Protein AF-0000000079071065 (afdb_homodimer)

Nearest PDB structures (foldseek):
  3nf2-assembly1_A-2  TM=9.473E-01  e=1.118E-23  Streptomyces coelicolor
  5jfq-assembly1_A  TM=9.135E-01  e=2.774E-17  Geoglobus acetivorans
  5jfq-assembly1_B  TM=8.977E-01  e=8.611E-17  Geoglobus acetivorans
  1wy0-assembly1_A-2  TM=9.070E-01  e=2.345E-16  Pyrococcus horikoshii OT3
  3oyr-assembly1_B  TM=9.021E-01  e=2.288E-13  Caulobacter vibrioides

Structure (mmCIF, N/CA/C/O backbone):
data_AF-0000000079071065-model_v1
#
loop_
_entity.id
_entity.type
_entity.pdbx_description
1 polymer 'Family 2 encapsulin nanocompartment cargo protein polyprenyl transferase'
#
loop_
_atom_site.group_PDB
_atom_site.id
_atom_site.type_symbol
_atom_site.label_atom_id
_atom_site.label_alt_id
_atom_site.label_comp_id
_atom_site.label_asym_id
_atom_site.label_entity_id
_atom_site.label_seq_id
_atom_site.pdbx_PDB_ins_code
_atom_site.Cartn_x
_atom_site.Cartn_y
_atom_site.Cartn_z
_atom_site.occupancy
_atom_site.B_iso_or_equiv
_atom_site.auth_seq_id
_atom_site.auth_comp_id
_atom_site.auth_asym_id
_atom_site.auth_atom_id
_atom_site.pdbx_PDB_model_num
ATOM 1 N N . MET A 1 1 ? -6.035 31.062 29.328 1 39.66 1 MET A N 1
ATOM 2 C CA . MET A 1 1 ? -6.074 29.734 29.922 1 39.66 1 MET A CA 1
ATOM 3 C C . MET A 1 1 ? -4.902 29.516 30.875 1 39.66 1 MET A C 1
ATOM 5 O O . MET A 1 1 ? -3.742 29.609 30.469 1 39.66 1 MET A O 1
ATOM 9 N N . THR A 1 2 ? -5.16 29.531 32.062 1 47.34 2 THR A N 1
ATOM 10 C CA . THR A 1 2 ? -4.152 29.5 33.125 1 47.34 2 THR A CA 1
ATOM 11 C C . THR A 1 2 ? -3.41 28.172 33.094 1 47.34 2 THR A C 1
ATOM 13 O O . THR A 1 2 ? -3.875 27.188 32.5 1 47.34 2 THR A O 1
ATOM 16 N N . SER A 1 3 ? -2.135 28.234 33.562 1 53.38 3 SER A N 1
ATOM 17 C CA . SER A 1 3 ? -1.276 27.078 33.781 1 53.38 3 SER A CA 1
ATOM 18 C C . SER A 1 3 ? -2.059 25.906 34.375 1 53.38 3 SER A C 1
ATOM 20 O O . SER A 1 3 ? -1.852 24.75 34 1 53.38 3 SER A O 1
ATOM 22 N N . THR A 1 4 ? -3.035 26.266 35.188 1 48.34 4 THR A N 1
ATOM 23 C CA . THR A 1 4 ? -3.826 25.25 35.875 1 48.34 4 THR A CA 1
ATOM 24 C C . THR A 1 4 ? -4.801 24.578 34.906 1 48.34 4 THR A C 1
ATOM 26 O O . THR A 1 4 ? -5.016 23.359 34.969 1 48.34 4 THR A O 1
ATOM 29 N N . ASP A 1 5 ? -5.328 25.406 34.031 1 51.5 5 ASP A N 1
ATOM 30 C CA . ASP A 1 5 ? -6.262 24.828 33.094 1 51.5 5 ASP A CA 1
ATOM 31 C C . ASP A 1 5 ? -5.551 23.891 32.094 1 51.5 5 ASP A C 1
ATOM 33 O O . ASP A 1 5 ? -6.094 22.859 31.734 1 51.5 5 ASP A O 1
ATOM 37 N N . ALA A 1 6 ? -4.41 24.25 31.969 1 57.59 6 ALA A N 1
ATOM 38 C CA . ALA A 1 6 ? -3.602 23.438 31.062 1 57.59 6 ALA A CA 1
ATOM 39 C C . ALA A 1 6 ? -3.281 22.078 31.688 1 57.59 6 ALA A C 1
ATOM 41 O O . ALA A 1 6 ? -3.283 21.062 31 1 57.59 6 ALA A O 1
ATOM 42 N N . ALA A 1 7 ? -2.951 22.141 32.969 1 55.5 7 ALA A N 1
ATOM 43 C CA . ALA A 1 7 ? -2.625 20.906 33.688 1 55.5 7 ALA A CA 1
ATOM 44 C C . ALA A 1 7 ? -3.83 19.969 33.75 1 55.5 7 ALA A C 1
ATOM 46 O O . ALA A 1 7 ? -3.688 18.766 33.594 1 55.5 7 ALA A O 1
ATOM 47 N N . THR A 1 8 ? -4.93 20.578 33.812 1 53.59 8 THR A N 1
ATOM 48 C CA . THR A 1 8 ? -6.152 19.781 33.938 1 53.59 8 THR A CA 1
ATOM 49 C C . THR A 1 8 ? -6.52 19.172 32.562 1 53.59 8 THR A C 1
ATOM 51 O O . THR A 1 8 ? -6.879 18 32.5 1 53.59 8 THR A O 1
ATOM 54 N N . GLU A 1 9 ? -6.441 19.938 31.562 1 63.03 9 GLU A N 1
ATOM 55 C CA . GLU A 1 9 ? -6.73 19.453 30.219 1 63.03 9 GLU A CA 1
ATOM 56 C C . GLU A 1 9 ? -5.719 18.391 29.781 1 63.03 9 GLU A C 1
ATOM 58 O O . GLU A 1 9 ? -6.09 17.406 29.141 1 63.03 9 GLU A O 1
ATOM 63 N N . GLY A 1 10 ? -4.559 18.625 30.141 1 70 10 GLY A N 1
ATOM 64 C CA . GLY A 1 10 ? -3.529 17.625 29.906 1 70 10 GLY A CA 1
ATOM 65 C C . GLY A 1 10 ? -3.822 16.297 30.578 1 70 10 GLY A C 1
ATOM 66 O O . GLY A 1 10 ? -3.656 15.242 29.969 1 70 10 GLY A O 1
ATOM 67 N N . HIS A 1 11 ? -4.371 16.406 31.75 1 77.69 11 HIS A N 1
ATOM 68 C CA . HIS A 1 11 ? -4.707 15.203 32.5 1 77.69 11 HIS A CA 1
ATOM 69 C C . HIS A 1 11 ? -5.906 14.484 31.906 1 77.69 11 HIS A C 1
ATOM 71 O O . HIS A 1 11 ? -5.926 13.258 31.812 1 77.69 11 HIS A O 1
ATOM 77 N N . GLU A 1 12 ? -6.82 15.266 31.406 1 86.94 12 GLU A N 1
ATOM 78 C CA . GLU A 1 12 ? -8 14.672 30.797 1 86.94 12 GLU A CA 1
ATOM 79 C C . GLU A 1 12 ? -7.645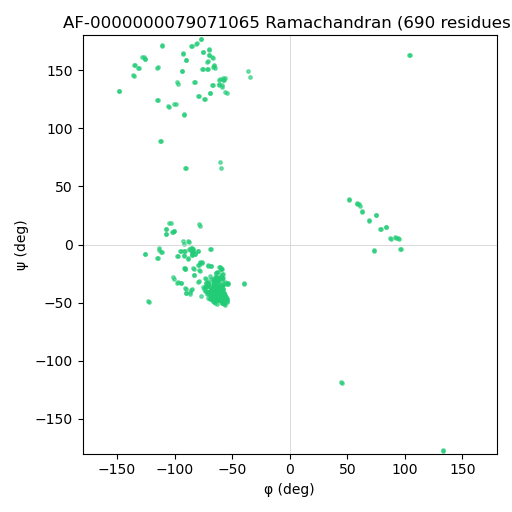 13.945 29.5 1 86.94 12 GLU A C 1
ATOM 81 O O . GLU A 1 12 ? -8.117 12.828 29.266 1 86.94 12 GLU A O 1
ATOM 86 N N . ALA A 1 13 ? -6.848 14.57 28.734 1 89.69 13 ALA A N 1
ATOM 87 C CA . ALA A 1 13 ? -6.426 13.945 27.484 1 89.69 13 ALA A CA 1
ATOM 88 C C . ALA A 1 13 ? -5.633 12.664 27.75 1 89.69 13 ALA A C 1
ATOM 90 O O . ALA A 1 13 ? -5.828 11.656 27.078 1 89.69 13 ALA A O 1
ATOM 91 N N . ALA A 1 14 ? -4.797 12.742 28.719 1 89.56 14 ALA A N 1
ATOM 92 C CA . ALA A 1 14 ? -3.996 11.578 29.078 1 89.56 14 ALA A CA 1
ATOM 93 C C . ALA A 1 14 ? -4.883 10.422 29.531 1 89.56 14 ALA A C 1
ATOM 95 O O . ALA A 1 14 ? -4.633 9.266 29.172 1 89.56 14 ALA A O 1
ATOM 96 N N . ALA A 1 15 ? -5.859 10.766 30.297 1 92.62 15 ALA A N 1
ATOM 97 C CA . ALA A 1 15 ? -6.801 9.742 30.75 1 92.62 15 ALA A CA 1
ATOM 98 C C . ALA A 1 15 ? -7.578 9.148 29.578 1 92.62 15 ALA A C 1
ATOM 100 O O . ALA A 1 15 ? -7.832 7.945 29.531 1 92.62 15 ALA A O 1
ATOM 101 N N . LEU A 1 16 ? -7.965 9.984 28.703 1 93.56 16 LEU A N 1
ATOM 102 C CA . LEU A 1 16 ? -8.688 9.547 27.516 1 93.56 16 LEU A CA 1
ATOM 103 C C . LEU A 1 16 ? -7.824 8.641 26.656 1 93.56 16 LEU A C 1
ATOM 105 O O . LEU A 1 16 ? -8.305 7.629 26.141 1 93.56 16 LEU A O 1
ATOM 109 N N . LEU A 1 17 ? -6.586 8.969 26.516 1 94.81 17 LEU A N 1
ATOM 110 C CA . LEU A 1 17 ? -5.656 8.164 25.719 1 94.81 17 LEU A CA 1
ATOM 111 C C . LEU A 1 17 ? -5.418 6.809 26.375 1 94.81 17 LEU A C 1
ATOM 113 O O . LEU A 1 17 ? -5.344 5.785 25.688 1 94.81 17 LEU A O 1
ATOM 117 N N . GLU A 1 18 ? -5.352 6.82 27.656 1 93.62 18 GLU A N 1
ATOM 118 C CA . GLU A 1 18 ? -5.184 5.562 28.375 1 93.62 18 GLU A CA 1
ATOM 119 C C . GLU A 1 18 ? -6.41 4.668 28.219 1 93.62 18 GLU A C 1
ATOM 121 O O . GLU A 1 18 ? -6.277 3.455 28.047 1 93.62 18 GLU A O 1
ATOM 126 N N . ARG A 1 19 ? -7.523 5.246 28.344 1 94.81 19 ARG A N 1
ATOM 127 C CA . ARG A 1 19 ? -8.758 4.496 28.125 1 94.81 19 ARG A CA 1
ATOM 128 C C . ARG A 1 19 ? -8.828 3.938 26.719 1 94.81 19 ARG A C 1
ATOM 130 O O . ARG A 1 19 ? -9.281 2.811 26.5 1 94.81 19 ARG A O 1
ATOM 137 N N . THR A 1 20 ? -8.438 4.77 25.781 1 96.12 20 THR A N 1
ATOM 138 C CA . THR A 1 20 ? -8.414 4.34 24.391 1 96.12 20 THR A CA 1
ATOM 139 C C . THR A 1 20 ? -7.48 3.145 24.203 1 96.12 20 THR A C 1
ATOM 141 O O . THR A 1 20 ? -7.848 2.156 23.562 1 96.12 20 THR A O 1
ATOM 144 N N . ARG A 1 21 ? -6.312 3.205 24.781 1 95.12 21 ARG A N 1
ATOM 145 C CA . ARG A 1 21 ? -5.344 2.117 24.672 1 95.12 21 ARG A CA 1
ATOM 146 C C . ARG A 1 21 ? -5.902 0.828 25.266 1 95.12 21 ARG A C 1
ATOM 148 O O . ARG A 1 21 ? -5.754 -0.247 24.672 1 95.12 21 ARG A O 1
ATOM 155 N N . ARG A 1 22 ? -6.527 0.976 26.359 1 94.94 22 ARG A N 1
ATOM 156 C CA . ARG A 1 22 ? -7.105 -0.194 27.016 1 94.94 22 ARG A CA 1
ATOM 157 C C . ARG A 1 22 ? -8.148 -0.863 26.125 1 94.94 22 ARG A C 1
ATOM 159 O O . ARG A 1 22 ? -8.258 -2.09 26.109 1 94.94 22 ARG A O 1
ATOM 166 N N . LEU A 1 23 ? -8.828 -0.086 25.453 1 96.75 23 LEU A N 1
ATOM 167 C CA . LEU A 1 23 ? -9.93 -0.597 24.641 1 96.75 23 LEU A CA 1
ATOM 168 C C . LEU A 1 23 ? -9.422 -1.077 23.281 1 96.75 23 LEU A C 1
ATOM 170 O O . LEU A 1 23 ? -9.875 -2.109 22.781 1 96.75 23 LEU A O 1
ATOM 174 N N . VAL A 1 24 ? -8.484 -0.396 22.688 1 97.44 24 VAL A N 1
ATOM 175 C CA . VAL A 1 24 ? -8.141 -0.58 21.281 1 97.44 24 VAL A CA 1
ATOM 176 C C . VAL A 1 24 ? -6.934 -1.504 21.156 1 97.44 24 VAL A C 1
ATOM 178 O O . VAL A 1 24 ? -6.84 -2.297 20.219 1 97.44 24 VAL A O 1
ATOM 181 N N . ASP A 1 25 ? -5.988 -1.501 22.078 1 95.69 25 ASP A N 1
ATOM 182 C CA . ASP A 1 25 ? -4.695 -2.158 21.953 1 95.69 25 ASP A CA 1
ATOM 183 C C . ASP A 1 25 ? -4.859 -3.666 21.781 1 95.69 25 ASP A C 1
ATOM 185 O O . ASP A 1 25 ? -4.172 -4.277 20.953 1 95.69 25 ASP A O 1
ATOM 189 N N . PRO A 1 26 ? -5.762 -4.305 22.594 1 96.88 26 PRO A N 1
ATOM 190 C CA . PRO A 1 26 ? -5.914 -5.746 22.391 1 96.88 26 PRO A CA 1
ATOM 191 C C . PRO A 1 26 ? -6.363 -6.098 20.984 1 96.88 26 PRO A C 1
ATOM 193 O O . PRO A 1 26 ? -5.922 -7.102 20.422 1 96.88 26 PRO A O 1
ATOM 196 N N . HIS A 1 27 ? -7.215 -5.277 20.406 1 98 27 HIS A N 1
ATOM 197 C CA . HIS A 1 27 ? -7.695 -5.512 19.047 1 98 27 HIS A CA 1
ATOM 198 C C . HIS A 1 27 ? -6.609 -5.211 18.031 1 98 27 HIS A C 1
ATOM 200 O O . HIS A 1 27 ? -6.48 -5.926 17.031 1 98 27 HIS A O 1
ATOM 206 N N . LEU A 1 28 ? -5.867 -4.156 18.266 1 97.81 28 LEU A N 1
ATOM 207 C CA . LEU A 1 28 ? -4.758 -3.811 17.391 1 97.81 28 LEU A CA 1
ATOM 208 C C . LEU A 1 28 ? -3.705 -4.918 17.391 1 97.81 28 LEU A C 1
ATOM 210 O O . LEU A 1 28 ? -3.221 -5.316 16.328 1 97.81 28 LEU A O 1
ATOM 214 N N . ARG A 1 29 ? -3.377 -5.398 18.547 1 96.38 29 ARG A N 1
ATOM 215 C CA . ARG A 1 29 ? -2.393 -6.469 18.672 1 96.38 29 ARG A CA 1
ATOM 216 C C . ARG A 1 29 ? -2.879 -7.742 17.984 1 96.38 29 ARG A C 1
ATOM 218 O O . ARG A 1 29 ? -2.117 -8.398 17.266 1 96.38 29 ARG A O 1
ATOM 225 N N . SER A 1 30 ? -4.094 -8.062 18.219 1 98.25 30 SER A N 1
ATOM 226 C CA . SER A 1 30 ? -4.668 -9.242 17.578 1 98.25 30 SER A CA 1
ATOM 227 C C . SER A 1 30 ? -4.637 -9.125 16.062 1 98.25 30 SER A C 1
ATOM 229 O O . SER A 1 30 ? -4.348 -10.094 15.359 1 98.25 30 SER A O 1
ATOM 231 N N . ALA A 1 31 ? -4.973 -7.977 15.547 1 98.56 31 ALA A N 1
ATOM 232 C CA . ALA A 1 31 ? -4.93 -7.738 14.109 1 98.56 31 ALA A CA 1
ATOM 233 C C . ALA A 1 31 ? -3.52 -7.934 13.562 1 98.56 31 ALA A C 1
ATOM 235 O O . ALA A 1 31 ? -3.322 -8.648 12.57 1 98.56 31 ALA A O 1
ATOM 236 N N . VAL A 1 32 ? -2.555 -7.398 14.195 1 98.19 32 VAL A N 1
ATOM 237 C CA . VAL A 1 32 ? -1.165 -7.473 13.758 1 98.19 32 VAL A CA 1
ATOM 238 C C . VAL A 1 32 ? -0.675 -8.914 13.844 1 98.19 32 VAL A C 1
ATOM 240 O O . VAL A 1 32 ? 0.039 -9.391 12.961 1 98.19 32 VAL A O 1
ATOM 243 N N . GLU A 1 33 ? -1.105 -9.578 14.852 1 97.75 33 GLU A N 1
ATOM 244 C CA . GLU A 1 33 ? -0.706 -10.969 15.055 1 97.75 33 GLU A CA 1
ATOM 245 C C . GLU A 1 33 ? -1.303 -11.875 13.984 1 97.75 33 GLU A C 1
ATOM 247 O O . GLU A 1 33 ? -0.825 -12.992 13.773 1 97.75 33 GLU A O 1
ATOM 252 N N . SER A 1 34 ? -2.301 -11.398 13.344 1 98.5 34 SER A N 1
ATOM 253 C CA . SER A 1 34 ? -2.924 -12.195 12.289 1 98.5 34 SER A CA 1
ATOM 254 C C . SER A 1 34 ? -2.1 -12.156 11.008 1 98.5 34 SER A C 1
ATOM 256 O O . SER A 1 34 ? -2.324 -12.953 10.094 1 98.5 34 SER A O 1
ATOM 258 N N . LEU A 1 35 ? -1.164 -11.242 10.859 1 98.69 35 LEU A N 1
ATOM 259 C CA . LEU A 1 35 ? -0.307 -11.156 9.68 1 98.69 35 LEU A CA 1
ATOM 260 C C . LEU A 1 35 ? 0.604 -12.383 9.586 1 98.69 35 LEU A C 1
ATOM 262 O O . LEU A 1 35 ? 0.94 -12.984 10.609 1 98.69 35 LEU A O 1
ATOM 266 N N . PRO A 1 36 ? 1.019 -12.711 8.414 1 97.19 36 PRO A N 1
ATOM 267 C CA . PRO A 1 36 ? 1.805 -13.938 8.242 1 97.19 36 PRO A CA 1
ATOM 268 C C . PRO A 1 36 ? 3.287 -13.734 8.547 1 97.19 36 PRO A C 1
ATOM 270 O O . PRO A 1 36 ? 3.861 -12.703 8.172 1 97.19 36 PRO A O 1
ATOM 273 N N . GLY A 1 37 ? 3.887 -14.727 9.219 1 92.38 37 GLY A N 1
ATOM 274 C CA . GLY A 1 37 ? 5.316 -14.977 9.312 1 92.38 37 GLY A CA 1
ATOM 275 C C . GLY A 1 37 ? 6.129 -13.727 9.57 1 92.38 37 GLY A C 1
ATOM 276 O O . GLY A 1 37 ? 5.906 -13.031 10.57 1 92.38 37 GLY A O 1
ATOM 277 N N . GLY A 1 38 ? 7.035 -13.531 8.453 1 94.44 38 GLY A N 1
ATOM 278 C CA . GLY A 1 38 ? 7.992 -12.445 8.516 1 94.44 38 GLY A CA 1
ATOM 279 C C . GLY A 1 38 ? 7.34 -11.078 8.594 1 94.44 38 GLY A C 1
ATOM 280 O O . GLY A 1 38 ? 7.867 -10.164 9.242 1 94.44 38 GLY A O 1
ATOM 281 N N . ILE A 1 39 ? 6.168 -10.945 8.031 1 98.38 39 ILE A N 1
ATOM 282 C CA . ILE A 1 39 ? 5.461 -9.672 8.047 1 98.38 39 ILE A CA 1
ATOM 283 C C . ILE A 1 39 ? 5.02 -9.344 9.477 1 98.38 39 ILE A C 1
ATOM 285 O O . ILE A 1 39 ? 5.168 -8.203 9.93 1 98.38 39 ILE A O 1
ATOM 289 N N . ARG A 1 40 ? 4.508 -10.352 10.188 1 98.31 40 ARG A N 1
ATOM 290 C CA . ARG A 1 40 ? 4.105 -10.188 11.578 1 98.31 40 ARG A CA 1
ATOM 291 C C . ARG A 1 40 ? 5.285 -9.742 12.438 1 98.31 40 ARG A C 1
ATOM 293 O O . ARG A 1 40 ? 5.164 -8.789 13.219 1 98.31 40 ARG A O 1
ATOM 300 N N . ARG A 1 41 ? 6.391 -10.391 12.266 1 97.56 41 ARG A N 1
ATOM 301 C CA . ARG A 1 41 ? 7.59 -10.094 13.039 1 97.56 41 ARG A CA 1
ATOM 302 C C . ARG A 1 41 ? 8.008 -8.633 12.859 1 97.56 41 ARG A C 1
ATOM 304 O O . ARG A 1 41 ? 8.312 -7.945 13.836 1 97.56 41 ARG A O 1
ATOM 311 N N . ILE A 1 42 ? 8.016 -8.164 11.68 1 98.06 42 ILE A N 1
ATOM 312 C CA . ILE A 1 42 ? 8.461 -6.809 11.375 1 98.06 42 ILE A CA 1
ATOM 313 C C . ILE A 1 42 ? 7.441 -5.801 11.914 1 98.06 42 ILE A C 1
ATOM 315 O O . ILE A 1 42 ? 7.82 -4.758 12.445 1 98.06 42 ILE A O 1
ATOM 319 N N . ALA A 1 43 ? 6.152 -6.133 11.758 1 98.19 43 ALA A N 1
ATOM 320 C CA . ALA A 1 43 ? 5.113 -5.262 12.297 1 98.19 43 ALA A CA 1
ATOM 321 C C . ALA A 1 43 ? 5.215 -5.16 13.82 1 98.19 43 ALA A C 1
ATOM 323 O O . ALA A 1 43 ? 5.109 -4.066 14.383 1 98.19 43 ALA A O 1
ATOM 324 N N . MET A 1 44 ? 5.453 -6.285 14.461 1 97.56 44 MET A N 1
ATOM 325 C CA . MET A 1 44 ? 5.59 -6.301 15.914 1 97.56 44 MET A CA 1
ATOM 326 C C . MET A 1 44 ? 6.789 -5.465 16.359 1 97.56 44 MET A C 1
ATOM 328 O O . MET A 1 44 ? 6.727 -4.77 17.375 1 97.56 44 MET A O 1
ATOM 332 N N . TYR A 1 45 ? 7.824 -5.555 15.641 1 97.5 45 TYR A N 1
ATOM 333 C CA . TYR A 1 45 ? 8.984 -4.715 15.906 1 97.5 45 TYR A CA 1
ATOM 334 C C . TYR A 1 45 ? 8.641 -3.24 15.742 1 97.5 45 TYR A C 1
ATOM 336 O O . TYR A 1 45 ? 8.977 -2.42 16.609 1 97.5 45 TYR A O 1
ATOM 344 N N . HIS A 1 46 ? 7.973 -2.936 14.633 1 97.06 46 HIS A N 1
ATOM 345 C CA . HIS A 1 46 ? 7.633 -1.555 14.312 1 97.06 46 HIS A CA 1
ATOM 346 C C . HIS A 1 46 ? 6.773 -0.929 15.406 1 97.06 46 HIS A C 1
ATOM 348 O O . HIS A 1 46 ? 6.965 0.236 15.758 1 97.06 46 HIS A O 1
ATOM 354 N N . PHE A 1 47 ? 5.879 -1.7 15.977 1 96.31 47 PHE A N 1
ATOM 355 C CA . PHE A 1 47 ? 4.988 -1.196 17.016 1 96.31 47 PHE A CA 1
ATOM 356 C C . PHE A 1 47 ? 5.699 -1.148 18.359 1 96.31 47 PHE A C 1
ATOM 358 O O . PHE A 1 47 ? 5.145 -0.65 19.344 1 96.31 47 PHE A O 1
ATOM 365 N N . GLY A 1 48 ? 6.895 -1.647 18.422 1 95.12 48 GLY A N 1
ATOM 366 C CA . GLY A 1 48 ? 7.676 -1.637 19.641 1 95.12 48 GLY A CA 1
ATOM 367 C C . GLY A 1 48 ? 7.352 -2.793 20.578 1 95.12 48 GLY A C 1
ATOM 368 O O . GLY A 1 48 ? 7.746 -2.791 21.734 1 95.12 48 GLY A O 1
ATOM 369 N N . TRP A 1 49 ? 6.656 -3.803 20.031 1 95.69 49 TRP A N 1
ATOM 370 C CA . TRP A 1 49 ? 6.188 -4.902 20.859 1 95.69 49 TRP A CA 1
ATOM 371 C C . TRP A 1 49 ? 7.219 -6.027 20.906 1 95.69 49 TRP A C 1
ATOM 373 O O . TRP A 1 49 ? 7.168 -6.887 21.781 1 95.69 49 TRP A O 1
ATOM 383 N N . GLU A 1 50 ? 8.109 -6.047 19.906 1 96.06 50 GLU A N 1
ATOM 384 C CA . GLU A 1 50 ? 9.203 -7.012 19.859 1 96.06 50 GLU A CA 1
ATOM 385 C C . GLU A 1 50 ? 10.516 -6.332 19.484 1 96.06 50 GLU A C 1
ATOM 387 O O . GLU A 1 50 ? 10.523 -5.273 18.859 1 96.06 50 GLU A O 1
ATOM 392 N N . ASN A 1 51 ? 11.602 -6.934 19.906 1 96.12 51 ASN A N 1
ATOM 393 C CA . ASN A 1 51 ? 12.938 -6.547 19.453 1 96.12 51 ASN A CA 1
ATOM 394 C C . ASN A 1 51 ? 13.258 -7.145 18.094 1 96.12 51 ASN A C 1
ATOM 396 O O . ASN A 1 51 ? 12.5 -7.961 17.562 1 96.12 51 ASN A O 1
ATOM 400 N N . ALA A 1 52 ? 14.367 -6.738 17.562 1 94.38 52 ALA A N 1
ATOM 401 C CA . ALA A 1 52 ? 14.773 -7.203 16.234 1 94.38 52 ALA A CA 1
ATOM 402 C C . ALA A 1 52 ? 14.914 -8.719 16.203 1 94.38 52 ALA A C 1
ATOM 404 O O . ALA A 1 52 ? 14.664 -9.352 15.172 1 94.38 52 ALA A O 1
ATOM 405 N N . ASP A 1 53 ? 15.227 -9.328 17.375 1 94.56 53 ASP A N 1
ATOM 406 C CA . ASP A 1 53 ? 15.453 -10.766 17.422 1 94.56 53 ASP A CA 1
ATOM 407 C C . ASP A 1 53 ? 14.164 -11.516 17.766 1 94.56 53 ASP A C 1
ATOM 409 O O . ASP A 1 53 ? 14.172 -12.734 17.922 1 94.56 53 ASP A O 1
ATOM 413 N N . GLY A 1 54 ? 13.078 -10.781 17.906 1 93.81 54 GLY A N 1
ATOM 414 C CA . GLY A 1 54 ? 11.781 -11.414 18.109 1 93.81 54 GLY A CA 1
ATOM 415 C C . GLY A 1 54 ? 11.391 -11.508 19.578 1 93.81 54 GLY A C 1
ATOM 416 O O . GLY A 1 54 ? 10.273 -11.922 19.906 1 93.81 54 GLY A O 1
ATOM 417 N N . THR A 1 55 ? 12.266 -11.102 20.453 1 96.44 55 THR A N 1
ATOM 418 C CA . THR A 1 55 ? 11.93 -11.133 21.875 1 96.44 55 THR A CA 1
ATOM 419 C C . THR A 1 55 ? 11 -9.984 22.234 1 96.44 55 THR A C 1
ATOM 421 O O . THR A 1 55 ? 11.008 -8.938 21.578 1 96.44 55 THR A O 1
ATOM 424 N N . PRO A 1 56 ? 10.18 -10.195 23.234 1 94.5 56 PRO A N 1
ATOM 425 C CA . PRO A 1 56 ? 9.219 -9.156 23.609 1 94.5 56 PRO A CA 1
ATOM 426 C C . PRO A 1 56 ? 9.883 -7.852 24.031 1 94.5 56 PRO A C 1
ATOM 428 O O . PRO A 1 56 ? 10.953 -7.871 24.641 1 94.5 56 PRO A O 1
ATOM 431 N N . ALA A 1 57 ? 9.273 -6.805 23.656 1 92 57 ALA A N 1
ATOM 432 C CA . ALA A 1 57 ? 9.688 -5.465 24.062 1 92 57 ALA A CA 1
ATOM 433 C C . ALA A 1 57 ? 8.531 -4.699 24.703 1 92 57 ALA A C 1
ATOM 435 O O . ALA A 1 57 ? 7.367 -5.055 24.516 1 92 57 ALA A O 1
ATOM 436 N N . ALA A 1 58 ? 8.867 -3.668 25.484 1 82.62 58 ALA A N 1
ATOM 437 C CA . ALA A 1 58 ? 7.867 -2.924 26.234 1 82.62 58 ALA A CA 1
ATOM 438 C C . ALA A 1 58 ? 7.559 -1.586 25.578 1 82.62 58 ALA A C 1
ATOM 440 O O . ALA A 1 58 ? 7.051 -0.666 26.219 1 82.62 58 ALA A O 1
ATOM 441 N N . GLY A 1 59 ? 7.93 -1.605 24.422 1 75.94 59 GLY A N 1
ATOM 442 C CA . GLY A 1 59 ? 7.691 -0.342 23.75 1 75.94 59 GLY A CA 1
ATOM 443 C C . GLY A 1 59 ? 6.223 -0.09 23.453 1 75.94 59 GLY A C 1
ATOM 444 O O . GLY A 1 59 ? 5.414 -1.019 23.484 1 75.94 59 GLY A O 1
ATOM 445 N N . GLN A 1 60 ? 5.926 1.27 23.422 1 73.69 60 GLN A N 1
ATOM 446 C CA . GLN A 1 60 ? 4.559 1.651 23.078 1 73.69 60 GLN A CA 1
ATOM 447 C C . GLN A 1 60 ? 4.438 2.025 21.609 1 73.69 60 GLN A C 1
ATOM 449 O O . GLN A 1 60 ? 5.379 2.564 21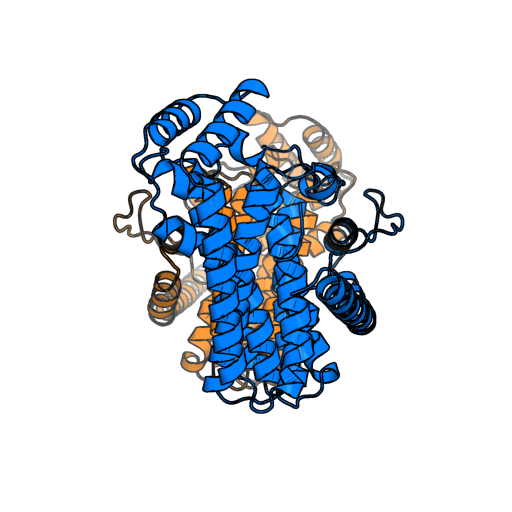.016 1 73.69 60 GLN A O 1
ATOM 454 N N . ALA A 1 61 ? 3.291 1.596 20.906 1 65.56 61 ALA A N 1
ATOM 455 C CA . ALA A 1 61 ? 3.018 1.756 19.484 1 65.56 61 ALA A CA 1
ATOM 456 C C . ALA A 1 61 ? 2.775 3.221 19.125 1 65.56 61 ALA A C 1
ATOM 458 O O . ALA A 1 61 ? 2.828 3.604 17.953 1 65.56 61 ALA A O 1
ATOM 459 N N . GLY A 1 62 ? 2.766 4.098 20.078 1 72.25 62 GLY A N 1
ATOM 460 C CA . GLY A 1 62 ? 2.406 5.484 19.828 1 72.25 62 GLY A CA 1
ATOM 461 C C . GLY A 1 62 ? 1.414 6.039 20.844 1 72.25 62 GLY A C 1
ATOM 462 O O . GLY A 1 62 ? 1.063 5.363 21.812 1 72.25 62 GLY A O 1
ATOM 463 N N . LYS A 1 63 ? 1.033 7.25 20.609 1 79 63 LYS A N 1
ATOM 464 C CA . LYS A 1 63 ? 0.21 7.961 21.578 1 79 63 LYS A CA 1
ATOM 465 C C . LYS A 1 63 ? -1.269 7.629 21.406 1 79 63 LYS A C 1
ATOM 467 O O . LYS A 1 63 ? -2.104 8.016 22.219 1 79 63 LYS A O 1
ATOM 472 N N . ALA A 1 64 ? -1.623 6.883 20.359 1 89.81 64 ALA A N 1
ATOM 473 C CA . ALA A 1 64 ? -2.977 6.41 20.078 1 89.81 64 ALA A CA 1
ATOM 474 C C . ALA A 1 64 ? -3.939 7.578 19.891 1 89.81 64 ALA A C 1
ATOM 476 O O . ALA A 1 64 ? -5.098 7.516 20.312 1 89.81 64 ALA A O 1
ATOM 477 N N . ILE A 1 65 ? -3.512 8.648 19.375 1 94.12 65 ILE A N 1
ATOM 478 C CA . ILE A 1 65 ? -4.309 9.852 19.172 1 94.12 65 ILE A CA 1
ATOM 479 C C . ILE A 1 65 ? -5.406 9.578 18.141 1 94.12 65 ILE A C 1
ATOM 481 O O . ILE A 1 65 ? -6.57 9.914 18.375 1 94.12 65 ILE A O 1
ATOM 485 N N . ARG A 1 66 ? -5.086 8.898 17.109 1 97.38 66 ARG A N 1
ATOM 486 C CA . ARG A 1 66 ? -6.027 8.711 16 1 97.38 66 ARG A CA 1
ATOM 487 C C . ARG A 1 66 ? -7.164 7.777 16.422 1 97.38 66 ARG A C 1
ATOM 489 O O . ARG A 1 66 ? -8.336 8.102 16.234 1 97.38 66 ARG A O 1
ATOM 496 N N . PRO A 1 67 ? -6.801 6.66 17.078 1 98.31 67 PRO A N 1
ATOM 497 C CA . PRO A 1 67 ? -7.91 5.852 17.594 1 98.31 67 PRO A CA 1
ATOM 498 C C . PRO A 1 67 ? -8.773 6.609 18.594 1 98.31 67 PRO A C 1
ATOM 500 O O . PRO A 1 67 ? -10 6.438 18.609 1 98.31 67 PRO A O 1
ATOM 503 N N . ALA A 1 68 ? -8.148 7.43 19.422 1 98.12 68 ALA A N 1
ATOM 504 C CA . ALA A 1 68 ? -8.898 8.211 20.406 1 98.12 68 ALA A CA 1
ATOM 505 C C . ALA A 1 68 ? -9.867 9.172 19.719 1 98.12 68 ALA A C 1
ATOM 507 O O . ALA A 1 68 ? -10.984 9.375 20.203 1 98.12 68 ALA A O 1
ATOM 508 N N . LEU A 1 69 ? -9.461 9.734 18.641 1 98.44 69 LEU A N 1
ATOM 509 C CA . LEU A 1 69 ? -10.312 10.656 17.906 1 98.44 69 LEU A CA 1
ATOM 510 C C . LEU A 1 69 ? -11.516 9.922 17.312 1 98.44 69 LEU A C 1
ATOM 512 O O . LEU A 1 69 ? -12.633 10.445 17.344 1 98.44 69 LEU A O 1
ATOM 516 N N . VAL A 1 70 ? -11.312 8.695 16.781 1 98.88 70 VAL A N 1
ATOM 517 C CA . VAL A 1 70 ? -12.422 7.902 16.266 1 98.88 70 VAL A CA 1
ATOM 518 C C . VAL A 1 70 ? -13.445 7.668 17.375 1 98.88 70 VAL A C 1
ATOM 520 O O . VAL A 1 70 ? -14.641 7.949 17.203 1 98.88 70 VAL A O 1
ATOM 523 N N . LEU A 1 71 ? -12.961 7.207 18.531 1 98.62 71 LEU A N 1
ATOM 524 C CA . LEU A 1 71 ? -13.852 6.832 19.625 1 98.62 71 LEU A CA 1
ATOM 525 C C . LEU A 1 71 ? -14.531 8.062 20.219 1 98.62 71 LEU A C 1
ATOM 527 O O . LEU A 1 71 ? -15.727 8.039 20.516 1 98.62 71 LEU A O 1
ATOM 531 N N . ALA A 1 72 ? -13.781 9.148 20.422 1 97.94 72 ALA A N 1
ATOM 532 C CA . ALA A 1 72 ? -14.336 10.375 20.984 1 97.94 72 ALA A CA 1
ATOM 533 C C . ALA A 1 72 ? -15.391 10.977 20.062 1 97.94 72 ALA A C 1
ATOM 535 O O . ALA A 1 72 ? -16.422 11.469 20.516 1 97.94 72 ALA A O 1
ATOM 536 N N . ALA A 1 73 ? -15.133 10.938 18.75 1 98.5 73 ALA A N 1
ATOM 537 C CA . ALA A 1 73 ? -16.109 11.438 17.781 1 98.5 73 ALA A CA 1
ATOM 538 C C . ALA A 1 73 ? -17.391 10.602 17.828 1 98.5 73 ALA A C 1
ATOM 540 O O . ALA A 1 73 ? -18.5 11.156 17.766 1 98.5 73 ALA A O 1
ATOM 541 N N . THR A 1 74 ? -17.234 9.258 17.859 1 98.38 74 THR A N 1
ATOM 542 C CA . THR A 1 74 ? -18.391 8.375 17.969 1 98.38 74 THR A CA 1
ATOM 543 C C . THR A 1 74 ? -19.234 8.742 19.203 1 98.38 74 THR A C 1
ATOM 545 O O . THR A 1 74 ? -20.453 8.906 19.094 1 98.38 74 THR A O 1
ATOM 548 N N . ARG A 1 75 ? -18.562 8.945 20.328 1 97 75 ARG A N 1
ATOM 549 C CA . ARG A 1 75 ? -19.234 9.258 21.578 1 97 75 ARG A CA 1
ATOM 550 C C . ARG A 1 75 ? -19.906 10.625 21.516 1 97 75 ARG A C 1
ATOM 552 O O . ARG A 1 75 ? -21.047 10.789 21.953 1 97 75 ARG A O 1
ATOM 559 N N . ALA A 1 76 ? -19.234 11.594 21.016 1 97.25 76 ALA A N 1
ATOM 560 C CA . ALA A 1 76 ? -19.719 12.969 20.953 1 97.25 76 ALA A CA 1
ATOM 561 C C . ALA A 1 76 ? -21.031 13.055 20.172 1 97.25 76 ALA A C 1
ATOM 563 O O . ALA A 1 76 ? -21.859 13.922 20.422 1 97.25 76 ALA A O 1
ATOM 564 N N . LEU A 1 77 ? -21.219 12.109 19.297 1 97.44 77 LEU A N 1
ATOM 565 C CA . LEU A 1 77 ? -22.391 12.156 18.438 1 97.44 77 LEU A CA 1
ATOM 566 C C . LEU A 1 77 ? -23.406 11.094 18.844 1 97.44 77 LEU A C 1
ATOM 568 O O . LEU A 1 77 ? -24.297 10.75 18.078 1 97.44 77 LEU A O 1
ATOM 572 N N . GLY A 1 78 ? -23.203 10.547 20 1 95.69 78 GLY A N 1
ATOM 573 C CA . GLY A 1 78 ? -24.219 9.719 20.641 1 95.69 78 GLY A CA 1
ATOM 574 C C . GLY A 1 78 ? -24.078 8.25 20.297 1 95.69 78 GLY A C 1
ATOM 575 O O . GLY A 1 78 ? -24.938 7.441 20.656 1 95.69 78 GLY A O 1
ATOM 576 N N . GLY A 1 79 ? -23 7.887 19.594 1 96.81 79 GLY A N 1
ATOM 577 C CA . GLY A 1 79 ? -22.766 6.484 19.281 1 96.81 79 GLY A CA 1
ATOM 578 C C . GLY A 1 79 ? -22.047 5.734 20.375 1 96.81 79 GLY A C 1
ATOM 579 O O . GLY A 1 79 ? -21.594 6.332 21.359 1 96.81 79 GLY A O 1
ATOM 580 N N . ASP A 1 80 ? -21.953 4.414 20.25 1 97.94 80 ASP A N 1
ATOM 581 C CA . ASP A 1 80 ? -21.219 3.533 21.156 1 97.94 80 ASP A CA 1
ATOM 582 C C . ASP A 1 80 ? -19.781 3.322 20.672 1 97.94 80 ASP A C 1
ATOM 584 O O . ASP A 1 80 ? -19.547 2.652 19.672 1 97.94 80 ASP A O 1
ATOM 588 N N . PRO A 1 81 ? -18.828 3.855 21.422 1 97.69 81 PRO A N 1
ATOM 589 C CA . PRO A 1 81 ? -17.438 3.727 21 1 97.69 81 PRO A CA 1
ATOM 590 C C . PRO A 1 81 ? -17 2.271 20.828 1 97.69 81 PRO A C 1
ATOM 592 O O . PRO A 1 81 ? -16.141 1.975 20 1 97.69 81 PRO A O 1
ATOM 595 N N . GLU A 1 82 ? -17.562 1.341 21.547 1 98.06 82 GLU A N 1
ATOM 596 C CA . GLU A 1 82 ? -17.188 -0.067 21.422 1 98.06 82 GLU A CA 1
ATOM 597 C C . GLU A 1 82 ? -17.469 -0.599 20.031 1 98.06 82 GLU A C 1
ATOM 599 O O . GLU A 1 82 ? -16.766 -1.482 19.531 1 98.06 82 GLU A O 1
ATOM 604 N N . ARG A 1 83 ? -18.438 -0.011 19.406 1 98.38 83 ARG A N 1
ATOM 605 C CA . ARG A 1 83 ? -18.828 -0.444 18.062 1 98.38 83 ARG A CA 1
ATOM 606 C C . ARG A 1 83 ? -17.922 0.171 17 1 98.38 83 ARG A C 1
ATOM 608 O O . ARG A 1 83 ? -17.984 -0.197 15.828 1 98.38 83 ARG A O 1
ATOM 615 N N . ALA A 1 84 ? -17.047 1.119 17.406 1 98.69 84 ALA A N 1
ATOM 616 C CA . ALA A 1 84 ? -16.156 1.81 16.469 1 98.69 84 ALA A CA 1
ATOM 617 C C . ALA A 1 84 ? -14.719 1.345 16.625 1 98.69 84 ALA A C 1
ATOM 619 O O . ALA A 1 84 ? -13.805 1.918 16.031 1 98.69 84 ALA A O 1
ATOM 620 N N . VAL A 1 85 ? -14.477 0.297 17.406 1 98.75 85 VAL A N 1
ATOM 621 C CA . VAL A 1 85 ? -13.125 -0.141 17.734 1 98.75 85 VAL A CA 1
ATOM 622 C C . VAL A 1 85 ? -12.414 -0.618 16.469 1 98.75 85 VAL A C 1
ATOM 624 O O . VAL A 1 85 ? -11.234 -0.313 16.266 1 98.75 85 VAL A O 1
ATOM 627 N N . ARG A 1 86 ? -13.086 -1.357 15.586 1 98.69 86 ARG A N 1
ATOM 628 C CA . ARG A 1 86 ? -12.461 -1.829 14.352 1 98.69 86 ARG A CA 1
ATOM 629 C C . ARG A 1 86 ? -12.016 -0.659 13.477 1 98.69 86 ARG A C 1
ATOM 631 O O . ARG A 1 86 ? -10.945 -0.702 12.875 1 98.69 86 ARG A O 1
ATOM 638 N N . ALA A 1 87 ? -12.914 0.354 13.43 1 98.88 87 ALA A N 1
ATOM 639 C CA . ALA A 1 87 ? -12.555 1.555 12.688 1 98.88 87 ALA A CA 1
ATOM 640 C C . ALA A 1 87 ? -11.328 2.234 13.297 1 98.88 87 ALA A C 1
ATOM 642 O O . ALA A 1 87 ? -10.445 2.695 12.578 1 98.88 87 ALA A O 1
ATOM 643 N N . ALA A 1 88 ? -11.289 2.301 14.625 1 98.88 88 ALA A N 1
ATOM 644 C CA . ALA A 1 88 ? -10.156 2.889 15.328 1 98.88 88 ALA A CA 1
ATOM 645 C C . ALA A 1 88 ? -8.867 2.127 15.031 1 98.88 88 ALA A C 1
ATOM 647 O O . ALA A 1 88 ? -7.828 2.732 14.766 1 98.88 88 ALA A O 1
ATOM 648 N N . VAL A 1 89 ? -8.961 0.785 15.039 1 98.81 89 VAL A N 1
ATOM 649 C CA . VAL A 1 89 ? -7.805 -0.056 14.734 1 98.81 89 VAL A CA 1
ATOM 650 C C . VAL A 1 89 ? -7.371 0.163 13.289 1 98.81 89 VAL A C 1
ATOM 652 O O . VAL A 1 89 ? -6.176 0.278 13 1 98.81 89 VAL A O 1
ATOM 655 N N . ALA A 1 90 ? -8.32 0.267 12.383 1 98.94 90 ALA A N 1
ATOM 656 C CA . ALA A 1 90 ? -8.016 0.458 10.969 1 98.94 90 ALA A CA 1
ATOM 657 C C . ALA A 1 90 ? -7.262 1.763 10.742 1 98.94 90 ALA A C 1
ATOM 659 O O . ALA A 1 90 ? -6.277 1.796 9.992 1 98.94 90 ALA A O 1
ATOM 660 N N . VAL A 1 91 ? -7.66 2.811 11.391 1 98.88 91 VAL A N 1
ATOM 661 C CA . VAL A 1 91 ? -7.012 4.109 11.25 1 98.88 91 VAL A CA 1
ATOM 662 C C . VAL A 1 91 ? -5.586 4.039 11.789 1 98.88 91 VAL A C 1
ATOM 664 O O . VAL A 1 91 ? -4.66 4.586 11.18 1 98.88 91 VAL A O 1
ATOM 667 N N . GLU A 1 92 ? -5.434 3.393 12.898 1 98.44 92 GLU A N 1
ATOM 668 C CA . GLU A 1 92 ? -4.102 3.258 13.484 1 98.44 92 GLU A CA 1
ATOM 669 C C . GLU A 1 92 ? -3.182 2.436 12.586 1 98.44 92 GLU A C 1
ATOM 671 O O . GLU A 1 92 ? -2 2.756 12.438 1 98.44 92 GLU A O 1
ATOM 676 N N . LEU A 1 93 ? -3.689 1.372 12 1 98.69 93 LEU A N 1
ATOM 677 C CA . LEU A 1 93 ? -2.918 0.581 11.047 1 98.69 93 LEU A CA 1
ATOM 678 C C . LEU A 1 93 ? -2.518 1.421 9.844 1 98.69 93 LEU A C 1
ATOM 680 O O . LEU A 1 93 ? -1.375 1.355 9.383 1 98.69 93 LEU A O 1
ATOM 684 N N . ALA A 1 94 ? -3.469 2.221 9.32 1 98.69 94 ALA A N 1
ATOM 685 C CA . ALA A 1 94 ? -3.172 3.098 8.188 1 98.69 94 ALA A CA 1
ATOM 686 C C . ALA A 1 94 ? -2.064 4.086 8.539 1 98.69 94 ALA A C 1
ATOM 688 O O . ALA A 1 94 ? -1.159 4.324 7.734 1 98.69 94 ALA A O 1
ATOM 689 N N . HIS A 1 95 ? -2.16 4.621 9.711 1 97.94 95 HIS A N 1
ATOM 690 C CA . HIS A 1 95 ? -1.121 5.535 10.172 1 97.94 95 HIS A CA 1
ATOM 691 C C . HIS A 1 95 ? 0.244 4.852 10.18 1 97.94 95 HIS A C 1
ATOM 693 O O . HIS A 1 95 ? 1.229 5.418 9.703 1 97.94 95 HIS A O 1
ATOM 699 N N . ASN A 1 96 ? 0.323 3.697 10.703 1 97.75 96 ASN A N 1
ATOM 700 C CA . ASN A 1 96 ? 1.6 3.008 10.867 1 97.75 96 ASN A CA 1
ATOM 701 C C . ASN A 1 96 ? 2.131 2.494 9.531 1 97.75 96 ASN A C 1
ATOM 703 O O . ASN A 1 96 ? 3.346 2.424 9.328 1 97.75 96 ASN A O 1
ATOM 707 N N . PHE A 1 97 ? 1.221 2.178 8.586 1 98.19 97 PHE A N 1
ATOM 708 C CA . PHE A 1 97 ? 1.67 1.904 7.227 1 98.19 97 PHE A CA 1
ATOM 709 C C . PHE A 1 97 ? 2.418 3.102 6.652 1 98.19 97 PHE A C 1
ATOM 711 O O . PHE A 1 97 ? 3.471 2.945 6.031 1 98.19 97 PHE A O 1
ATOM 718 N N . THR A 1 98 ? 1.872 4.262 6.863 1 98.25 98 THR A N 1
ATOM 719 C CA . THR A 1 98 ? 2.508 5.453 6.309 1 98.25 98 THR A CA 1
ATOM 720 C C . THR A 1 98 ? 3.869 5.688 6.953 1 98.25 98 THR A C 1
ATOM 722 O O . THR A 1 98 ? 4.812 6.121 6.285 1 98.25 98 THR A O 1
ATOM 725 N N . LEU A 1 99 ? 4.016 5.383 8.258 1 96.69 99 LEU A N 1
ATOM 726 C CA . LEU A 1 99 ? 5.301 5.551 8.93 1 96.69 99 LEU A CA 1
ATOM 727 C C . LEU A 1 99 ? 6.352 4.617 8.344 1 96.69 99 LEU A C 1
ATOM 729 O O . LEU A 1 99 ? 7.488 5.031 8.094 1 96.69 99 LEU A O 1
ATOM 733 N N . LEU A 1 100 ? 5.98 3.383 8.094 1 98.25 100 LEU A N 1
ATOM 734 C CA . LEU A 1 100 ? 6.902 2.404 7.527 1 98.25 100 LEU A CA 1
ATOM 735 C C . LEU A 1 100 ? 7.418 2.865 6.168 1 98.25 100 LEU A C 1
ATOM 737 O O . LEU A 1 100 ? 8.625 2.844 5.918 1 98.25 100 LEU A O 1
ATOM 741 N N . HIS A 1 101 ? 6.512 3.268 5.348 1 98.69 101 HIS A N 1
ATOM 742 C CA . HIS A 1 101 ? 6.898 3.662 4 1 98.69 101 HIS A CA 1
ATOM 743 C C . HIS A 1 101 ? 7.609 5.012 4.004 1 98.69 101 HIS A C 1
ATOM 745 O O . HIS A 1 101 ? 8.586 5.207 3.275 1 98.69 101 HIS A O 1
ATOM 751 N N . ASP A 1 102 ? 7.18 5.934 4.855 1 96.44 102 ASP A N 1
ATOM 752 C CA . ASP A 1 102 ? 7.844 7.23 4.977 1 96.44 102 ASP A CA 1
ATOM 753 C C . ASP A 1 102 ? 9.297 7.062 5.41 1 96.44 102 ASP A C 1
ATOM 755 O O . ASP A 1 102 ? 10.18 7.777 4.934 1 96.44 102 ASP A O 1
ATOM 759 N N . ASP A 1 103 ? 9.523 6.188 6.375 1 95.88 103 ASP A N 1
ATOM 760 C CA . ASP A 1 103 ? 10.883 5.949 6.848 1 95.88 103 ASP A CA 1
ATOM 761 C C . ASP A 1 103 ? 11.781 5.488 5.711 1 95.88 103 ASP A C 1
ATOM 763 O O . ASP A 1 103 ? 12.953 5.867 5.645 1 95.88 103 ASP A O 1
ATOM 767 N N . VAL A 1 104 ? 11.281 4.672 4.809 1 97.62 104 VAL A N 1
ATOM 768 C CA . VAL A 1 104 ? 12.039 4.211 3.646 1 97.62 104 VAL A CA 1
ATOM 769 C C . VAL A 1 104 ? 12.273 5.375 2.688 1 97.62 104 VAL A C 1
ATOM 771 O O . VAL A 1 104 ? 13.398 5.605 2.246 1 97.62 104 VAL A O 1
ATOM 774 N N . ILE A 1 105 ? 11.242 6.117 2.43 1 96.5 105 ILE A N 1
ATOM 775 C CA . ILE A 1 105 ? 11.242 7.195 1.446 1 96.5 105 ILE A CA 1
ATOM 776 C C . ILE A 1 105 ? 12.195 8.305 1.898 1 96.5 105 ILE A C 1
ATOM 778 O O . ILE A 1 105 ? 12.977 8.82 1.099 1 96.5 105 ILE A O 1
ATOM 782 N N . ASP A 1 106 ? 12.164 8.594 3.195 1 90.75 106 ASP A N 1
ATOM 783 C CA . ASP A 1 106 ? 12.961 9.688 3.744 1 90.75 106 ASP A CA 1
ATOM 784 C C . ASP A 1 106 ? 14.328 9.188 4.207 1 90.75 106 ASP A C 1
ATOM 786 O O . ASP A 1 106 ? 15.164 9.984 4.641 1 90.75 106 ASP A O 1
ATOM 790 N N . GLU A 1 107 ? 14.508 7.914 4.145 1 92.62 107 GLU A N 1
ATOM 791 C CA . GLU A 1 107 ? 15.742 7.277 4.594 1 92.62 107 GLU A CA 1
ATOM 792 C C . GLU A 1 107 ? 16.016 7.594 6.062 1 92.62 107 GLU A C 1
ATOM 794 O O . GLU A 1 107 ? 17.156 7.891 6.434 1 92.62 107 GLU A O 1
ATOM 799 N N . ASP A 1 108 ? 14.945 7.676 6.812 1 89.56 108 ASP A N 1
ATOM 800 C CA . ASP A 1 108 ? 15.086 7.844 8.258 1 89.56 108 ASP A CA 1
ATOM 801 C C . ASP A 1 108 ? 15.531 6.539 8.914 1 89.56 108 ASP A C 1
ATOM 803 O O . ASP A 1 108 ? 14.805 5.543 8.883 1 89.56 108 ASP A O 1
ATOM 807 N N . THR A 1 109 ? 16.609 6.57 9.664 1 93.81 109 THR A N 1
ATOM 808 C CA . THR A 1 109 ? 17.156 5.332 10.203 1 93.81 109 THR A CA 1
ATOM 809 C C . THR A 1 109 ? 16.688 5.117 11.641 1 93.81 109 THR A C 1
ATOM 811 O O . THR A 1 109 ? 16.844 4.027 12.195 1 93.81 109 THR A O 1
ATOM 814 N N . THR A 1 110 ? 16.031 6.184 12.273 1 90.31 110 THR A N 1
ATOM 815 C CA . THR A 1 110 ? 15.547 6.051 13.641 1 90.31 110 THR A CA 1
ATOM 816 C C . THR A 1 110 ? 14.133 6.621 13.781 1 90.31 110 THR A C 1
ATOM 818 O O . THR A 1 110 ? 13.773 7.574 13.086 1 90.31 110 THR A O 1
ATOM 821 N N . ARG A 1 111 ? 13.359 5.988 14.625 1 85.62 111 ARG A N 1
ATOM 822 C CA . ARG A 1 111 ? 12.016 6.41 15.031 1 85.62 111 ARG A CA 1
ATOM 823 C C . ARG A 1 111 ? 11.727 5.984 16.469 1 85.62 111 ARG A C 1
ATOM 825 O O . ARG A 1 111 ? 11.914 4.82 16.828 1 85.62 111 ARG A O 1
ATOM 832 N N . ARG A 1 112 ? 11.227 6.914 17.234 1 83.06 112 ARG A N 1
ATOM 833 C CA . ARG A 1 112 ? 10.906 6.66 18.625 1 83.06 112 ARG A CA 1
ATOM 834 C C . ARG A 1 112 ? 12.094 6.035 19.359 1 83.06 112 ARG A C 1
ATOM 836 O O . ARG A 1 112 ? 11.938 5.047 20.078 1 83.06 112 ARG A O 1
ATOM 843 N N . HIS A 1 113 ? 13.258 6.551 18.984 1 83.69 113 HIS A N 1
ATOM 844 C CA . HIS A 1 113 ? 14.523 6.219 19.641 1 83.69 113 HIS A CA 1
ATOM 845 C C . HIS A 1 113 ? 14.922 4.777 19.359 1 83.69 113 HIS A C 1
ATOM 847 O O . HIS A 1 113 ? 15.688 4.184 20.125 1 83.69 113 HIS A O 1
ATOM 853 N N . ARG A 1 114 ? 14.383 4.234 18.328 1 90.06 114 ARG A N 1
ATOM 854 C CA . ARG A 1 114 ? 14.766 2.9 17.875 1 90.06 114 ARG A CA 1
ATOM 855 C C . ARG A 1 114 ? 15.062 2.891 16.375 1 90.06 114 ARG A C 1
ATOM 857 O O . ARG A 1 114 ? 14.555 3.732 15.633 1 90.06 114 ARG A O 1
ATOM 864 N N . PRO A 1 115 ? 15.961 1.929 15.984 1 95.25 115 PRO A N 1
ATOM 865 C CA . PRO A 1 115 ? 16.141 1.819 14.539 1 95.25 115 PRO A CA 1
ATOM 866 C C . PRO A 1 115 ? 14.836 1.531 13.797 1 95.25 115 PRO A C 1
ATOM 868 O O . PRO A 1 115 ? 13.984 0.807 14.312 1 95.25 115 PRO A O 1
ATOM 871 N N . THR A 1 116 ? 14.664 2.123 12.664 1 96.62 116 THR A N 1
ATOM 872 C CA . THR A 1 116 ? 13.469 1.895 11.867 1 96.62 116 THR A CA 1
ATOM 873 C C . THR A 1 116 ? 13.461 0.482 11.289 1 96.62 116 THR A C 1
ATOM 875 O O . THR A 1 116 ? 14.508 -0.17 11.219 1 96.62 116 THR A O 1
ATOM 878 N N . ALA A 1 117 ? 12.344 0.029 10.852 1 97.81 117 ALA A N 1
ATOM 879 C CA . ALA A 1 117 ? 12.188 -1.328 10.336 1 97.81 117 ALA A CA 1
ATOM 880 C C . ALA A 1 117 ? 13.102 -1.565 9.133 1 97.81 117 ALA A C 1
ATOM 882 O O . ALA A 1 117 ? 13.734 -2.617 9.023 1 97.81 117 ALA A O 1
ATOM 883 N N . TRP A 1 118 ? 13.227 -0.565 8.219 1 98.12 118 TRP A N 1
ATOM 884 C CA . TRP A 1 118 ? 14.047 -0.784 7.031 1 98.12 118 TRP A CA 1
ATOM 885 C C . TRP A 1 118 ? 15.531 -0.837 7.395 1 98.12 118 TRP A C 1
ATOM 887 O O . TRP A 1 118 ? 16.312 -1.521 6.734 1 98.12 118 TRP A O 1
ATOM 897 N N . ALA A 1 119 ? 15.922 -0.083 8.398 1 97.94 119 ALA A N 1
ATOM 898 C CA . ALA A 1 119 ? 17.312 -0.1 8.852 1 97.94 119 ALA A CA 1
ATOM 899 C C . ALA A 1 119 ? 17.672 -1.457 9.445 1 97.94 119 ALA A C 1
ATOM 901 O O . ALA A 1 119 ? 18.828 -1.892 9.352 1 97.94 119 ALA A O 1
ATOM 902 N N . VAL A 1 120 ? 16.703 -2.082 10.047 1 98.12 120 VAL A N 1
ATOM 903 C CA . VAL A 1 120 ? 16.969 -3.34 10.742 1 98.12 120 VAL A CA 1
ATOM 904 C C . VAL A 1 120 ? 16.781 -4.512 9.781 1 98.12 120 VAL A C 1
ATOM 906 O O . VAL A 1 120 ? 17.578 -5.441 9.758 1 98.12 120 VAL A O 1
ATOM 909 N N . PHE A 1 121 ? 15.727 -4.457 8.953 1 97.75 121 PHE A N 1
ATOM 910 C CA . PHE A 1 121 ? 15.312 -5.645 8.219 1 97.75 121 PHE A CA 1
ATOM 911 C C . PHE A 1 121 ? 15.5 -5.449 6.715 1 97.75 121 PHE A C 1
ATOM 913 O O . PHE A 1 121 ? 15.367 -6.398 5.938 1 97.75 121 PHE A O 1
ATOM 920 N N . GLY A 1 122 ? 15.75 -4.242 6.293 1 97.06 122 GLY A N 1
ATOM 921 C CA . GLY A 1 122 ? 15.953 -3.957 4.883 1 97.06 122 GLY A CA 1
ATOM 922 C C . GLY A 1 122 ? 14.758 -3.283 4.234 1 97.06 122 GLY A C 1
ATOM 923 O O . GLY A 1 122 ? 13.648 -3.322 4.77 1 97.06 122 GLY A O 1
ATOM 924 N N . VAL A 1 123 ? 14.961 -2.664 3.061 1 97.69 123 VAL A N 1
ATOM 925 C CA . VAL A 1 123 ? 13.977 -1.883 2.312 1 97.69 123 VAL A CA 1
ATOM 926 C C . VAL A 1 123 ? 12.836 -2.787 1.858 1 97.69 123 VAL A C 1
ATOM 928 O O . VAL A 1 123 ? 11.664 -2.482 2.096 1 97.69 123 VAL A O 1
ATOM 931 N N . PRO A 1 124 ? 13.117 -4.023 1.322 1 97.69 124 PRO A N 1
ATOM 932 C CA . PRO A 1 124 ? 12.023 -4.875 0.846 1 97.69 124 PRO A CA 1
ATOM 933 C C . PRO A 1 124 ? 11.023 -5.227 1.946 1 97.69 124 PRO A C 1
ATOM 935 O O . PRO A 1 124 ? 9.82 -5.051 1.767 1 97.69 124 PRO A O 1
ATOM 938 N N . ASP A 1 125 ? 11.562 -5.609 3.072 1 97.94 125 ASP A N 1
ATOM 939 C CA . ASP A 1 125 ? 10.719 -6.051 4.176 1 97.94 125 ASP A CA 1
ATOM 940 C C . ASP A 1 125 ? 9.867 -4.902 4.711 1 97.94 125 ASP A C 1
ATOM 942 O O . ASP A 1 125 ? 8.703 -5.098 5.066 1 97.94 125 ASP A O 1
ATOM 946 N N . ALA A 1 126 ? 10.453 -3.742 4.801 1 98.69 126 ALA A N 1
ATOM 947 C CA . ALA A 1 126 ? 9.711 -2.582 5.285 1 98.69 126 ALA A CA 1
ATOM 948 C C . ALA A 1 126 ? 8.578 -2.223 4.328 1 98.69 126 ALA A C 1
ATOM 950 O O . ALA A 1 126 ? 7.453 -1.955 4.766 1 98.69 126 ALA A O 1
ATOM 951 N N . ILE A 1 127 ? 8.828 -2.213 2.992 1 98.81 127 ILE A N 1
ATOM 952 C CA . ILE A 1 127 ? 7.816 -1.879 1.996 1 98.81 127 ILE A CA 1
ATOM 953 C C . ILE A 1 127 ? 6.684 -2.904 2.043 1 98.81 127 ILE A C 1
ATOM 955 O O . ILE A 1 127 ? 5.512 -2.541 2.129 1 98.81 127 ILE A O 1
ATOM 959 N N . ILE A 1 128 ? 7.02 -4.164 2.08 1 98.88 128 ILE A N 1
ATOM 960 C CA . ILE A 1 128 ? 6.051 -5.254 2.057 1 98.88 128 ILE A CA 1
ATOM 961 C C . ILE A 1 128 ? 5.172 -5.191 3.305 1 98.88 128 ILE A C 1
ATOM 963 O O . ILE A 1 128 ? 3.955 -5.367 3.223 1 98.88 128 ILE A O 1
ATOM 967 N N . THR A 1 129 ? 5.805 -4.965 4.43 1 98.88 129 THR A N 1
ATOM 968 C CA . THR A 1 129 ? 5.059 -4.902 5.684 1 98.88 129 THR A CA 1
ATOM 969 C C . THR A 1 129 ? 4.09 -3.725 5.68 1 98.88 129 THR A C 1
ATOM 971 O O . THR A 1 129 ? 2.949 -3.852 6.137 1 98.88 129 THR A O 1
ATOM 974 N N . GLY A 1 130 ? 4.543 -2.562 5.184 1 98.88 130 GLY A N 1
ATOM 975 C CA . GLY A 1 130 ? 3.633 -1.439 5.027 1 98.88 130 GLY A CA 1
ATOM 976 C C . GLY A 1 130 ? 2.439 -1.757 4.148 1 98.88 130 GLY A C 1
ATOM 977 O O . GLY A 1 130 ? 1.303 -1.428 4.492 1 98.88 130 GLY A O 1
ATOM 978 N N . ASP A 1 131 ? 2.664 -2.414 3.012 1 98.88 131 ASP A N 1
ATOM 979 C CA . ASP A 1 131 ? 1.59 -2.822 2.111 1 98.88 131 ASP A CA 1
ATOM 980 C C . ASP A 1 131 ? 0.587 -3.725 2.828 1 98.88 131 ASP A C 1
ATOM 982 O O . ASP A 1 131 ? -0.625 -3.539 2.699 1 98.88 131 ASP A O 1
ATOM 986 N N . ALA A 1 132 ? 1.098 -4.684 3.555 1 98.94 132 ALA A N 1
ATOM 987 C CA . ALA A 1 132 ? 0.248 -5.637 4.262 1 98.94 132 ALA A CA 1
ATOM 988 C C . ALA A 1 132 ? -0.587 -4.941 5.332 1 98.94 132 ALA A C 1
ATOM 990 O O . ALA A 1 132 ? -1.75 -5.289 5.547 1 98.94 132 ALA A O 1
ATOM 991 N N . MET A 1 133 ? -0.002 -3.998 6.004 1 98.88 133 MET A N 1
ATOM 992 C CA . MET A 1 133 ? -0.72 -3.279 7.051 1 98.88 133 MET A CA 1
ATOM 993 C C . MET A 1 133 ? -1.854 -2.445 6.465 1 98.88 133 MET A C 1
ATOM 995 O O . MET A 1 133 ? -2.93 -2.348 7.055 1 98.88 133 MET A O 1
ATOM 999 N N . LEU A 1 134 ? -1.614 -1.802 5.336 1 98.88 134 LEU A N 1
ATOM 1000 C CA . LEU A 1 134 ? -2.691 -1.076 4.672 1 98.88 134 LEU A CA 1
ATOM 1001 C C . LEU A 1 134 ? -3.82 -2.021 4.277 1 98.88 134 LEU A C 1
ATOM 1003 O O . LEU A 1 134 ? -4.996 -1.711 4.48 1 98.88 134 LEU A O 1
ATOM 1007 N N . ALA A 1 135 ? -3.432 -3.156 3.715 1 98.94 135 ALA A N 1
ATOM 1008 C CA . ALA A 1 135 ? -4.434 -4.152 3.342 1 98.94 135 ALA A CA 1
ATOM 1009 C C . ALA A 1 135 ? -5.203 -4.641 4.566 1 98.94 135 ALA A C 1
ATOM 1011 O O . ALA A 1 135 ? -6.418 -4.855 4.496 1 98.94 135 ALA A O 1
ATOM 1012 N N . LEU A 1 136 ? -4.5 -4.816 5.645 1 98.94 136 LEU A N 1
ATOM 1013 C CA . LEU A 1 136 ? -5.129 -5.27 6.879 1 98.94 136 LEU A CA 1
ATOM 1014 C C . LEU A 1 136 ? -6.137 -4.246 7.383 1 98.94 136 LEU A C 1
ATOM 1016 O O . LEU A 1 136 ? -7.219 -4.609 7.852 1 98.94 136 LEU A O 1
ATOM 1020 N N . ALA A 1 137 ? -5.762 -2.977 7.352 1 98.94 137 ALA A N 1
ATOM 1021 C CA . ALA A 1 137 ? -6.688 -1.911 7.727 1 98.94 137 ALA A CA 1
ATOM 1022 C C . ALA A 1 137 ? -7.969 -1.986 6.902 1 98.94 137 ALA A C 1
ATOM 1024 O O . ALA A 1 137 ? -9.07 -1.915 7.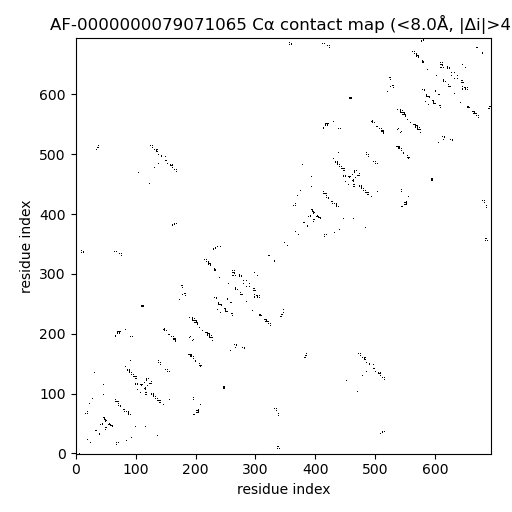453 1 98.94 137 ALA A O 1
ATOM 1025 N N . GLN A 1 138 ? -7.812 -2.164 5.621 1 98.88 138 GLN A N 1
ATOM 1026 C CA . GLN A 1 138 ? -8.961 -2.234 4.723 1 98.88 138 GLN A CA 1
ATOM 1027 C C . GLN A 1 138 ? -9.789 -3.49 4.98 1 98.88 138 GLN A C 1
ATOM 1029 O O . GLN A 1 138 ? -11.016 -3.449 4.934 1 98.88 138 GLN A O 1
ATOM 1034 N N . ARG A 1 139 ? -9.109 -4.582 5.254 1 98.88 139 ARG A N 1
ATOM 1035 C CA . ARG A 1 139 ? -9.797 -5.84 5.535 1 98.88 139 ARG A CA 1
ATOM 1036 C C . ARG A 1 139 ? -10.672 -5.719 6.777 1 98.88 139 ARG A C 1
ATOM 1038 O O . ARG A 1 139 ? -11.805 -6.211 6.793 1 98.88 139 ARG A O 1
ATOM 1045 N N . LEU A 1 140 ? -10.156 -5.082 7.805 1 98.88 140 LEU A N 1
ATOM 1046 C CA . LEU A 1 140 ? -10.898 -4.922 9.055 1 98.88 140 LEU A CA 1
ATOM 1047 C C . LEU A 1 140 ? -12.219 -4.191 8.82 1 98.88 140 LEU A C 1
ATOM 1049 O O . LEU A 1 140 ? -13.258 -4.594 9.352 1 98.88 140 LEU A O 1
ATOM 1053 N N . LEU A 1 141 ? -12.172 -3.115 8.039 1 98.88 141 LEU A N 1
ATOM 1054 C CA . LEU A 1 141 ? -13.391 -2.365 7.742 1 98.88 141 LEU A CA 1
ATOM 1055 C C . LEU A 1 141 ? -14.32 -3.17 6.84 1 98.88 141 LEU A C 1
ATOM 1057 O O . LEU A 1 141 ? -15.531 -3.184 7.051 1 98.88 141 LEU A O 1
ATOM 1061 N N . ALA A 1 142 ? -13.727 -3.865 5.848 1 98.62 142 ALA A N 1
ATOM 1062 C CA . ALA A 1 142 ? -14.531 -4.625 4.898 1 98.62 142 ALA A CA 1
ATOM 1063 C C . ALA A 1 142 ? -15.25 -5.781 5.586 1 98.62 142 ALA A C 1
ATOM 1065 O O . ALA A 1 142 ? -16.344 -6.176 5.172 1 98.62 142 ALA A O 1
ATOM 1066 N N . GLU A 1 143 ? -14.664 -6.336 6.637 1 98.56 143 GLU A N 1
ATOM 1067 C CA . GLU A 1 143 ? -15.242 -7.477 7.34 1 98.56 143 GLU A CA 1
ATOM 1068 C C . GLU A 1 143 ? -16.203 -7.027 8.438 1 98.56 143 GLU A C 1
ATOM 1070 O O . GLU A 1 143 ? -16.891 -7.848 9.039 1 98.56 143 GLU A O 1
ATOM 1075 N N . ASP A 1 144 ? -16.188 -5.73 8.758 1 98.56 144 ASP A N 1
ATOM 1076 C CA . ASP A 1 144 ? -17.047 -5.195 9.805 1 98.56 144 ASP A CA 1
ATOM 1077 C C . ASP A 1 144 ? -18.516 -5.227 9.375 1 98.56 144 ASP A C 1
ATOM 1079 O O . ASP A 1 144 ? -18.859 -4.777 8.281 1 98.56 144 ASP A O 1
ATOM 1083 N N . THR A 1 145 ? -19.391 -5.75 10.203 1 97.5 145 THR A N 1
ATOM 1084 C CA . THR A 1 145 ? -20.812 -5.891 9.875 1 97.5 145 THR A CA 1
ATOM 1085 C C . THR A 1 145 ? -21.562 -4.605 10.195 1 97.5 145 THR A C 1
ATOM 1087 O O . THR A 1 145 ? -22.75 -4.492 9.898 1 97.5 145 THR A O 1
ATOM 1090 N N . HIS A 1 146 ? -20.875 -3.641 10.828 1 98.12 146 HIS A N 1
ATOM 1091 C CA . HIS A 1 146 ? -21.516 -2.359 11.125 1 98.12 146 HIS A CA 1
ATOM 1092 C C . HIS A 1 146 ? -22.016 -1.693 9.844 1 98.12 146 HIS A C 1
ATOM 1094 O O . HIS A 1 146 ? -21.344 -1.728 8.812 1 98.12 146 HIS A O 1
ATOM 1100 N N . PRO A 1 147 ? -23.188 -1.008 9.898 1 97.56 147 PRO A N 1
ATOM 1101 C CA . PRO A 1 147 ? -23.781 -0.399 8.703 1 97.56 147 PRO A CA 1
ATOM 1102 C C . PRO A 1 147 ? -22.891 0.682 8.094 1 97.56 147 PRO A C 1
ATOM 1104 O O . PRO A 1 147 ? -22.984 0.961 6.895 1 97.56 147 PRO A O 1
ATOM 1107 N N . ALA A 1 148 ? -22.016 1.282 8.875 1 98.31 148 ALA A N 1
ATOM 1108 C CA . ALA A 1 148 ? -21.172 2.371 8.398 1 98.31 148 ALA A CA 1
ATOM 1109 C C . ALA A 1 148 ? -19.891 1.835 7.777 1 98.31 148 ALA A C 1
ATOM 1111 O O . ALA A 1 148 ? -19.109 2.592 7.191 1 98.31 148 ALA A O 1
ATOM 1112 N N . ALA A 1 149 ? -19.672 0.524 7.82 1 98.62 149 ALA A N 1
ATOM 1113 C CA . ALA A 1 149 ? -18.359 -0.061 7.52 1 98.62 149 ALA A CA 1
ATOM 1114 C C . ALA A 1 149 ? -17.969 0.193 6.066 1 98.62 149 ALA A C 1
ATOM 1116 O O . ALA A 1 149 ? -16.828 0.55 5.781 1 98.62 149 ALA A O 1
ATOM 1117 N N . GLN A 1 150 ? -18.875 0.051 5.16 1 98.38 150 GLN A N 1
ATOM 1118 C CA . GLN A 1 150 ? -18.578 0.229 3.742 1 98.38 150 GLN A CA 1
ATOM 1119 C C . GLN A 1 150 ? -18.203 1.676 3.438 1 98.38 150 GLN A C 1
ATOM 1121 O O . GLN A 1 150 ? -17.219 1.935 2.74 1 98.38 150 GLN A O 1
ATOM 1126 N N . ARG A 1 151 ? -18.969 2.602 3.961 1 98.5 151 ARG A N 1
ATOM 1127 C CA . ARG A 1 151 ? -18.672 4.016 3.773 1 98.5 151 ARG A CA 1
ATOM 1128 C C . ARG A 1 151 ? -17.344 4.391 4.434 1 98.5 151 ARG A C 1
ATOM 1130 O O . ARG A 1 151 ? -16.609 5.223 3.908 1 98.5 151 ARG A O 1
ATOM 1137 N N . ALA A 1 152 ? -17.125 3.793 5.594 1 98.88 152 ALA A N 1
ATOM 1138 C CA . ALA A 1 152 ? -15.859 4.027 6.293 1 98.88 152 ALA A CA 1
ATOM 1139 C C . ALA A 1 152 ? -14.672 3.543 5.465 1 98.88 152 ALA A C 1
ATOM 1141 O O . ALA A 1 152 ? -13.648 4.223 5.383 1 98.88 152 ALA A O 1
ATOM 1142 N N . SER A 1 153 ? -14.836 2.383 4.828 1 98.88 153 SER A N 1
ATOM 1143 C CA . SER A 1 153 ? -13.789 1.834 3.969 1 98.88 153 SER A CA 1
ATOM 1144 C C . SER A 1 153 ? -13.5 2.76 2.791 1 98.88 153 SER A C 1
ATOM 1146 O O . SER A 1 153 ? -12.344 3.021 2.471 1 98.88 153 SER A O 1
ATOM 1148 N N . ALA A 1 154 ? -14.523 3.279 2.156 1 98.81 154 ALA A N 1
ATOM 1149 C CA . ALA A 1 154 ? -14.367 4.207 1.039 1 98.81 154 ALA A CA 1
ATOM 1150 C C . ALA A 1 154 ? -13.656 5.48 1.479 1 98.81 154 ALA A C 1
ATOM 1152 O O . ALA A 1 154 ? -12.758 5.973 0.785 1 98.81 154 ALA A O 1
ATOM 1153 N N . ARG A 1 155 ? -14.008 5.977 2.615 1 98.88 155 ARG A N 1
ATOM 1154 C CA . ARG A 1 155 ? -13.414 7.207 3.131 1 98.88 155 ARG A CA 1
ATOM 1155 C C . ARG A 1 155 ? -11.945 7.004 3.479 1 98.88 155 ARG A C 1
ATOM 1157 O O . ARG A 1 155 ? -11.109 7.867 3.201 1 98.88 155 ARG A O 1
ATOM 1164 N N . LEU A 1 156 ? -11.656 5.871 4.145 1 98.94 156 LEU A N 1
ATOM 1165 C CA . LEU A 1 156 ? -10.266 5.605 4.484 1 98.94 156 LEU A CA 1
ATOM 1166 C C . LEU A 1 156 ? -9.414 5.477 3.225 1 98.94 156 LEU A C 1
ATOM 1168 O O . LEU A 1 156 ? -8.297 5.996 3.168 1 98.94 156 LEU A O 1
ATOM 1172 N N . SER A 1 157 ? -9.914 4.809 2.205 1 98.88 157 SER A N 1
ATOM 1173 C CA . SER A 1 157 ? -9.188 4.664 0.949 1 98.88 157 SER A CA 1
ATOM 1174 C C . SER A 1 157 ? -8.961 6.016 0.283 1 98.88 157 SER A C 1
ATOM 1176 O O . SER A 1 157 ? -7.875 6.285 -0.235 1 98.88 157 SER A O 1
ATOM 1178 N N . THR A 1 158 ? -9.953 6.84 0.273 1 98.88 158 THR A N 1
ATOM 1179 C CA . THR A 1 158 ? -9.82 8.195 -0.26 1 98.88 158 THR A CA 1
ATOM 1180 C C . THR A 1 158 ? -8.758 8.969 0.504 1 98.88 158 THR A C 1
ATOM 1182 O O . THR A 1 158 ? -7.941 9.672 -0.099 1 98.88 158 THR A O 1
ATOM 1185 N N . CYS A 1 159 ? -8.805 8.836 1.77 1 98.88 159 CYS A N 1
ATOM 1186 C CA . CYS A 1 159 ? -7.84 9.523 2.621 1 98.88 159 CYS A CA 1
ATOM 1187 C C . CYS A 1 159 ? -6.422 9.039 2.326 1 98.88 159 CYS A C 1
ATOM 1189 O O . CYS A 1 159 ? -5.488 9.844 2.283 1 98.88 159 CYS A O 1
ATOM 1191 N N . VAL A 1 160 ? -6.227 7.746 2.15 1 98.94 160 VAL A N 1
ATOM 1192 C CA . VAL A 1 160 ? -4.906 7.195 1.864 1 98.94 160 VAL A CA 1
ATOM 1193 C C . VAL A 1 160 ? -4.367 7.801 0.57 1 98.94 160 VAL A C 1
ATOM 1195 O O . VAL A 1 160 ? -3.186 8.148 0.486 1 98.94 160 VAL A O 1
ATOM 1198 N N . ILE A 1 161 ? -5.172 7.949 -0.446 1 98.94 161 ILE A N 1
ATOM 1199 C CA . ILE A 1 161 ? -4.754 8.57 -1.7 1 98.94 161 ILE A CA 1
ATOM 1200 C C . ILE A 1 161 ? -4.316 10.008 -1.446 1 98.94 161 ILE A C 1
ATOM 1202 O O . ILE A 1 161 ? -3.297 10.453 -1.978 1 98.94 161 ILE A O 1
ATOM 1206 N N . GLU A 1 162 ? -5.066 10.672 -0.616 1 98.81 162 GLU A N 1
ATOM 1207 C CA . GLU A 1 162 ? -4.719 12.047 -0.258 1 98.81 162 GLU A CA 1
ATOM 1208 C C . GLU A 1 162 ? -3.395 12.102 0.501 1 98.81 162 GLU A C 1
ATOM 1210 O O . GLU A 1 162 ? -2.566 12.977 0.257 1 98.81 162 GLU A O 1
ATOM 1215 N N . LEU A 1 163 ? -3.217 11.18 1.454 1 98.75 163 LEU A N 1
ATOM 1216 C CA . LEU A 1 163 ? -1.956 11.078 2.184 1 98.75 163 LEU A CA 1
ATOM 1217 C C . LEU A 1 163 ? -0.789 10.867 1.225 1 98.75 163 LEU A C 1
ATOM 1219 O O . LEU A 1 163 ? 0.277 11.461 1.396 1 98.75 163 LEU A O 1
ATOM 1223 N N . CYS A 1 164 ? -1.01 10.016 0.228 1 98.69 164 CYS A N 1
ATOM 1224 C CA . CYS A 1 164 ? 0.014 9.75 -0.775 1 98.69 164 CYS A CA 1
ATOM 1225 C C . CYS A 1 164 ? 0.364 11.016 -1.549 1 98.69 164 CYS A C 1
ATOM 1227 O O . CYS A 1 164 ? 1.539 11.289 -1.794 1 98.69 164 CYS A O 1
ATOM 1229 N N . ALA A 1 165 ? -0.626 11.75 -1.889 1 98.44 165 ALA A N 1
ATOM 1230 C CA . ALA A 1 165 ? -0.395 13.008 -2.6 1 98.44 165 ALA A CA 1
ATOM 1231 C C . ALA A 1 165 ? 0.406 13.984 -1.743 1 98.44 165 ALA A C 1
ATOM 1233 O O . ALA A 1 165 ? 1.283 14.688 -2.25 1 98.44 165 ALA A O 1
ATOM 1234 N N . GLY A 1 166 ? 0.053 14.086 -0.47 1 97.81 166 GLY A N 1
ATOM 1235 C CA . GLY A 1 166 ? 0.82 14.914 0.448 1 97.81 166 GLY A CA 1
ATOM 1236 C C . GLY A 1 166 ? 2.275 14.5 0.547 1 97.81 166 GLY A C 1
ATOM 1237 O O . GLY A 1 166 ? 3.17 15.344 0.505 1 97.81 166 GLY A O 1
ATOM 1238 N N . GLN A 1 167 ? 2.525 13.203 0.679 1 96.88 167 GLN A N 1
ATOM 1239 C CA . GLN A 1 167 ? 3.889 12.688 0.758 1 96.88 167 GLN A CA 1
ATOM 1240 C C . GLN A 1 167 ? 4.66 12.977 -0.526 1 96.88 167 GLN A C 1
ATOM 1242 O O . GLN A 1 167 ? 5.84 13.336 -0.479 1 96.88 167 GLN A O 1
ATOM 1247 N N . GLN A 1 168 ? 4.02 12.766 -1.67 1 96.94 168 GLN A N 1
ATOM 1248 C CA . GLN A 1 168 ? 4.672 13.031 -2.947 1 96.94 168 GLN A CA 1
ATOM 1249 C C . GLN A 1 168 ? 5.07 14.5 -3.062 1 96.94 168 GLN A C 1
ATOM 1251 O O . GLN A 1 168 ? 6.16 14.82 -3.547 1 96.94 168 GLN A O 1
ATOM 1256 N N . ALA A 1 169 ? 4.156 15.375 -2.684 1 96.69 169 ALA A N 1
ATOM 1257 C CA . ALA A 1 169 ? 4.457 16.812 -2.693 1 96.69 169 ALA A CA 1
ATOM 1258 C C . ALA A 1 169 ? 5.633 17.125 -1.777 1 96.69 169 ALA A C 1
ATOM 1260 O O . ALA A 1 169 ? 6.52 17.906 -2.143 1 96.69 169 ALA A O 1
ATOM 1261 N N . ASP A 1 170 ? 5.621 16.547 -0.594 1 95.25 170 ASP A N 1
ATOM 1262 C CA . ASP A 1 170 ? 6.715 16.75 0.352 1 95.25 170 ASP A CA 1
ATOM 1263 C C . ASP A 1 170 ? 8.055 16.359 -0.273 1 95.25 170 ASP A C 1
ATOM 1265 O O . ASP A 1 170 ? 9.031 17.109 -0.166 1 95.25 170 ASP A O 1
ATOM 1269 N N . CYS A 1 171 ? 8.117 15.234 -0.939 1 94.12 171 CYS A N 1
ATOM 1270 C CA . CYS A 1 171 ? 9.328 14.781 -1.622 1 94.12 171 CYS A CA 1
ATOM 1271 C C . CYS A 1 171 ? 9.727 15.758 -2.727 1 94.12 171 CYS A C 1
ATOM 1273 O O . CYS A 1 171 ? 10.898 16.094 -2.865 1 94.12 171 CYS A O 1
ATOM 1275 N N . ALA A 1 172 ? 8.758 16.188 -3.49 1 94.62 172 ALA A N 1
ATOM 1276 C CA . ALA A 1 172 ? 9.016 17.094 -4.605 1 94.62 172 ALA A CA 1
ATOM 1277 C C . ALA A 1 172 ? 9.578 18.422 -4.113 1 94.62 172 ALA A C 1
ATOM 1279 O O . ALA A 1 172 ? 10.414 19.031 -4.777 1 94.62 172 ALA A O 1
ATOM 1280 N N . PHE A 1 173 ? 9.109 18.938 -2.971 1 95.38 173 PHE A N 1
ATOM 1281 C CA . PHE A 1 173 ? 9.539 20.219 -2.416 1 95.38 173 PHE A CA 1
ATOM 1282 C C . PHE A 1 173 ? 11.016 20.188 -2.061 1 95.38 173 PHE A C 1
ATOM 1284 O O . PHE A 1 173 ? 11.695 21.219 -2.102 1 95.38 173 PHE A O 1
ATOM 1291 N N . GLU A 1 174 ? 11.5 19.016 -1.689 1 89.69 174 GLU A N 1
ATOM 1292 C CA . GLU A 1 174 ? 12.914 18.891 -1.332 1 89.69 174 GLU A CA 1
ATOM 1293 C C . GLU A 1 174 ? 13.812 19.172 -2.533 1 89.69 174 GLU A C 1
ATOM 1295 O O . GLU A 1 174 ? 14.938 19.656 -2.375 1 89.69 174 GLU A O 1
ATOM 1300 N N . GLU A 1 175 ? 13.305 18.922 -3.699 1 90.31 175 GLU A N 1
ATOM 1301 C CA . GLU A 1 175 ? 14.102 19.078 -4.914 1 90.31 175 GLU A CA 1
ATOM 1302 C C . GLU A 1 175 ? 13.938 20.469 -5.504 1 90.31 175 GLU A C 1
ATOM 1304 O O . GLU A 1 175 ? 14.727 20.891 -6.359 1 90.31 175 GLU A O 1
ATOM 1309 N N . ARG A 1 176 ? 13.031 21.188 -4.988 1 93.81 176 ARG A N 1
ATOM 1310 C CA . ARG A 1 176 ? 12.773 22.531 -5.496 1 93.81 176 ARG A CA 1
ATOM 1311 C C . ARG A 1 176 ? 13.555 23.578 -4.703 1 93.81 176 ARG A C 1
ATOM 1313 O O . ARG A 1 176 ? 13.797 23.406 -3.508 1 93.81 176 ARG A O 1
ATOM 1320 N N . GLY A 1 177 ? 13.922 24.656 -5.375 1 94 177 GLY A N 1
ATOM 1321 C CA . GLY A 1 177 ? 14.68 25.719 -4.734 1 94 177 GLY A CA 1
ATOM 1322 C C . GLY A 1 177 ? 13.883 26.469 -3.678 1 94 177 GLY A C 1
ATOM 1323 O O . GLY A 1 177 ? 12.656 26.312 -3.6 1 94 177 GLY A O 1
ATOM 1324 N N . PRO A 1 178 ? 14.609 27.156 -2.814 1 94 178 PRO A N 1
ATOM 1325 C CA . PRO A 1 178 ? 13.953 27.859 -1.704 1 94 178 PRO A CA 1
ATOM 1326 C C . PRO A 1 178 ? 12.938 28.891 -2.174 1 94 178 PRO A C 1
ATOM 1328 O O . PRO A 1 178 ? 12.023 29.25 -1.426 1 94 178 PRO A O 1
ATOM 1331 N N . ASP A 1 179 ? 13.055 29.344 -3.424 1 92.12 179 ASP A N 1
ATOM 1332 C CA . ASP A 1 179 ? 12.156 30.375 -3.936 1 92.12 179 ASP A CA 1
ATOM 1333 C C . ASP A 1 179 ? 11.055 29.766 -4.797 1 92.12 179 ASP A C 1
ATOM 1335 O O . ASP A 1 179 ? 10.25 30.484 -5.391 1 92.12 179 ASP A O 1
ATOM 1339 N N . GLU A 1 180 ? 10.992 28.5 -4.719 1 95.56 180 GLU A N 1
ATOM 1340 C CA . GLU A 1 180 ? 10.125 27.844 -5.703 1 95.56 180 GLU A CA 1
ATOM 1341 C C . GLU A 1 180 ? 8.922 27.203 -5.031 1 95.56 180 GLU A C 1
ATOM 1343 O O . GLU A 1 180 ? 8.07 26.609 -5.703 1 95.56 180 GLU A O 1
ATOM 1348 N N . VAL A 1 181 ? 8.844 27.219 -3.748 1 96.81 181 VAL A N 1
ATOM 1349 C CA . VAL A 1 181 ? 7.738 26.609 -3.008 1 96.81 181 VAL A CA 1
ATOM 1350 C C . VAL A 1 181 ? 6.945 27.703 -2.281 1 96.81 181 VAL A C 1
ATOM 1352 O O . VAL A 1 181 ? 7.512 28.484 -1.509 1 96.81 181 VAL A O 1
ATOM 1355 N N . THR A 1 182 ? 5.66 27.766 -2.535 1 96.75 182 THR A N 1
ATOM 1356 C CA . THR A 1 182 ? 4.828 28.781 -1.913 1 96.75 182 THR A CA 1
ATOM 1357 C C . THR A 1 182 ? 4.258 28.281 -0.588 1 96.75 182 THR A C 1
ATOM 1359 O O . THR A 1 182 ? 4.23 27.078 -0.334 1 96.75 182 THR A O 1
ATOM 1362 N N . LEU A 1 183 ? 3.889 29.219 0.19 1 96.75 183 LEU A N 1
ATOM 1363 C CA . LEU A 1 183 ? 3.279 28.875 1.474 1 96.75 183 LEU A CA 1
ATOM 1364 C C . LEU A 1 183 ? 1.979 28.109 1.274 1 96.75 183 LEU A C 1
ATOM 1366 O O . LEU A 1 183 ? 1.693 27.172 2.016 1 96.75 183 LEU A O 1
ATOM 1370 N N . ASP A 1 184 ? 1.193 28.469 0.285 1 97.38 184 ASP A N 1
ATOM 1371 C CA . ASP A 1 184 ? -0.064 27.781 -0.005 1 97.38 184 ASP A CA 1
ATOM 1372 C C . ASP A 1 184 ? 0.179 26.328 -0.377 1 97.38 184 ASP A C 1
ATOM 1374 O O . ASP A 1 184 ? -0.558 25.438 0.06 1 97.38 184 ASP A O 1
ATOM 1378 N N . GLU A 1 185 ? 1.193 26.094 -1.175 1 97.19 185 GLU A N 1
ATOM 1379 C CA . GLU A 1 185 ? 1.556 24.734 -1.527 1 97.19 185 GLU A CA 1
ATOM 1380 C C . GLU A 1 185 ? 1.929 23.922 -0.288 1 97.19 185 GLU A C 1
ATOM 1382 O O . GLU A 1 185 ? 1.56 22.75 -0.17 1 97.19 185 GLU A O 1
ATOM 1387 N N . CYS A 1 186 ? 2.617 24.562 0.607 1 97.25 186 CYS A N 1
ATOM 1388 C CA . CYS A 1 186 ? 3.059 23.875 1.817 1 97.25 186 CYS A CA 1
ATOM 1389 C C . CYS A 1 186 ? 1.88 23.562 2.732 1 97.25 186 CYS A C 1
ATOM 1391 O O . CYS A 1 186 ? 1.826 22.5 3.35 1 97.25 186 CYS A O 1
ATOM 1393 N N . LEU A 1 187 ? 0.997 24.516 2.814 1 97.88 187 LEU A N 1
ATOM 1394 C CA . LEU A 1 187 ? -0.194 24.297 3.629 1 97.88 187 LEU A CA 1
ATOM 1395 C C . LEU A 1 187 ? -1.031 23.156 3.074 1 97.88 187 LEU A C 1
ATOM 1397 O O . LEU A 1 187 ? -1.525 22.312 3.832 1 97.88 187 LEU A O 1
ATOM 1401 N N . THR A 1 188 ? -1.187 23.109 1.777 1 97.69 188 THR A N 1
ATOM 1402 C CA . THR A 1 188 ? -1.922 22.031 1.121 1 97.69 188 THR A CA 1
ATOM 1403 C C . THR A 1 188 ? -1.249 20.688 1.372 1 97.69 188 THR A C 1
ATOM 1405 O O . THR A 1 188 ? -1.916 19.719 1.712 1 97.69 188 THR A O 1
ATOM 1408 N N . MET A 1 189 ? 0.036 20.672 1.217 1 97.69 189 MET A N 1
ATOM 1409 C CA . MET A 1 189 ? 0.817 19.469 1.454 1 97.69 189 MET A CA 1
ATOM 1410 C C . MET A 1 189 ? 0.674 19 2.9 1 97.69 189 MET A C 1
ATOM 1412 O O . MET A 1 189 ? 0.414 17.812 3.154 1 97.69 189 MET A O 1
ATOM 1416 N N . ALA A 1 190 ? 0.79 19.891 3.855 1 97.62 190 ALA A N 1
ATOM 1417 C CA . ALA A 1 190 ? 0.707 19.547 5.273 1 97.62 190 ALA A CA 1
ATOM 1418 C C . ALA A 1 190 ? -0.686 19.047 5.633 1 97.62 190 ALA A C 1
ATOM 1420 O O . ALA A 1 190 ? -0.829 18.125 6.457 1 97.62 190 ALA A O 1
ATOM 1421 N N . THR A 1 191 ? -1.68 19.672 5.043 1 98 191 THR A N 1
ATOM 1422 C CA . THR A 1 191 ? -3.047 19.203 5.27 1 98 191 THR A CA 1
ATOM 1423 C C . THR A 1 191 ? -3.23 17.781 4.766 1 98 191 THR A C 1
ATOM 1425 O O . THR A 1 191 ? -3.836 16.953 5.445 1 98 191 THR A O 1
ATOM 1428 N N . ALA A 1 192 ? -2.746 17.5 3.633 1 98 192 ALA A N 1
ATOM 1429 C CA . ALA A 1 192 ? -2.875 16.172 3.043 1 98 192 ALA A CA 1
ATOM 1430 C C . ALA A 1 192 ? -2.047 15.156 3.814 1 98 192 ALA A C 1
ATOM 1432 O O . ALA A 1 192 ? -2.508 14.039 4.07 1 98 192 ALA A O 1
ATOM 1433 N N . LYS A 1 193 ? -0.864 15.508 4.199 1 96.31 193 LYS A N 1
ATOM 1434 C CA . LYS A 1 193 ? 0.08 14.57 4.805 1 96.31 193 LYS A CA 1
ATOM 1435 C C . LYS A 1 193 ? -0.251 14.328 6.273 1 96.31 193 LYS A C 1
ATOM 1437 O O . LYS A 1 193 ? -0.033 13.227 6.789 1 96.31 193 LYS A O 1
ATOM 1442 N N . THR A 1 194 ? -0.791 15.312 6.965 1 95.12 194 THR A N 1
ATOM 1443 C CA . THR A 1 194 ? -0.997 15.18 8.398 1 95.12 194 THR A CA 1
ATOM 1444 C C . THR A 1 194 ? -2.467 15.383 8.758 1 95.12 194 THR A C 1
ATOM 1446 O O . THR A 1 194 ? -3.066 14.539 9.43 1 95.12 194 THR A O 1
ATOM 1449 N N . GLY A 1 195 ? -3.094 16.406 8.273 1 97.5 195 GLY A N 1
ATOM 1450 C CA . GLY A 1 195 ? -4.465 16.75 8.617 1 97.5 195 GLY A CA 1
ATOM 1451 C C . GLY A 1 195 ? -5.473 15.727 8.125 1 97.5 195 GLY A C 1
ATOM 1452 O O . GLY A 1 195 ? -6.453 15.43 8.812 1 97.5 195 GLY A O 1
ATOM 1453 N N . ALA A 1 196 ? -5.188 15.164 6.988 1 98.62 196 ALA A N 1
ATOM 1454 C CA . ALA A 1 196 ? -6.156 14.312 6.301 1 98.62 196 ALA A CA 1
ATOM 1455 C C . ALA A 1 196 ? -6.527 13.102 7.156 1 98.62 196 ALA A C 1
ATOM 1457 O O . ALA A 1 196 ? -7.707 12.781 7.312 1 98.62 196 ALA A O 1
ATOM 1458 N N . LEU A 1 197 ? -5.547 12.445 7.727 1 98.75 197 LEU A N 1
ATOM 1459 C CA . LEU A 1 197 ? -5.848 11.219 8.461 1 98.75 197 LEU A CA 1
ATOM 1460 C C . LEU A 1 197 ? -6.547 11.539 9.781 1 98.75 197 LEU A C 1
ATOM 1462 O O . LEU A 1 197 ? -7.402 10.773 10.234 1 98.75 197 LEU A O 1
ATOM 1466 N N . LEU A 1 198 ? -6.223 12.664 10.43 1 98.44 198 LEU A N 1
ATOM 1467 C CA . LEU A 1 198 ? -6.93 13.07 11.641 1 98.44 198 LEU A CA 1
ATOM 1468 C C . LEU A 1 198 ? -8.383 13.422 11.328 1 98.44 198 LEU A C 1
ATOM 1470 O O . LEU A 1 198 ? -9.289 13.07 12.086 1 98.44 198 LEU A O 1
ATOM 1474 N N . GLY A 1 199 ? -8.555 14.133 10.211 1 98.81 199 GLY A N 1
ATOM 1475 C CA . GLY A 1 199 ? -9.914 14.375 9.758 1 98.81 199 GLY A CA 1
ATOM 1476 C C . GLY A 1 199 ? -10.68 13.102 9.461 1 98.81 199 GLY A C 1
ATOM 1477 O O . GLY A 1 199 ? -11.828 12.953 9.875 1 98.81 199 GLY A O 1
ATOM 1478 N N . CYS A 1 200 ? -10.047 12.219 8.766 1 98.94 200 CYS A N 1
ATOM 1479 C CA . CYS A 1 200 ? -10.656 10.93 8.445 1 98.94 200 CYS A CA 1
ATOM 1480 C C . CYS A 1 200 ? -11.047 10.18 9.711 1 98.94 200 CYS A C 1
ATOM 1482 O O . CYS A 1 200 ? -12.125 9.586 9.781 1 98.94 200 CYS A O 1
ATOM 1484 N N . ALA A 1 201 ? -10.156 10.156 10.703 1 98.88 201 ALA A N 1
ATOM 1485 C CA . ALA A 1 201 ? -10.438 9.492 11.969 1 98.88 201 ALA A CA 1
ATOM 1486 C C . ALA A 1 201 ? -11.734 10.016 12.586 1 98.88 201 ALA A C 1
ATOM 1488 O O . ALA A 1 201 ? -12.609 9.242 12.961 1 98.88 201 ALA A O 1
ATOM 1489 N N . CYS A 1 202 ? -11.867 11.32 12.656 1 98.88 202 CYS A N 1
ATOM 1490 C CA . CYS A 1 202 ? -13.055 11.938 13.219 1 98.88 202 CYS A CA 1
ATOM 1491 C C . CYS A 1 202 ? -14.289 11.625 12.383 1 98.88 202 CYS A C 1
ATOM 1493 O O . CYS A 1 202 ? -15.359 11.336 12.93 1 98.88 202 CYS A O 1
ATOM 1495 N N . ALA A 1 203 ? -14.148 11.695 11.086 1 98.94 203 ALA A N 1
ATOM 1496 C CA . ALA A 1 203 ? -15.258 11.398 10.188 1 98.94 203 ALA A CA 1
ATOM 1497 C C . ALA A 1 203 ? -15.727 9.961 10.352 1 98.94 203 ALA A C 1
ATOM 1499 O O . ALA A 1 203 ? -16.922 9.688 10.32 1 98.94 203 ALA A O 1
ATOM 1500 N N . LEU A 1 204 ? -14.797 9 10.469 1 98.94 204 LEU A N 1
ATOM 1501 C CA . LEU A 1 204 ? -15.172 7.605 10.68 1 98.94 204 LEU A CA 1
ATOM 1502 C C . LEU A 1 204 ? -15.961 7.449 11.977 1 98.94 204 LEU A C 1
ATOM 1504 O O . LEU A 1 204 ? -16.953 6.73 12.016 1 98.94 204 LEU A O 1
ATOM 1508 N N . GLY A 1 205 ? -15.453 8.141 13.055 1 98.88 205 GLY A N 1
ATOM 1509 C CA . GLY A 1 205 ? -16.234 8.117 14.289 1 98.88 205 GLY A CA 1
ATOM 1510 C C . GLY A 1 205 ? -17.656 8.609 14.102 1 98.88 205 GLY A C 1
ATOM 1511 O O . GLY A 1 205 ? -18.594 8 14.617 1 98.88 205 GLY A O 1
ATOM 1512 N N . ALA A 1 206 ? -17.812 9.688 13.375 1 98.81 206 ALA A N 1
ATOM 1513 C CA . ALA A 1 206 ? -19.141 10.242 13.094 1 98.81 206 ALA A CA 1
ATOM 1514 C C . ALA A 1 206 ? -20 9.242 12.32 1 98.81 206 ALA A C 1
ATOM 1516 O O . ALA A 1 206 ? -21.172 9.062 12.625 1 98.81 206 ALA A O 1
ATOM 1517 N N . LEU A 1 207 ? -19.422 8.594 11.312 1 98.88 207 LEU A N 1
ATOM 1518 C CA . LEU A 1 207 ? -20.141 7.586 10.531 1 98.88 207 LEU A CA 1
ATOM 1519 C C . LEU A 1 207 ? -20.641 6.457 11.43 1 98.88 207 LEU A C 1
ATOM 1521 O O . LEU A 1 207 ? -21.797 6.035 11.328 1 98.88 207 LEU A O 1
ATOM 1525 N N . TYR A 1 208 ? -19.812 5.973 12.336 1 98.81 208 TYR A N 1
ATOM 1526 C CA . TYR A 1 208 ? -20.156 4.852 13.203 1 98.81 208 TYR A CA 1
ATOM 1527 C C . TYR A 1 208 ? -21.188 5.262 14.242 1 98.81 208 TYR A C 1
ATOM 1529 O O . TYR A 1 208 ? -21.828 4.406 14.852 1 98.81 208 TYR A O 1
ATOM 1537 N N . ALA A 1 209 ? -21.328 6.598 14.445 1 98.19 209 ALA A N 1
ATOM 1538 C CA . ALA A 1 209 ? -22.391 7.105 15.312 1 98.19 209 ALA A CA 1
ATOM 1539 C C . ALA A 1 209 ? -23.703 7.27 14.547 1 98.19 209 ALA A C 1
ATOM 1541 O O . ALA A 1 209 ? -24.734 7.621 15.125 1 98.19 209 ALA A O 1
ATOM 1542 N N . GLY A 1 210 ? -23.656 6.996 13.25 1 98.25 210 GLY A N 1
ATOM 1543 C CA . GLY A 1 210 ? -24.844 7.16 12.422 1 98.25 210 GLY A CA 1
ATOM 1544 C C . GLY A 1 210 ? -25.156 8.609 12.117 1 98.25 210 GLY A C 1
ATOM 1545 O O . GLY A 1 210 ? -26.312 8.953 11.844 1 98.25 210 GLY A O 1
ATOM 1546 N N . ALA A 1 211 ? -24.172 9.461 12.141 1 97.62 211 ALA A N 1
ATOM 1547 C CA . ALA A 1 211 ? -24.375 10.891 11.945 1 97.62 211 ALA A CA 1
ATOM 1548 C C . ALA A 1 211 ? -24.719 11.203 10.492 1 97.62 211 ALA A C 1
ATOM 1550 O O . ALA A 1 211 ? -24.391 10.43 9.594 1 97.62 211 ALA A O 1
ATOM 1551 N N . GLU A 1 212 ? -25.375 12.359 10.289 1 96.88 212 GLU A N 1
ATOM 1552 C CA . GLU A 1 212 ? -25.688 12.844 8.945 1 96.88 212 GLU A CA 1
ATOM 1553 C C . GLU A 1 212 ? -24.438 13.406 8.266 1 96.88 212 GLU A C 1
ATOM 1555 O O . GLU A 1 212 ? -23.453 13.727 8.93 1 96.88 212 GLU A O 1
ATOM 1560 N N . ASP A 1 213 ? -24.531 13.594 7 1 97.75 213 ASP A N 1
ATOM 1561 C CA . ASP A 1 213 ? -23.391 13.977 6.176 1 97.75 213 ASP A CA 1
ATOM 1562 C C . ASP A 1 213 ? -22.797 15.305 6.637 1 97.75 213 ASP A C 1
ATOM 1564 O O . ASP A 1 213 ? -21.578 15.492 6.598 1 97.75 213 ASP A O 1
ATOM 1568 N N . ARG A 1 214 ? -23.625 16.203 7.043 1 97.44 214 ARG A N 1
ATOM 1569 C CA . ARG A 1 214 ? -23.156 17.5 7.484 1 97.44 214 ARG A CA 1
ATOM 1570 C C . ARG A 1 214 ? -22.234 17.375 8.703 1 97.44 214 ARG A C 1
ATOM 1572 O O . ARG A 1 214 ? -21.188 18 8.766 1 97.44 214 ARG A O 1
ATOM 1579 N N . ALA A 1 215 ? -22.672 16.531 9.648 1 97.88 215 ALA A N 1
ATOM 1580 C CA . ALA A 1 215 ? -21.875 16.312 10.844 1 97.88 215 ALA A CA 1
ATOM 1581 C C . ALA A 1 215 ? -20.578 15.578 10.508 1 97.88 215 ALA A C 1
ATOM 1583 O O . ALA A 1 215 ? -19.531 15.859 11.086 1 97.88 215 ALA A O 1
ATOM 1584 N N . VAL A 1 216 ? -20.641 14.609 9.586 1 98.69 216 VAL A N 1
ATOM 1585 C CA . VAL A 1 216 ? -19.469 13.859 9.156 1 98.69 216 VAL A CA 1
ATOM 1586 C C . VAL A 1 216 ? -18.453 14.82 8.539 1 98.69 216 VAL A C 1
ATOM 1588 O O . VAL A 1 216 ? -17.25 14.766 8.859 1 98.69 216 VAL A O 1
ATOM 1591 N N . ARG A 1 217 ? -18.906 15.734 7.711 1 98.69 217 ARG A N 1
ATOM 1592 C CA . ARG A 1 217 ? -18.031 16.703 7.074 1 98.69 217 ARG A CA 1
ATOM 1593 C C . ARG A 1 217 ? -17.422 17.656 8.102 1 98.69 217 ARG A C 1
ATOM 1595 O O . ARG A 1 217 ? -16.25 18 8.016 1 98.69 217 ARG A O 1
ATOM 1602 N N . ALA A 1 218 ? -18.266 18.078 9.023 1 98.69 218 ALA A N 1
ATOM 1603 C CA . ALA A 1 218 ? -17.781 18.969 10.062 1 98.69 218 ALA A CA 1
ATOM 1604 C C . ALA A 1 218 ? -16.719 18.297 10.938 1 98.69 218 ALA A C 1
ATOM 1606 O O . ALA A 1 218 ? -15.734 18.922 11.32 1 98.69 218 ALA A O 1
ATOM 1607 N N . MET A 1 219 ? -16.953 17.031 11.273 1 98.75 219 MET A N 1
ATOM 1608 C CA . MET A 1 219 ? -15.977 16.266 12.047 1 98.75 219 MET A CA 1
ATOM 1609 C C . MET A 1 219 ? -14.664 16.125 11.273 1 98.75 219 MET A C 1
ATOM 1611 O O . MET A 1 219 ? -13.586 16.219 11.844 1 98.75 219 MET A O 1
ATOM 1615 N N . ASP A 1 220 ? -14.805 15.844 9.992 1 98.88 220 ASP A N 1
ATOM 1616 C CA . ASP A 1 220 ? -13.617 15.82 9.141 1 98.88 220 ASP A CA 1
ATOM 1617 C C . ASP A 1 220 ? -12.867 17.156 9.203 1 98.88 220 ASP A C 1
ATOM 1619 O O . ASP A 1 220 ? -11.648 17.172 9.352 1 98.88 220 ASP A O 1
ATOM 1623 N N . GLY A 1 221 ? -13.625 18.234 9.062 1 98.75 221 GLY A N 1
ATOM 1624 C CA . GLY A 1 221 ? -13.031 19.562 9.156 1 98.75 221 GLY A CA 1
ATOM 1625 C C . GLY A 1 221 ? -12.32 19.812 10.477 1 98.75 221 GLY A C 1
ATOM 1626 O O . GLY A 1 221 ? -11.211 20.344 10.5 1 98.75 221 GLY A O 1
ATOM 1627 N N . PHE A 1 222 ? -12.953 19.375 11.594 1 98.62 222 PHE A N 1
ATOM 1628 C CA . PHE A 1 222 ? -12.352 19.5 12.922 1 98.62 222 PHE A CA 1
ATOM 1629 C C . PHE A 1 222 ? -10.992 18.797 12.961 1 98.62 222 PHE A C 1
ATOM 1631 O O . PHE A 1 222 ? -9.992 19.406 13.359 1 98.62 222 PHE A O 1
ATOM 1638 N N . GLY A 1 223 ? -10.953 17.562 12.523 1 98.5 223 GLY A N 1
ATOM 1639 C CA . GLY A 1 223 ? -9.719 16.797 12.555 1 98.5 223 GLY A CA 1
ATOM 1640 C C . GLY A 1 223 ? -8.633 17.375 11.672 1 98.5 223 GLY A C 1
ATOM 1641 O O . GLY A 1 223 ? -7.465 17.422 12.062 1 98.5 223 GLY A O 1
ATOM 1642 N N . ARG A 1 224 ? -8.977 17.828 10.469 1 98.69 224 ARG A N 1
ATOM 1643 C CA . ARG A 1 224 ? -8.008 18.375 9.523 1 98.69 224 ARG A CA 1
ATOM 1644 C C . ARG A 1 224 ? -7.367 19.641 10.086 1 98.69 224 ARG A C 1
ATOM 1646 O O . ARG A 1 224 ? -6.145 19.797 10.023 1 98.69 224 ARG A O 1
ATOM 1653 N N . GLU A 1 225 ? -8.211 20.516 10.625 1 98.44 225 GLU A N 1
ATOM 1654 C CA . GLU A 1 225 ? -7.699 21.766 11.18 1 98.44 225 GLU A CA 1
ATOM 1655 C C . GLU A 1 225 ? -6.844 21.516 12.422 1 98.44 225 GLU A C 1
ATOM 1657 O O . GLU A 1 225 ? -5.785 22.125 12.586 1 98.44 225 GLU A O 1
ATOM 1662 N N . ALA A 1 226 ? -7.305 20.641 13.289 1 97.38 226 ALA A N 1
ATOM 1663 C CA . ALA A 1 226 ? -6.5 20.266 14.453 1 97.38 226 ALA A CA 1
ATOM 1664 C C . ALA A 1 226 ? -5.176 19.641 14.023 1 97.38 226 ALA A C 1
ATOM 1666 O O . ALA A 1 226 ? -4.133 19.906 14.617 1 97.38 226 ALA A O 1
ATOM 1667 N N . GLY A 1 227 ? -5.285 18.781 13.023 1 97 227 GLY A N 1
ATOM 1668 C CA . GLY A 1 227 ? -4.086 18.156 12.492 1 97 227 GLY A CA 1
ATOM 1669 C C . GLY A 1 227 ? -3.088 19.156 11.93 1 97 227 GLY A C 1
ATOM 1670 O O . GLY A 1 227 ? -1.88 19.016 12.133 1 97 227 GLY A O 1
ATOM 1671 N N . LEU A 1 228 ? -3.566 20.109 11.203 1 97.44 228 LEU A N 1
ATOM 1672 C CA . LEU A 1 228 ? -2.68 21.141 10.664 1 97.44 228 LEU A CA 1
ATOM 1673 C C . LEU A 1 228 ? -2.049 21.953 11.797 1 97.44 228 LEU A C 1
ATOM 1675 O O . LEU A 1 228 ? -0.874 22.328 11.719 1 97.44 228 LEU A O 1
ATOM 1679 N N . SER A 1 229 ? -2.848 22.281 12.812 1 97.12 229 SER A N 1
ATOM 1680 C CA . SER A 1 229 ? -2.309 22.953 13.992 1 97.12 229 SER A CA 1
ATOM 1681 C C . SER A 1 229 ? -1.193 22.141 14.633 1 97.12 229 SER A C 1
ATOM 1683 O O . SER A 1 229 ? -0.14 22.688 14.977 1 97.12 229 SER A O 1
ATOM 1685 N N . PHE A 1 230 ? -1.449 20.891 14.75 1 94 230 PHE A N 1
ATOM 1686 C CA . PHE A 1 230 ? -0.458 19.969 15.273 1 94 230 PHE A CA 1
ATOM 1687 C C . PHE A 1 230 ? 0.816 20 14.438 1 94 230 PHE A C 1
ATOM 1689 O O . PHE A 1 230 ? 1.922 20.031 14.984 1 94 230 PHE A O 1
ATOM 1696 N N . GLN A 1 231 ? 0.665 19.938 13.156 1 95 231 GLN A N 1
ATOM 1697 C CA . GLN A 1 231 ? 1.82 19.922 12.266 1 95 231 GLN A CA 1
ATOM 1698 C C . GLN A 1 231 ? 2.648 21.203 12.43 1 95 231 GLN A C 1
ATOM 1700 O O . GLN A 1 231 ? 3.881 21.156 12.43 1 95 231 GLN A O 1
ATOM 1705 N N . LEU A 1 232 ? 2.01 22.328 12.562 1 96.06 232 LEU A N 1
ATOM 1706 C CA . LEU A 1 232 ? 2.684 23.609 12.758 1 96.06 232 LEU A CA 1
ATOM 1707 C C . LEU A 1 232 ? 3.521 23.594 14.031 1 96.06 232 LEU A C 1
ATOM 1709 O O . LEU A 1 232 ? 4.68 24.016 14.023 1 96.06 232 LEU A O 1
ATOM 1713 N N . ILE A 1 233 ? 3.002 23.047 15.023 1 93.19 233 ILE A N 1
ATOM 1714 C CA . ILE A 1 233 ? 3.697 22.969 16.312 1 93.19 233 ILE A CA 1
ATOM 1715 C C . ILE A 1 233 ? 4.859 21.984 16.203 1 93.19 233 ILE A C 1
ATOM 1717 O O . ILE A 1 233 ? 5.953 22.25 16.703 1 93.19 233 ILE A O 1
ATOM 1721 N N . ASP A 1 234 ? 4.566 20.859 15.516 1 91 234 ASP A N 1
ATOM 1722 C CA . ASP A 1 234 ? 5.617 19.875 15.305 1 91 234 ASP A CA 1
ATOM 1723 C C . ASP A 1 234 ? 6.785 20.469 14.516 1 91 234 ASP A C 1
ATOM 1725 O O . ASP A 1 234 ? 7.945 20.141 14.781 1 91 234 ASP A O 1
ATOM 1729 N N . ASP A 1 235 ? 6.52 21.266 13.555 1 93.12 235 ASP A N 1
ATOM 1730 C CA . ASP A 1 235 ? 7.559 21.938 12.789 1 93.12 235 ASP A CA 1
ATOM 1731 C C . ASP A 1 235 ? 8.406 22.844 13.68 1 93.12 235 ASP A C 1
ATOM 1733 O O . ASP A 1 235 ? 9.625 22.906 13.523 1 93.12 235 ASP A O 1
ATOM 1737 N N . LEU A 1 236 ? 7.742 23.516 14.594 1 93.06 236 LEU A N 1
ATOM 1738 C CA . LEU A 1 236 ? 8.445 24.406 15.508 1 93.06 236 LEU A CA 1
ATOM 1739 C C . LEU A 1 236 ? 9.359 23.609 16.438 1 93.06 236 LEU A C 1
ATOM 1741 O O . LEU A 1 236 ? 10.516 23.984 16.656 1 93.06 236 LEU A O 1
ATOM 1745 N N . ILE A 1 237 ? 8.844 22.547 16.938 1 89.25 237 ILE A N 1
ATOM 1746 C CA . ILE A 1 237 ? 9.609 21.703 17.828 1 89.25 237 ILE A CA 1
ATOM 1747 C C . ILE A 1 237 ? 10.805 21.094 17.078 1 89.25 237 ILE A C 1
ATOM 1749 O O . ILE A 1 237 ? 11.883 20.938 17.656 1 89.25 237 ILE A O 1
ATOM 1753 N N . GLY A 1 238 ? 10.617 20.797 15.883 1 89.12 238 GLY A N 1
ATOM 1754 C CA . GLY A 1 238 ? 11.688 20.25 15.062 1 89.12 238 GLY A CA 1
ATOM 1755 C C . GLY A 1 238 ? 12.844 21.219 14.867 1 89.12 238 GLY A C 1
ATOM 1756 O O . GLY A 1 238 ? 13.992 20.797 14.734 1 89.12 238 GLY A O 1
ATOM 1757 N N . ILE A 1 239 ? 12.562 22.484 14.844 1 91.94 239 ILE A N 1
ATOM 1758 C CA . ILE A 1 239 ? 13.586 23.5 14.602 1 91.94 239 ILE A CA 1
ATOM 1759 C C . ILE A 1 239 ? 14.18 23.953 15.93 1 91.94 239 ILE A C 1
ATOM 1761 O O . ILE A 1 239 ? 15.391 24.172 16.031 1 91.94 239 ILE A O 1
ATOM 1765 N N . TRP A 1 240 ? 13.391 24.062 16.953 1 90.25 240 TRP A N 1
ATOM 1766 C CA . TRP A 1 240 ? 13.867 24.719 18.156 1 90.25 240 TRP A CA 1
ATOM 1767 C C . TRP A 1 240 ? 13.688 23.828 19.375 1 90.25 240 TRP A C 1
ATOM 1769 O O . TRP A 1 240 ? 14.094 24.172 20.484 1 90.25 240 TRP A O 1
ATOM 1779 N N . GLY A 1 241 ? 13.016 22.734 19.203 1 82.88 241 GLY A N 1
ATOM 1780 C CA . GLY A 1 241 ? 12.672 21.922 20.359 1 82.88 241 GLY A CA 1
ATOM 1781 C C . GLY A 1 241 ? 13.844 21.109 20.875 1 82.88 241 GLY A C 1
ATOM 1782 O O . GLY A 1 241 ? 14.961 21.219 20.375 1 82.88 241 GLY A O 1
ATOM 1783 N N . ASP A 1 242 ? 13.555 20.422 21.953 1 77.44 242 ASP A N 1
ATOM 1784 C CA . ASP A 1 242 ? 14.508 19.531 22.609 1 77.44 242 ASP A CA 1
ATOM 1785 C C . ASP A 1 242 ? 14.602 18.188 21.875 1 77.44 242 ASP A C 1
ATOM 1787 O O . ASP A 1 242 ? 13.586 17.531 21.641 1 77.44 242 ASP A O 1
ATOM 1791 N N . PRO A 1 243 ? 15.812 17.766 21.531 1 72.44 243 PRO A N 1
ATOM 1792 C CA . PRO A 1 243 ? 15.984 16.469 20.859 1 72.44 243 PRO A CA 1
ATOM 1793 C C . PRO A 1 243 ? 15.344 15.32 21.625 1 72.44 243 PRO A C 1
ATOM 1795 O O . PRO A 1 243 ? 14.922 14.328 21.016 1 72.44 243 PRO A O 1
ATOM 1798 N N . ALA A 1 244 ? 15.352 15.422 22.906 1 71.06 244 ALA A N 1
ATOM 1799 C CA . ALA A 1 244 ? 14.758 14.367 23.719 1 71.06 244 ALA A CA 1
ATOM 1800 C C . ALA A 1 244 ? 13.273 14.188 23.391 1 71.06 244 ALA A C 1
ATOM 1802 O O . ALA A 1 244 ? 12.734 13.086 23.516 1 71.06 244 ALA A O 1
ATOM 1803 N N . ARG A 1 245 ? 12.711 15.18 22.844 1 70.31 245 ARG A N 1
ATOM 1804 C CA . ARG A 1 245 ? 11.289 15.156 22.5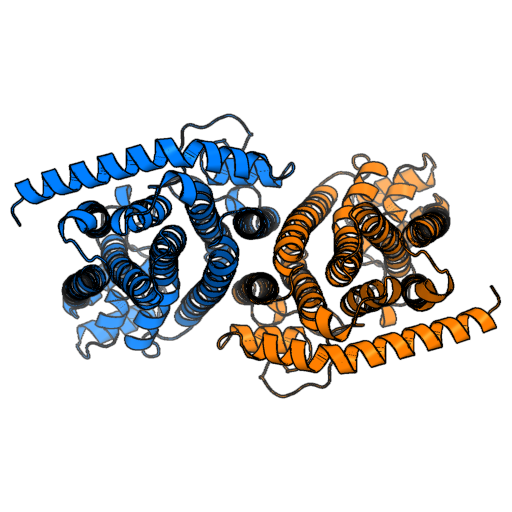31 1 70.31 245 ARG A CA 1
ATOM 1805 C C . ARG A 1 245 ? 11.055 14.703 21.078 1 70.31 245 ARG A C 1
ATOM 1807 O O . ARG A 1 245 ? 10.094 13.984 20.797 1 70.31 245 ARG A O 1
ATOM 1814 N N . THR A 1 246 ? 11.938 15.031 20.25 1 68.44 246 THR A N 1
ATOM 1815 C CA . THR A 1 246 ? 11.695 14.781 18.828 1 68.44 246 THR A CA 1
ATOM 1816 C C . THR A 1 246 ? 12.234 13.414 18.422 1 68.44 246 THR A C 1
ATOM 1818 O O . THR A 1 246 ? 11.805 12.852 17.406 1 68.44 246 THR A O 1
ATOM 1821 N N . GLY A 1 247 ? 13.133 12.914 19.219 1 69.94 247 GLY A N 1
ATOM 1822 C CA . GLY A 1 247 ? 13.766 11.648 18.906 1 69.94 247 GLY A CA 1
ATOM 1823 C C . GLY A 1 247 ? 14.766 11.75 17.766 1 69.94 247 GLY A C 1
ATOM 1824 O O . GLY A 1 247 ? 15.352 10.742 17.359 1 69.94 247 GLY A O 1
ATOM 1825 N N . LYS A 1 248 ? 14.883 12.883 17.109 1 72.62 248 LYS A N 1
ATOM 1826 C CA . LYS A 1 248 ? 15.914 13.195 16.125 1 72.62 248 LYS A CA 1
ATOM 1827 C C . LYS A 1 248 ? 16.625 14.5 16.469 1 72.62 248 LYS A C 1
ATOM 1829 O O . LYS A 1 248 ? 16.141 15.281 17.297 1 72.62 248 LYS A O 1
ATOM 1834 N N . PRO A 1 249 ? 17.922 14.648 15.797 1 72.19 249 PRO A N 1
ATOM 1835 C CA . PRO A 1 249 ? 18.641 15.883 16.094 1 72.19 249 PRO A CA 1
ATOM 1836 C C . PRO A 1 249 ? 17.859 17.141 15.734 1 72.19 249 PRO A C 1
ATOM 1838 O O . PRO A 1 249 ? 17.141 17.156 14.727 1 72.19 249 PRO A O 1
ATOM 1841 N N . VAL A 1 250 ? 17.891 18.062 16.625 1 75.94 250 VAL A N 1
ATOM 1842 C CA . VAL A 1 250 ? 17.266 19.359 16.375 1 75.94 250 VAL A CA 1
ATOM 1843 C C . VAL A 1 250 ? 17.812 19.969 15.086 1 75.94 250 VAL A C 1
ATOM 1845 O O . VAL A 1 250 ? 19.031 19.906 14.844 1 75.94 250 VAL A O 1
ATOM 1848 N N . GLY A 1 251 ? 16.969 20.391 14.258 1 83.12 251 GLY A N 1
ATOM 1849 C CA . GLY A 1 251 ? 17.391 21.031 13.031 1 83.12 251 GLY A CA 1
ATOM 1850 C C . GLY A 1 251 ? 17.625 20.062 11.891 1 83.12 251 GLY A C 1
ATOM 1851 O O . GLY A 1 251 ? 18.062 20.469 10.805 1 83.12 251 GLY A O 1
ATOM 1852 N N . ALA A 1 252 ? 17.312 18.797 12.164 1 82.12 252 ALA A N 1
ATOM 1853 C CA . ALA A 1 252 ? 17.516 17.797 11.117 1 82.12 252 ALA A CA 1
ATOM 1854 C C . ALA A 1 252 ? 16.734 18.156 9.859 1 82.12 252 ALA A C 1
ATOM 1856 O O . ALA A 1 252 ? 17.203 17.938 8.742 1 82.12 252 ALA A O 1
ATOM 1857 N N . ASP A 1 253 ? 15.617 18.719 10.016 1 85.5 253 ASP A N 1
ATOM 1858 C CA . ASP A 1 253 ? 14.773 19.109 8.891 1 85.5 253 ASP A CA 1
ATOM 1859 C C . ASP A 1 253 ? 15.383 20.281 8.133 1 85.5 253 ASP A C 1
ATOM 1861 O O . ASP A 1 253 ? 15.258 20.375 6.91 1 85.5 253 ASP A O 1
ATOM 1865 N N . LEU A 1 254 ? 16.031 21.125 8.859 1 92.19 254 LEU A N 1
ATOM 1866 C CA . LEU A 1 254 ? 16.734 22.219 8.211 1 92.19 254 LEU A CA 1
ATOM 1867 C C . LEU A 1 254 ? 17.922 21.719 7.41 1 92.19 254 LEU A C 1
ATOM 1869 O O . LEU A 1 254 ? 18.125 22.125 6.262 1 92.19 254 LEU A O 1
ATOM 1873 N N . ALA A 1 255 ? 18.656 20.859 8.055 1 90.25 255 ALA A N 1
ATOM 1874 C CA . ALA A 1 255 ? 19.828 20.281 7.387 1 90.25 255 ALA A CA 1
ATOM 1875 C C . ALA A 1 255 ? 19.422 19.578 6.098 1 90.25 255 ALA A C 1
ATOM 1877 O O . ALA A 1 255 ? 20.156 19.578 5.117 1 90.25 255 ALA A O 1
ATOM 1878 N N . ALA A 1 256 ? 18.25 19.031 6.125 1 86.88 256 ALA A N 1
ATOM 1879 C CA . ALA A 1 256 ? 17.734 18.297 4.977 1 86.88 256 ALA A CA 1
ATOM 1880 C C . ALA A 1 256 ? 17.016 19.219 4.004 1 86.88 256 ALA A C 1
ATOM 1882 O O . ALA A 1 256 ? 16.453 18.766 3.006 1 86.88 256 ALA A O 1
ATOM 1883 N N . HIS A 1 257 ? 16.969 20.469 4.242 1 92.12 257 HIS A N 1
ATOM 1884 C CA . HIS A 1 257 ? 16.359 21.5 3.408 1 92.12 257 HIS A CA 1
ATOM 1885 C C . HIS A 1 257 ? 14.859 21.297 3.268 1 92.12 257 HIS A C 1
ATOM 1887 O O . HIS A 1 257 ? 14.289 21.547 2.203 1 92.12 257 HIS A O 1
ATOM 1893 N N . LYS A 1 258 ? 14.297 20.672 4.316 1 91.25 258 LYS A N 1
ATOM 1894 C CA . LYS A 1 258 ? 12.852 20.484 4.289 1 91.25 258 LYS A CA 1
ATOM 1895 C C . LYS A 1 258 ? 12.125 21.812 4.246 1 91.25 258 LYS A C 1
ATOM 1897 O O . LYS A 1 258 ? 12.523 22.766 4.922 1 91.25 258 LYS A O 1
ATOM 1902 N N . LYS A 1 259 ? 11.094 21.859 3.428 1 95.25 259 LYS A N 1
ATOM 1903 C CA . LYS A 1 259 ? 10.258 23.062 3.34 1 95.25 259 LYS A CA 1
ATOM 1904 C C . LYS A 1 259 ? 9.094 22.984 4.328 1 95.25 259 LYS A C 1
ATOM 1906 O O . LYS A 1 259 ? 7.93 22.984 3.922 1 95.25 259 LYS A O 1
ATOM 1911 N N . SER A 1 260 ? 9.484 23 5.633 1 95.38 260 SER A N 1
ATOM 1912 C CA . SER A 1 260 ? 8.438 23.031 6.648 1 95.38 260 SER A CA 1
ATOM 1913 C C . SER A 1 260 ? 7.711 24.375 6.664 1 95.38 260 SER A C 1
ATOM 1915 O O . SER A 1 260 ? 8.172 25.328 6.051 1 95.38 260 SER A O 1
ATOM 1917 N N . LEU A 1 261 ? 6.637 24.391 7.34 1 97.62 261 LEU A N 1
ATOM 1918 C CA . LEU A 1 261 ? 5.742 25.547 7.266 1 97.62 261 LEU A CA 1
ATOM 1919 C C . LEU A 1 261 ? 6.43 26.797 7.781 1 97.62 261 LEU A C 1
ATOM 1921 O O . LEU A 1 261 ? 6.453 27.828 7.098 1 97.62 261 LEU A O 1
ATOM 1925 N N . PRO A 1 262 ? 7.117 26.797 8.945 1 97.69 262 PRO A N 1
ATOM 1926 C CA . PRO A 1 262 ? 7.797 28.031 9.383 1 97.69 262 PRO A CA 1
ATOM 1927 C C . PRO A 1 262 ? 8.938 28.438 8.453 1 97.69 262 PRO A C 1
ATOM 1929 O O . PRO A 1 262 ? 9.211 29.625 8.281 1 97.69 262 PRO A O 1
ATOM 1932 N N . VAL A 1 263 ? 9.586 27.484 7.852 1 97.81 263 VAL A N 1
ATOM 1933 C CA . VAL A 1 263 ? 10.688 27.75 6.938 1 97.81 263 VAL A CA 1
ATOM 1934 C C . VAL A 1 263 ? 10.164 28.453 5.684 1 97.81 263 VAL A C 1
ATOM 1936 O O . VAL A 1 263 ? 10.719 29.469 5.258 1 97.81 263 VAL A O 1
ATOM 1939 N N . VAL A 1 264 ? 9.109 27.938 5.121 1 98.12 264 VAL A N 1
ATOM 1940 C CA . VAL A 1 264 ? 8.586 28.516 3.891 1 98.12 264 VAL A CA 1
ATOM 1941 C C . VAL A 1 264 ? 7.949 29.875 4.191 1 98.12 264 VAL A C 1
ATOM 1943 O O . VAL A 1 264 ? 8.031 30.797 3.375 1 98.12 264 VAL A O 1
ATOM 1946 N N . ALA A 1 265 ? 7.316 29.984 5.348 1 98.25 265 ALA A N 1
ATOM 1947 C CA . ALA A 1 265 ? 6.82 31.297 5.766 1 98.25 265 ALA A CA 1
ATOM 1948 C C . ALA A 1 265 ? 7.953 32.312 5.832 1 98.25 265 ALA A C 1
ATOM 1950 O O . ALA A 1 265 ? 7.789 33.469 5.418 1 98.25 265 ALA A O 1
ATOM 1951 N N . ALA A 1 266 ? 9.078 31.906 6.328 1 98.31 266 ALA A N 1
ATOM 1952 C CA . ALA A 1 266 ? 10.25 32.75 6.402 1 98.31 266 ALA A CA 1
ATOM 1953 C C . ALA A 1 266 ? 10.773 33.094 5.008 1 98.31 266 ALA A C 1
ATOM 1955 O O . ALA A 1 266 ? 11.023 34.25 4.691 1 98.31 266 ALA A O 1
ATOM 1956 N N . LEU A 1 267 ? 10.922 32.062 4.195 1 97.75 267 LEU A N 1
ATOM 1957 C CA . LEU A 1 267 ? 11.477 32.219 2.855 1 97.75 267 LEU A CA 1
ATOM 1958 C C . LEU A 1 267 ? 10.625 33.188 2.023 1 97.75 267 LEU A C 1
ATOM 1960 O O . LEU A 1 267 ? 11.148 33.875 1.165 1 97.75 267 LEU A O 1
ATOM 1964 N N . THR A 1 268 ? 9.383 33.25 2.303 1 97.19 268 THR A N 1
ATOM 1965 C CA . THR A 1 268 ? 8.469 34.031 1.48 1 97.19 268 THR A CA 1
ATOM 1966 C C . THR A 1 268 ? 8.141 35.344 2.158 1 97.19 268 THR A C 1
ATOM 1968 O O . THR A 1 268 ? 7.242 36.062 1.725 1 97.19 268 THR A O 1
ATOM 1971 N N . SER A 1 269 ? 8.789 35.75 3.188 1 96.62 269 SER A N 1
ATOM 1972 C CA . SER A 1 269 ? 8.461 36.906 3.994 1 96.62 269 SER A CA 1
ATOM 1973 C C . SER A 1 269 ? 8.93 38.219 3.318 1 96.62 269 SER A C 1
ATOM 1975 O O . SER A 1 269 ? 8.461 39.281 3.648 1 96.62 269 SER A O 1
ATOM 1977 N N . GLY A 1 270 ? 9.898 38.156 2.412 1 94.81 270 GLY A N 1
ATOM 1978 C CA . GLY A 1 270 ? 10.422 39.312 1.727 1 94.81 270 GLY A CA 1
ATOM 1979 C C . GLY A 1 270 ? 11.406 40.125 2.566 1 94.81 270 GLY A C 1
ATOM 1980 O O . GLY A 1 270 ? 11.797 41.219 2.193 1 94.81 270 GLY A O 1
ATOM 1981 N N . THR A 1 271 ? 11.859 39.562 3.639 1 96.75 271 THR A N 1
ATOM 1982 C CA . THR A 1 271 ? 12.781 40.25 4.535 1 96.75 271 THR A CA 1
ATOM 1983 C C . THR A 1 271 ? 14.227 39.938 4.16 1 96.75 271 THR A C 1
ATOM 1985 O O . THR A 1 271 ? 14.492 39 3.404 1 96.75 271 THR A O 1
ATOM 1988 N N . PRO A 1 272 ? 15.141 40.75 4.707 1 97.62 272 PRO A N 1
ATOM 1989 C CA . PRO A 1 272 ? 16.547 40.406 4.496 1 97.62 272 PRO A CA 1
ATOM 1990 C C . PRO A 1 272 ? 16.938 39.062 5.066 1 97.62 272 PRO A C 1
ATOM 1992 O O . PRO A 1 272 ? 17.766 38.344 4.488 1 97.62 272 PRO A O 1
ATOM 1995 N N . ALA A 1 273 ? 16.328 38.688 6.148 1 98.06 273 ALA A N 1
ATOM 1996 C CA . ALA A 1 273 ? 16.594 37.375 6.746 1 98.06 273 ALA A CA 1
ATOM 1997 C C . ALA A 1 273 ? 16.141 36.25 5.828 1 98.06 273 ALA A C 1
ATOM 1999 O O . ALA A 1 273 ? 16.766 35.188 5.797 1 98.06 273 ALA A O 1
ATOM 2000 N N . ALA A 1 274 ? 15.109 36.531 5.07 1 97.81 274 ALA A N 1
ATOM 2001 C CA . ALA A 1 274 ? 14.641 35.562 4.098 1 97.81 274 ALA A CA 1
ATOM 2002 C C . ALA A 1 274 ? 15.711 35.281 3.051 1 97.81 274 ALA A C 1
ATOM 2004 O O . ALA A 1 274 ? 15.898 34.125 2.645 1 97.81 274 ALA A O 1
ATOM 2005 N N . ALA A 1 275 ? 16.375 36.312 2.639 1 97.44 275 ALA A N 1
ATOM 2006 C CA . ALA A 1 275 ? 17.438 36.156 1.653 1 97.44 275 ALA A CA 1
ATOM 2007 C C . ALA A 1 275 ? 18.609 35.344 2.229 1 97.44 275 ALA A C 1
ATOM 2009 O O . ALA A 1 275 ? 19.219 34.531 1.529 1 97.44 275 ALA A O 1
ATOM 2010 N N . GLU A 1 276 ? 18.906 35.656 3.414 1 97.25 276 GLU A N 1
ATOM 2011 C CA . GLU A 1 276 ? 19.953 34.875 4.098 1 97.25 276 GLU A CA 1
ATOM 2012 C C . GLU A 1 276 ? 19.578 33.406 4.184 1 97.25 276 GLU A C 1
ATOM 2014 O O . GLU A 1 276 ? 20.422 32.531 3.916 1 97.25 276 GLU A O 1
ATOM 2019 N N . LEU A 1 277 ? 18.344 33.156 4.582 1 97.88 277 LEU A N 1
ATOM 2020 C CA . LEU A 1 277 ? 17.875 31.766 4.68 1 97.88 277 LEU A CA 1
ATOM 2021 C C . LEU A 1 277 ? 17.938 31.078 3.322 1 97.88 277 LEU A C 1
ATOM 2023 O O . LEU A 1 277 ? 18.375 29.922 3.23 1 97.88 277 LEU A O 1
ATOM 2027 N N . ALA A 1 278 ? 17.5 31.766 2.291 1 97.62 278 ALA A N 1
ATOM 2028 C CA . ALA A 1 278 ? 17.516 31.219 0.939 1 97.62 278 ALA A CA 1
ATOM 2029 C C . ALA A 1 278 ? 18.922 30.844 0.519 1 97.62 278 ALA A C 1
ATOM 2031 O O . ALA A 1 278 ? 19.141 29.797 -0.116 1 97.62 278 ALA A O 1
ATOM 2032 N N . ALA A 1 279 ? 19.875 31.672 0.851 1 96.38 279 ALA A N 1
ATOM 2033 C CA . ALA A 1 279 ? 21.281 31.422 0.519 1 96.38 279 ALA A CA 1
ATOM 2034 C C . ALA A 1 279 ? 21.781 30.156 1.22 1 96.38 279 ALA A C 1
ATOM 2036 O O . ALA A 1 279 ? 22.5 29.359 0.625 1 96.38 279 ALA A O 1
ATOM 2037 N N . LEU A 1 280 ? 21.422 30.031 2.443 1 95.69 280 LEU A N 1
ATOM 2038 C CA . LEU A 1 280 ? 21.812 28.844 3.195 1 95.69 280 LEU A CA 1
ATOM 2039 C C . LEU A 1 280 ? 21.172 27.594 2.594 1 95.69 280 LEU A C 1
ATOM 2041 O O . LEU A 1 280 ? 21.828 26.547 2.5 1 95.69 280 LEU A O 1
ATOM 2045 N N . TYR A 1 281 ? 19.906 27.688 2.119 1 95.5 281 TYR A N 1
ATOM 2046 C CA . TYR A 1 281 ? 19.156 26.562 1.598 1 95.5 281 TYR A CA 1
ATOM 2047 C C . TYR A 1 281 ? 19.625 26.172 0.203 1 95.5 281 TYR A C 1
ATOM 2049 O O . TYR A 1 281 ? 19.312 25.094 -0.294 1 95.5 281 TYR A O 1
ATOM 2057 N N . ARG A 1 282 ? 20.359 27 -0.459 1 94.69 282 ARG A N 1
ATOM 2058 C CA . ARG A 1 282 ? 20.906 26.688 -1.774 1 94.69 282 ARG A CA 1
ATOM 2059 C C . ARG A 1 282 ? 22.203 25.891 -1.649 1 94.69 282 ARG A C 1
ATOM 2061 O O . ARG A 1 282 ? 22.625 25.234 -2.604 1 94.69 282 ARG A O 1
ATOM 2068 N N . GLY A 1 283 ? 22.828 25.969 -0.505 1 91.19 283 GLY A N 1
ATOM 2069 C CA . GLY A 1 283 ? 24.078 25.25 -0.268 1 91.19 283 GLY A CA 1
ATOM 2070 C C . GLY A 1 283 ? 23.922 24.109 0.729 1 91.19 283 GLY A C 1
ATOM 2071 O O . GLY A 1 283 ? 22.875 23.969 1.354 1 91.19 283 GLY A O 1
ATOM 2072 N N . PRO A 1 284 ? 24.953 23.328 0.821 1 91.19 284 PRO A N 1
ATOM 2073 C CA . PRO A 1 284 ? 24.906 22.266 1.825 1 91.19 284 PRO A CA 1
ATOM 2074 C C . PRO A 1 284 ? 24.906 22.812 3.256 1 91.19 284 PRO A C 1
ATOM 2076 O O . PRO A 1 284 ? 25.516 23.844 3.521 1 91.19 284 PRO A O 1
ATOM 2079 N N . MET A 1 285 ? 24.109 22.25 4.062 1 90.75 285 MET A N 1
ATOM 2080 C CA . MET A 1 285 ? 24.094 22.562 5.492 1 90.75 285 MET A CA 1
ATOM 2081 C C . MET A 1 285 ? 24.578 21.359 6.309 1 90.75 285 MET A C 1
ATOM 2083 O O . MET A 1 285 ? 23.766 20.578 6.809 1 90.75 285 MET A O 1
ATOM 2087 N N . THR A 1 286 ? 25.906 21.312 6.512 1 90.06 286 THR A N 1
ATOM 2088 C CA . THR A 1 286 ? 26.516 20.109 7.082 1 90.06 286 THR A CA 1
ATOM 2089 C C . THR A 1 286 ? 27.031 20.391 8.484 1 90.06 286 THR A C 1
ATOM 2091 O O . THR A 1 286 ? 27.453 19.469 9.195 1 90.06 286 THR A O 1
ATOM 2094 N N . THR A 1 287 ? 26.969 21.656 8.883 1 91.75 287 THR A N 1
ATOM 2095 C CA . THR A 1 287 ? 27.469 22 10.203 1 91.75 287 THR A CA 1
ATOM 2096 C C . THR A 1 287 ? 26.344 22.5 11.109 1 91.75 287 THR A C 1
ATOM 2098 O O . THR A 1 287 ? 25.359 23.062 10.625 1 91.75 287 THR A O 1
ATOM 2101 N N . SER A 1 288 ? 26.594 22.266 12.383 1 91.56 288 SER A N 1
ATOM 2102 C CA . SER A 1 288 ? 25.625 22.75 13.359 1 91.56 288 SER A CA 1
ATOM 2103 C C . SER A 1 288 ? 25.5 24.266 13.312 1 91.56 288 SER A C 1
ATOM 2105 O O . SER A 1 288 ? 24.406 24.812 13.539 1 91.56 288 SER A O 1
ATOM 2107 N N . ALA A 1 289 ? 26.547 24.891 12.969 1 93.94 289 ALA A N 1
ATOM 2108 C CA . ALA A 1 289 ? 26.547 26.344 12.891 1 93.94 289 ALA A CA 1
ATOM 2109 C C . ALA A 1 289 ? 25.641 26.844 11.766 1 93.94 289 ALA A C 1
ATOM 2111 O O . ALA A 1 289 ? 24.953 27.844 11.914 1 93.94 289 ALA A O 1
ATOM 2112 N N . GLU A 1 290 ? 25.734 26.203 10.703 1 94.94 290 GLU A N 1
ATOM 2113 C CA . GLU A 1 290 ? 24.891 26.562 9.578 1 94.94 290 GLU A CA 1
ATOM 2114 C C . GLU A 1 290 ? 23.406 26.328 9.898 1 94.94 290 GLU A C 1
ATOM 2116 O O . GLU A 1 290 ? 22.562 27.141 9.539 1 94.94 290 GLU A O 1
ATOM 2121 N N . VAL A 1 291 ? 23.156 25.281 10.586 1 95.12 291 VAL A N 1
ATOM 2122 C CA . VAL A 1 291 ? 21.797 24.938 10.984 1 95.12 291 VAL A CA 1
ATOM 2123 C C . VAL A 1 291 ? 21.281 25.984 11.969 1 95.12 291 VAL A C 1
ATOM 2125 O O . VAL A 1 291 ? 20.125 26.422 11.859 1 95.12 291 VAL A O 1
ATOM 2128 N N . ASP A 1 292 ? 22.125 26.344 12.859 1 95.06 292 ASP A N 1
ATOM 2129 C CA . ASP A 1 292 ? 21.75 27.375 13.828 1 95.06 292 ASP A CA 1
ATOM 2130 C C . ASP A 1 292 ? 21.469 28.703 13.133 1 95.06 292 ASP A C 1
ATOM 2132 O O . ASP A 1 292 ? 20.516 29.406 13.5 1 95.06 292 ASP A O 1
ATOM 2136 N N . ARG A 1 293 ? 22.281 29.016 12.172 1 96.5 293 ARG A N 1
ATOM 2137 C CA . ARG A 1 293 ? 22.078 30.25 11.406 1 96.5 293 ARG A CA 1
ATOM 2138 C C . ARG A 1 293 ? 20.75 30.203 10.648 1 96.5 293 ARG A C 1
ATOM 2140 O O . ARG A 1 293 ? 20.047 31.219 10.555 1 96.5 293 ARG A O 1
ATOM 2147 N N . ALA A 1 294 ? 20.5 29.078 10.141 1 97.44 294 ALA A N 1
ATOM 2148 C CA . ALA A 1 294 ? 19.234 28.922 9.43 1 97.44 294 ALA A CA 1
ATOM 2149 C C . ALA A 1 294 ? 18.047 29.094 10.367 1 97.44 294 ALA A C 1
ATOM 2151 O O . ALA A 1 294 ? 17.078 29.781 10.039 1 97.44 294 ALA A O 1
ATOM 2152 N N . ALA A 1 295 ? 18.125 28.469 11.5 1 97 295 ALA A N 1
ATOM 2153 C CA . ALA A 1 295 ? 17.062 28.578 12.492 1 97 295 ALA A CA 1
ATOM 2154 C C . ALA A 1 295 ? 16.859 30.047 12.906 1 97 295 ALA A C 1
ATOM 2156 O O . ALA A 1 295 ? 15.727 30.5 13.047 1 97 295 ALA A O 1
ATOM 2157 N N . ASP A 1 296 ? 17.984 30.656 13.094 1 97.81 296 ASP A N 1
ATOM 2158 C CA . ASP A 1 296 ? 17.953 32.062 13.453 1 97.81 296 ASP A CA 1
ATOM 2159 C C . ASP A 1 296 ? 17.312 32.906 12.344 1 97.81 296 ASP A C 1
ATOM 2161 O O . ASP A 1 296 ? 16.531 33.812 12.617 1 97.81 296 ASP A O 1
ATOM 2165 N N . ALA A 1 297 ? 17.719 32.625 11.156 1 98.06 297 ALA A N 1
ATOM 2166 C CA . ALA A 1 29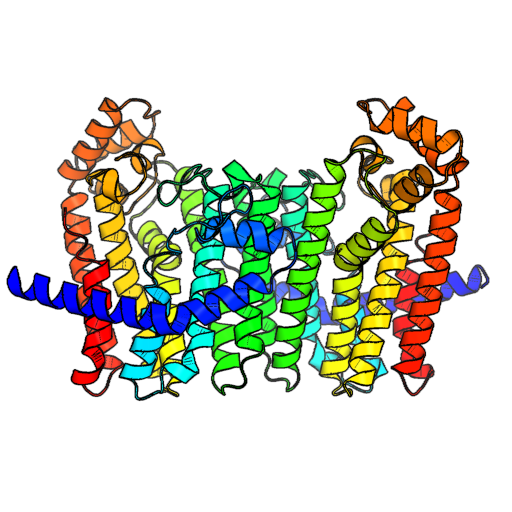7 ? 17.156 33.344 10.016 1 98.06 297 ALA A CA 1
ATOM 2167 C C . ALA A 1 297 ? 15.648 33.125 9.914 1 98.06 297 ALA A C 1
ATOM 2169 O O . ALA A 1 297 ? 14.906 34.062 9.578 1 98.06 297 ALA A O 1
ATOM 2170 N N . VAL A 1 298 ? 15.156 31.922 10.172 1 98.25 298 VAL A N 1
ATOM 2171 C CA . VAL A 1 298 ? 13.727 31.625 10.172 1 98.25 298 VAL A CA 1
ATOM 2172 C C . VAL A 1 298 ? 13.023 32.5 11.211 1 98.25 298 VAL A C 1
ATOM 2174 O O . VAL A 1 298 ? 11.961 33.062 10.938 1 98.25 298 VAL A O 1
ATOM 2177 N N . ASP A 1 299 ? 13.633 32.594 12.336 1 98 299 ASP A N 1
ATOM 2178 C CA . ASP A 1 299 ? 13.062 33.375 13.43 1 98 299 ASP A CA 1
ATOM 2179 C C . ASP A 1 299 ? 13.023 34.844 13.078 1 98 299 ASP A C 1
ATOM 2181 O O . ASP A 1 299 ? 11.977 35.5 13.188 1 98 299 ASP A O 1
ATOM 2185 N N . ARG A 1 300 ? 14.141 35.344 12.594 1 98.44 300 ARG A N 1
ATOM 2186 C CA . ARG A 1 300 ? 14.258 36.781 12.258 1 98.44 300 ARG A CA 1
ATOM 2187 C C . ARG A 1 300 ? 13.312 37.156 11.125 1 98.44 300 ARG A C 1
ATOM 2189 O O . ARG A 1 300 ? 12.797 38.25 11.078 1 98.44 300 ARG A O 1
ATOM 2196 N N . ALA A 1 301 ? 13.047 36.188 10.297 1 98.31 301 ALA A N 1
ATOM 2197 C CA . ALA A 1 301 ? 12.172 36.438 9.156 1 98.31 301 ALA A CA 1
ATOM 2198 C C . ALA A 1 301 ? 10.703 36.312 9.547 1 98.31 301 ALA A C 1
ATOM 2200 O O . ALA A 1 301 ? 9.812 36.562 8.734 1 98.31 301 ALA A O 1
ATOM 2201 N N . GLY A 1 302 ? 10.469 35.906 10.812 1 98.12 302 GLY A N 1
ATOM 2202 C CA . GLY A 1 302 ? 9.109 35.875 11.32 1 98.12 302 GLY A CA 1
ATOM 2203 C C . GLY A 1 302 ? 8.461 34.5 11.188 1 98.12 302 GLY A C 1
ATOM 2204 O O . GLY A 1 302 ? 7.266 34.344 11.445 1 98.12 302 GLY A O 1
ATOM 2205 N N . GLY A 1 303 ? 9.242 33.531 10.734 1 98.19 303 GLY A N 1
ATOM 2206 C CA . GLY A 1 303 ? 8.68 32.188 10.531 1 98.19 303 GLY A CA 1
ATOM 2207 C C . GLY A 1 303 ? 8.102 31.594 11.797 1 98.19 303 GLY A C 1
ATOM 2208 O O . GLY A 1 303 ? 7.059 30.938 11.758 1 98.19 303 GLY A O 1
ATOM 2209 N N . ARG A 1 304 ? 8.766 31.766 12.891 1 97.06 304 ARG A N 1
ATOM 2210 C CA . ARG A 1 304 ? 8.312 31.234 14.172 1 97.06 304 ARG A CA 1
ATOM 2211 C C . ARG A 1 304 ? 6.992 31.859 14.594 1 97.06 304 ARG A C 1
ATOM 2213 O O . ARG A 1 304 ? 6.039 31.156 14.93 1 97.06 304 ARG A O 1
ATOM 2220 N N . ASP A 1 305 ? 6.918 33.156 14.586 1 97.38 305 ASP A N 1
ATOM 2221 C CA . ASP A 1 305 ? 5.715 33.875 14.977 1 97.38 305 ASP A CA 1
ATOM 2222 C C . ASP A 1 305 ? 4.535 33.531 14.078 1 97.38 305 ASP A C 1
ATOM 2224 O O . ASP A 1 305 ? 3.42 33.312 14.555 1 97.38 305 ASP A O 1
ATOM 2228 N N . TRP A 1 306 ? 4.852 33.5 12.836 1 97.94 306 TRP A N 1
ATOM 2229 C CA . TRP A 1 306 ? 3.797 33.125 11.891 1 97.94 306 TRP A CA 1
ATOM 2230 C C . TRP A 1 306 ? 3.215 31.766 12.211 1 97.94 306 TRP A C 1
ATOM 2232 O O . TRP A 1 306 ? 1.994 31.594 12.227 1 97.94 306 TRP A O 1
ATOM 2242 N N . ALA A 1 307 ? 4.09 30.766 12.383 1 97.69 307 ALA A N 1
ATOM 2243 C CA . ALA A 1 307 ? 3.65 29.391 12.641 1 97.69 307 ALA A CA 1
ATOM 2244 C C . ALA A 1 307 ? 2.816 29.328 13.914 1 97.69 307 ALA A C 1
ATOM 2246 O O . ALA A 1 307 ? 1.817 28.594 13.969 1 97.69 307 ALA A O 1
ATOM 2247 N N . GLN A 1 308 ? 3.205 30.062 14.938 1 96.25 308 GLN A N 1
ATOM 2248 C CA . GLN A 1 308 ? 2.473 30.078 16.203 1 96.25 308 GLN A CA 1
ATOM 2249 C C . GLN A 1 308 ? 1.081 30.672 16.016 1 96.25 308 GLN A C 1
ATOM 2251 O O . GLN A 1 308 ? 0.093 30.109 16.5 1 96.25 308 GLN A O 1
ATOM 2256 N N . VAL A 1 309 ? 1.05 31.75 15.336 1 97.62 309 VAL A N 1
ATOM 2257 C CA . VAL A 1 309 ? -0.224 32.406 15.086 1 97.62 309 VAL A CA 1
ATOM 2258 C C . VAL A 1 309 ? -1.111 31.531 14.219 1 97.62 309 VAL A C 1
ATOM 2260 O O . VAL A 1 309 ? -2.309 31.391 14.484 1 97.62 309 VAL A O 1
ATOM 2263 N N . CYS A 1 310 ? -0.486 30.984 13.195 1 97.69 310 CYS A N 1
ATOM 2264 C CA . CYS A 1 310 ? -1.238 30.109 12.305 1 97.69 310 CYS A CA 1
ATOM 2265 C C . CYS A 1 310 ? -1.778 28.891 13.047 1 97.69 310 CYS A C 1
ATOM 2267 O O . CYS A 1 310 ? -2.918 28.484 12.828 1 97.69 310 CYS A O 1
ATOM 2269 N N . ALA A 1 311 ? -0.988 28.281 13.898 1 97.19 311 ALA A N 1
ATOM 2270 C CA . ALA A 1 311 ? -1.432 27.141 14.688 1 97.19 311 ALA A CA 1
ATOM 2271 C C . ALA A 1 311 ? -2.662 27.484 15.516 1 97.19 311 ALA A C 1
ATOM 2273 O O . ALA A 1 311 ? -3.613 26.703 15.586 1 97.19 311 ALA A O 1
ATOM 2274 N N . ALA A 1 312 ? -2.637 28.656 16.156 1 96.75 312 ALA A N 1
ATOM 2275 C CA . ALA A 1 312 ? -3.766 29.109 16.969 1 96.75 312 ALA A CA 1
ATOM 2276 C C . ALA A 1 312 ? -5.004 29.328 16.094 1 96.75 312 ALA A C 1
ATOM 2278 O O . ALA A 1 312 ? -6.117 28.984 16.5 1 96.75 312 ALA A O 1
ATOM 2279 N N . ASP A 1 313 ? -4.773 29.922 14.953 1 97.81 313 ASP A N 1
ATOM 2280 C CA . ASP A 1 313 ? -5.875 30.156 14.023 1 97.81 313 ASP A CA 1
ATOM 2281 C C . ASP A 1 313 ? -6.504 28.844 13.578 1 97.81 313 ASP A C 1
ATOM 2283 O O . ASP A 1 313 ? -7.73 28.719 13.508 1 97.81 313 ASP A O 1
ATOM 2287 N N . ARG A 1 314 ? -5.691 27.891 13.219 1 98.06 314 ARG A N 1
ATOM 2288 C CA . ARG A 1 314 ? -6.184 26.578 12.805 1 98.06 314 ARG A CA 1
ATOM 2289 C C . ARG A 1 314 ? -6.965 25.906 13.93 1 98.06 314 ARG A C 1
ATOM 2291 O O . ARG A 1 314 ? -7.996 25.266 13.68 1 98.06 314 ARG A O 1
ATOM 2298 N N . MET A 1 315 ? -6.512 26.031 15.148 1 96.94 315 MET A N 1
ATOM 2299 C CA . MET A 1 315 ? -7.23 25.469 16.281 1 96.94 315 MET A CA 1
ATOM 2300 C C . MET A 1 315 ? -8.594 26.125 16.453 1 96.94 315 MET A C 1
ATOM 2302 O O . MET A 1 315 ? -9.586 25.453 16.75 1 96.94 315 MET A O 1
ATOM 2306 N N . ALA A 1 316 ? -8.633 27.453 16.297 1 97.38 316 ALA A N 1
ATOM 2307 C CA . ALA A 1 316 ? -9.906 28.156 16.359 1 97.38 316 ALA A CA 1
ATOM 2308 C C . ALA A 1 316 ? -10.883 27.641 15.312 1 97.38 316 ALA A C 1
ATOM 2310 O O . ALA A 1 316 ? -12.07 27.469 15.578 1 97.38 316 ALA A O 1
ATOM 2311 N N . ARG A 1 317 ? -10.398 27.406 14.133 1 97.94 317 ARG A N 1
ATOM 2312 C CA . ARG A 1 317 ? -11.227 26.844 13.07 1 97.94 317 ARG A CA 1
ATOM 2313 C C . ARG A 1 317 ? -11.688 25.422 13.422 1 97.94 317 ARG A C 1
ATOM 2315 O O . ARG A 1 317 ? -12.82 25.047 13.125 1 97.94 317 ARG A O 1
ATOM 2322 N N . ALA A 1 318 ? -10.75 24.625 13.992 1 97.81 318 ALA A N 1
ATOM 2323 C CA . ALA A 1 318 ? -11.117 23.281 14.445 1 97.81 318 ALA A CA 1
ATOM 2324 C C . ALA A 1 318 ? -12.297 23.344 15.406 1 97.81 318 ALA A C 1
ATOM 2326 O O . ALA A 1 318 ? -13.258 22.578 15.266 1 97.81 318 ALA A O 1
ATOM 2327 N N . VAL A 1 319 ? -12.25 24.25 16.375 1 95.5 319 VAL A N 1
ATOM 2328 C CA . VAL A 1 319 ? -13.289 24.406 17.375 1 95.5 319 VAL A CA 1
ATOM 2329 C C . VAL A 1 319 ? -14.602 24.812 16.719 1 95.5 319 VAL A C 1
ATOM 2331 O O . VAL A 1 319 ? -15.672 24.328 17.094 1 95.5 319 VAL A O 1
ATOM 2334 N N . HIS A 1 320 ? -14.492 25.672 15.734 1 96.62 320 HIS A N 1
ATOM 2335 C CA . HIS A 1 320 ? -15.68 26.094 14.992 1 96.62 320 HIS A CA 1
ATOM 2336 C C . HIS A 1 320 ? -16.328 24.906 14.281 1 96.62 320 HIS A C 1
ATOM 2338 O O . HIS A 1 320 ? -17.547 24.734 14.352 1 96.62 320 HIS A O 1
ATOM 2344 N N . HIS A 1 321 ? -15.594 24.062 13.586 1 97.69 321 HIS A N 1
ATOM 2345 C CA . HIS A 1 321 ? -16.109 22.859 12.953 1 97.69 321 HIS A CA 1
ATOM 2346 C C . HIS A 1 321 ? -16.766 21.938 13.977 1 97.69 321 HIS A C 1
ATOM 2348 O O . HIS A 1 321 ? -17.844 21.375 13.719 1 97.69 321 HIS A O 1
ATOM 2354 N N . LEU A 1 322 ? -16.078 21.812 15.094 1 97.19 322 LEU A N 1
ATOM 2355 C CA . LEU A 1 322 ? -16.594 20.938 16.141 1 97.19 322 LEU A CA 1
ATOM 2356 C C . LEU A 1 322 ? -17.953 21.406 16.641 1 97.19 322 LEU A C 1
ATOM 2358 O O . LEU A 1 322 ? -18.844 20.609 16.875 1 97.19 322 LEU A O 1
ATOM 2362 N N . SER A 1 323 ? -18.141 22.719 16.812 1 95.31 323 SER A N 1
ATOM 2363 C CA . SER A 1 323 ? -19.406 23.297 17.281 1 95.31 323 SER A CA 1
ATOM 2364 C C . SER A 1 323 ? -20.531 23.047 16.281 1 95.31 323 SER A C 1
ATOM 2366 O O . SER A 1 323 ? -21.703 22.984 16.672 1 95.31 323 SER A O 1
ATOM 2368 N N . ARG A 1 324 ? -20.172 22.844 15.031 1 94.75 324 ARG A N 1
ATOM 2369 C CA . ARG A 1 324 ? -21.156 22.562 13.992 1 94.75 324 ARG A CA 1
ATOM 2370 C C . ARG A 1 324 ? -21.531 21.078 13.977 1 94.75 324 ARG A C 1
ATOM 2372 O O . ARG A 1 324 ? -22.641 20.719 13.586 1 94.75 324 ARG A O 1
ATOM 2379 N N . ALA A 1 325 ? -20.672 20.312 14.414 1 95.31 325 ALA A N 1
ATOM 2380 C CA . ALA A 1 325 ? -20.859 18.859 14.336 1 95.31 325 ALA A CA 1
ATOM 2381 C C . ALA A 1 325 ? -21.625 18.344 15.539 1 95.31 325 ALA A C 1
ATOM 2383 O O . ALA A 1 325 ? -22.484 17.469 15.406 1 95.31 325 ALA A O 1
ATOM 2384 N N . VAL A 1 326 ? -21.234 18.875 16.672 1 92.5 326 VAL A N 1
ATOM 2385 C CA . VAL A 1 326 ? -21.766 18.312 17.922 1 92.5 326 VAL A CA 1
ATOM 2386 C C . VAL A 1 326 ? -22.922 19.172 18.438 1 92.5 326 VAL A C 1
ATOM 2388 O O . VAL A 1 326 ? -22.734 20.344 18.75 1 92.5 326 VAL A O 1
ATOM 2391 N N . PRO A 1 327 ? -24.016 18.641 18.578 1 81.06 327 PRO A N 1
ATOM 2392 C CA . PRO A 1 327 ? -25.203 19.375 18.984 1 81.06 327 PRO A CA 1
ATOM 2393 C C . PRO A 1 327 ? -25.094 19.906 20.422 1 81.06 327 PRO A C 1
ATOM 2395 O O . PRO A 1 327 ? -25.484 21.047 20.688 1 81.06 327 PRO A O 1
ATOM 2398 N N . GLU A 1 328 ? -24.609 19.109 21.297 1 84.38 328 GLU A N 1
ATOM 2399 C CA . GLU A 1 328 ? -24.484 19.469 22.703 1 84.38 328 GLU A CA 1
ATOM 2400 C C . GLU A 1 328 ? -23.031 19.75 23.078 1 84.38 328 GLU A C 1
ATOM 2402 O O . GLU A 1 328 ? -22.188 18.844 23.016 1 84.38 328 GLU A O 1
ATOM 2407 N N . PRO A 1 329 ? -22.719 20.844 23.484 1 78.88 329 PRO A N 1
ATOM 2408 C CA . PRO A 1 329 ? -21.328 21.234 23.781 1 78.88 329 PRO A CA 1
ATOM 2409 C C . PRO A 1 329 ? -20.656 20.281 24.766 1 78.88 329 PRO A C 1
ATOM 2411 O O . PRO A 1 329 ? -19.453 20.062 24.688 1 78.88 329 PRO A O 1
ATOM 2414 N N . GLY A 1 330 ? -21.5 19.75 25.719 1 80.31 330 GLY A N 1
ATOM 2415 C CA . GLY A 1 330 ? -20.922 18.812 26.672 1 80.31 330 GLY A CA 1
ATOM 2416 C C . GLY A 1 330 ? -20.344 17.578 26.016 1 80.31 330 GLY A C 1
ATOM 2417 O O . GLY A 1 330 ? -19.438 16.953 26.562 1 80.31 330 GLY A O 1
ATOM 2418 N N . GLY A 1 331 ? -20.734 17.312 24.859 1 85.62 331 GLY A N 1
ATOM 2419 C CA . GLY A 1 331 ? -20.266 16.125 24.141 1 85.62 331 GLY A CA 1
ATOM 2420 C C . GLY A 1 331 ? -18.953 16.344 23.422 1 85.62 331 GLY A C 1
ATOM 2421 O O . GLY A 1 331 ? -18.328 15.383 22.969 1 85.62 331 GLY A O 1
ATOM 2422 N N . ALA A 1 332 ? -18.516 17.547 23.375 1 91.5 332 ALA A N 1
ATOM 2423 C CA . ALA A 1 332 ? -17.344 17.891 22.578 1 91.5 332 ALA A CA 1
ATOM 2424 C C . ALA A 1 332 ? -16.078 17.875 23.438 1 91.5 332 ALA A C 1
ATOM 2426 O O . ALA A 1 332 ? -14.969 18.016 22.922 1 91.5 332 ALA A O 1
ATOM 2427 N N . GLY A 1 333 ? -16.156 17.688 24.703 1 93.56 333 GLY A N 1
ATOM 2428 C CA . GLY A 1 333 ? -15.078 17.859 25.656 1 93.56 333 GLY A CA 1
ATOM 2429 C C . GLY A 1 333 ? -13.883 16.969 25.359 1 93.56 333 GLY A C 1
ATOM 2430 O O . GLY A 1 333 ? -12.742 17.422 25.375 1 93.56 333 GLY A O 1
ATOM 2431 N N . ASP A 1 334 ? -14.156 15.703 25.109 1 94.81 334 ASP A N 1
ATOM 2432 C CA . ASP A 1 334 ? -13.07 14.766 24.844 1 94.81 334 ASP A CA 1
ATOM 2433 C C . ASP A 1 334 ? -12.289 15.172 23.594 1 94.81 334 ASP A C 1
ATOM 2435 O O . ASP A 1 334 ? -11.055 15.109 23.578 1 94.81 334 ASP A O 1
ATOM 2439 N N . LEU A 1 335 ? -13.008 15.586 22.562 1 96.94 335 LEU A N 1
ATOM 2440 C CA . LEU A 1 335 ? -12.359 15.969 21.312 1 96.94 335 LEU A CA 1
ATOM 2441 C C . LEU A 1 335 ? -11.516 17.234 21.5 1 96.94 335 LEU A C 1
ATOM 2443 O O . LEU A 1 335 ? -10.406 17.328 20.984 1 96.94 335 LEU A O 1
ATOM 2447 N N . LEU A 1 336 ? -12.039 18.125 22.25 1 94.75 336 LEU A N 1
ATOM 2448 C CA . LEU A 1 336 ? -11.297 19.359 22.531 1 94.75 336 LEU A CA 1
ATOM 2449 C C . LEU A 1 336 ? -10.055 19.062 23.359 1 94.75 336 LEU A C 1
ATOM 2451 O O . LEU A 1 336 ? -8.984 19.625 23.094 1 94.75 336 LEU A O 1
ATOM 2455 N N . ALA A 1 337 ? -10.195 18.188 24.297 1 94.38 337 ALA A N 1
ATOM 2456 C CA . ALA A 1 337 ? -9.055 17.797 25.141 1 94.38 337 ALA A CA 1
ATOM 2457 C C . ALA A 1 337 ? -7.965 17.156 24.297 1 94.38 337 ALA A C 1
ATOM 2459 O O . ALA A 1 337 ? -6.777 17.422 24.484 1 94.38 337 ALA A O 1
ATOM 2460 N N . LEU A 1 338 ? -8.336 16.328 23.375 1 94.56 338 LEU A N 1
ATOM 2461 C CA . LEU A 1 338 ? -7.375 15.664 22.516 1 94.56 338 LEU A CA 1
ATOM 2462 C C . LEU A 1 338 ? -6.684 16.672 21.594 1 94.56 338 LEU A C 1
ATOM 2464 O O . LEU A 1 338 ? -5.465 16.609 21.422 1 94.56 338 LEU A O 1
ATOM 2468 N N . ALA A 1 339 ? -7.5 17.531 21 1 93.5 339 ALA A N 1
ATOM 2469 C CA . ALA A 1 339 ? -6.938 18.531 20.094 1 93.5 339 ALA A CA 1
ATOM 2470 C C . ALA A 1 339 ? -5.926 19.422 20.828 1 93.5 339 ALA A C 1
ATOM 2472 O O . ALA A 1 339 ? -4.859 19.719 20.297 1 93.5 339 ALA A O 1
ATOM 2473 N N . GLU A 1 340 ? -6.234 19.781 22.016 1 90.88 340 GLU A N 1
ATOM 2474 C CA . GLU A 1 340 ? -5.348 20.625 22.828 1 90.88 340 GLU A CA 1
ATOM 2475 C C . GLU A 1 340 ? -4.086 19.859 23.219 1 90.88 340 GLU A C 1
ATOM 2477 O O . GLU A 1 340 ? -2.996 20.438 23.266 1 90.88 340 GLU A O 1
ATOM 2482 N N . PHE A 1 341 ? -4.273 18.672 23.484 1 87 341 PHE A N 1
ATOM 2483 C CA . PHE A 1 341 ? -3.154 17.828 23.875 1 87 341 PHE A CA 1
ATOM 2484 C C . PHE A 1 341 ? -2.115 17.734 22.766 1 87 341 PHE A C 1
ATOM 2486 O O . PHE A 1 341 ? -0.912 17.797 23.031 1 87 341 PHE A O 1
ATOM 2493 N N . VAL A 1 342 ? -2.586 17.625 21.578 1 81.56 342 VAL A N 1
ATOM 2494 C CA . VAL A 1 342 ? -1.657 17.406 20.469 1 81.56 342 VAL A CA 1
ATOM 2495 C C . VAL A 1 342 ? -1.009 18.734 20.078 1 81.56 342 VAL A C 1
ATOM 2497 O O . VAL A 1 342 ? 0.044 18.75 19.438 1 81.56 342 VAL A O 1
ATOM 2500 N N . THR A 1 343 ? -1.58 19.875 20.469 1 81.5 343 THR A N 1
ATOM 2501 C CA . THR A 1 343 ? -1.062 21.188 20.078 1 81.5 343 THR A CA 1
ATOM 2502 C C . THR A 1 343 ? -0.255 21.812 21.203 1 81.5 343 THR A C 1
ATOM 2504 O O . THR A 1 343 ? 0.531 22.734 20.969 1 81.5 343 THR A O 1
ATOM 2507 N N . ARG A 1 344 ? -0.613 21.484 22.5 1 70.44 344 ARG A N 1
ATOM 2508 C CA . ARG A 1 344 ? 0.072 22.094 23.625 1 70.44 344 ARG A CA 1
ATOM 2509 C C . ARG A 1 344 ? 1.437 21.453 23.859 1 70.44 344 ARG A C 1
ATOM 2511 O O . ARG A 1 344 ? 2.119 21.766 24.844 1 70.44 344 ARG A O 1
ATOM 2518 N N . ARG A 1 345 ? 1.947 20.734 22.922 1 57.31 345 ARG A N 1
ATOM 2519 C CA . ARG A 1 345 ? 3.277 20.203 23.203 1 57.31 345 ARG A CA 1
ATOM 2520 C C . ARG A 1 345 ? 4.273 21.344 23.453 1 57.31 345 ARG A C 1
ATOM 2522 O O . ARG A 1 345 ? 4.582 22.125 22.562 1 57.31 345 ARG A O 1
ATOM 2529 N N . THR A 1 346 ? 4.004 22.078 24.594 1 45.5 346 THR A N 1
ATOM 2530 C CA . THR A 1 346 ? 4.855 23.156 25.094 1 45.5 346 THR A CA 1
ATOM 2531 C C . THR A 1 346 ? 6.328 22.828 24.859 1 45.5 346 THR A C 1
ATOM 2533 O O . THR A 1 346 ? 6.707 21.656 24.781 1 45.5 346 THR A O 1
ATOM 2536 N N . SER A 1 347 ? 7.281 24.062 24.625 1 39.28 347 SER A N 1
ATOM 2537 C CA . SER A 1 347 ? 8.727 24.234 24.547 1 39.28 347 SER A CA 1
ATOM 2538 C C . SER A 1 347 ? 9.453 23.328 25.531 1 39.28 347 SER A C 1
ATOM 2540 O O . SER A 1 347 ? 8.938 23.062 26.625 1 39.28 347 SER A O 1
ATOM 2542 N N . MET B 1 1 ? -4.254 -32.781 -28.109 1 38.97 1 MET B N 1
ATOM 2543 C CA . MET B 1 1 ? -4.762 -31.5 -28.625 1 38.97 1 MET B CA 1
ATOM 2544 C C . MET B 1 1 ? -3.939 -31.031 -29.812 1 38.97 1 MET B C 1
ATOM 2546 O O . MET B 1 1 ? -2.738 -30.781 -29.688 1 38.97 1 MET B O 1
ATOM 2550 N N . THR B 1 2 ? -4.465 -31.141 -30.906 1 45.62 2 THR B N 1
ATOM 2551 C CA . THR B 1 2 ? -3.771 -30.875 -32.156 1 45.62 2 THR B CA 1
ATOM 2552 C C . THR B 1 2 ? -3.432 -29.391 -32.281 1 45.62 2 THR B C 1
ATOM 2554 O O . THR B 1 2 ? -4 -28.547 -31.578 1 45.62 2 THR B O 1
ATOM 2557 N N . SER B 1 3 ? -2.32 -29.125 -33.062 1 52 3 SER B N 1
ATOM 2558 C CA . SER B 1 3 ? -1.872 -27.797 -33.438 1 52 3 SER B CA 1
ATOM 2559 C C . SER B 1 3 ? -3.049 -26.891 -33.781 1 52 3 SER B C 1
ATOM 2561 O O . SER B 1 3 ? -3.064 -25.703 -33.469 1 52 3 SER B O 1
ATOM 2563 N N . THR B 1 4 ? -4.039 -27.516 -34.344 1 47.19 4 THR B N 1
ATOM 2564 C CA . THR B 1 4 ? -5.211 -26.766 -34.812 1 47.19 4 THR B CA 1
ATOM 2565 C C . THR B 1 4 ? -6.086 -26.359 -33.625 1 47.19 4 THR B C 1
ATOM 2567 O O . THR B 1 4 ? -6.633 -25.25 -33.594 1 47.19 4 THR B O 1
ATOM 2570 N N . ASP B 1 5 ? -6.137 -27.25 -32.688 1 49.88 5 ASP B N 1
ATOM 2571 C CA . ASP B 1 5 ? -6.941 -26.938 -31.516 1 49.88 5 ASP B CA 1
ATOM 2572 C C . ASP B 1 5 ? -6.309 -25.812 -30.703 1 49.88 5 ASP B C 1
ATOM 2574 O O . ASP B 1 5 ? -7.012 -24.953 -30.172 1 49.88 5 ASP B O 1
ATOM 2578 N N . ALA B 1 6 ? -5.121 -25.812 -30.812 1 57 6 ALA B N 1
ATOM 2579 C CA . ALA B 1 6 ? -4.359 -24.781 -30.094 1 57 6 ALA B CA 1
ATOM 2580 C C . ALA B 1 6 ? -4.559 -23.406 -30.75 1 57 6 ALA B C 1
ATOM 2582 O O . ALA B 1 6 ? -4.656 -22.391 -30.047 1 57 6 ALA B O 1
ATOM 2583 N N . ALA B 1 7 ? -4.566 -23.438 -32.031 1 53.88 7 ALA B N 1
ATOM 2584 C CA . ALA B 1 7 ? -4.746 -22.203 -32.781 1 53.88 7 ALA B CA 1
ATOM 2585 C C . ALA B 1 7 ? -6.137 -21.609 -32.531 1 53.88 7 ALA B C 1
ATOM 2587 O O . ALA B 1 7 ? -6.289 -20.406 -32.375 1 53.88 7 ALA B O 1
ATOM 2588 N N . THR B 1 8 ? -7.098 -22.484 -32.469 1 54.81 8 THR B N 1
ATOM 2589 C CA . THR B 1 8 ? -8.469 -22.031 -32.25 1 54.81 8 THR B CA 1
ATOM 2590 C C . THR B 1 8 ? -8.664 -21.516 -30.844 1 54.81 8 THR B C 1
ATOM 2592 O O . THR B 1 8 ? -9.281 -20.469 -30.641 1 54.81 8 THR B O 1
ATOM 2595 N N . GLU B 1 9 ? -8.102 -22.188 -29.906 1 63.19 9 GLU B N 1
ATOM 2596 C CA . GLU B 1 9 ? -8.188 -21.766 -28.516 1 63.19 9 GLU B CA 1
ATOM 2597 C C . GLU B 1 9 ? -7.426 -20.453 -28.297 1 63.19 9 GLU B C 1
ATOM 2599 O O . GLU B 1 9 ? -7.879 -19.578 -27.562 1 63.19 9 GLU B O 1
ATOM 2604 N N . GLY B 1 10 ? -6.363 -20.375 -28.938 1 70 10 GLY B N 1
ATOM 2605 C CA . GLY B 1 10 ? -5.617 -19.141 -28.922 1 70 10 GLY B CA 1
ATOM 2606 C C . GLY B 1 10 ? -6.406 -17.953 -29.453 1 70 10 GLY B C 1
ATOM 2607 O O . GLY B 1 10 ? -6.391 -16.875 -28.859 1 70 10 GLY B O 1
ATOM 2608 N N . HIS B 1 11 ? -7.191 -18.25 -30.469 1 77.44 11 HIS B N 1
ATOM 2609 C CA . HIS B 1 11 ? -8.008 -17.203 -31.078 1 77.44 11 HIS B CA 1
ATOM 2610 C C . HIS B 1 11 ? -9.172 -16.812 -30.172 1 77.44 11 HIS B C 1
ATOM 2612 O O . HIS B 1 11 ? -9.5 -15.633 -30.047 1 77.44 11 HIS B O 1
ATOM 2618 N N . GLU B 1 12 ? -9.711 -17.797 -29.5 1 87.06 12 GLU B N 1
ATOM 2619 C CA . GLU B 1 12 ? -10.828 -17.531 -28.594 1 87.06 12 GLU B CA 1
ATOM 2620 C C . GLU B 1 12 ? -10.383 -16.688 -27.406 1 87.06 12 GLU B C 1
ATOM 2622 O O . GLU B 1 12 ? -11.062 -15.734 -27.031 1 87.06 12 GLU B O 1
ATOM 2627 N N . ALA B 1 13 ? -9.289 -17.062 -26.875 1 89.75 13 ALA B N 1
ATOM 2628 C CA . ALA B 1 13 ? -8.766 -16.312 -25.734 1 89.75 13 ALA B CA 1
ATOM 2629 C C . ALA B 1 13 ? -8.422 -14.875 -26.141 1 89.75 13 ALA B C 1
ATOM 2631 O O . ALA B 1 13 ? -8.711 -13.93 -25.406 1 89.75 13 ALA B O 1
ATOM 2632 N N . ALA B 1 14 ? -7.852 -14.773 -27.297 1 89.62 14 ALA B N 1
ATOM 2633 C CA . ALA B 1 14 ? -7.492 -13.445 -27.781 1 89.62 14 ALA B CA 1
ATOM 2634 C C . ALA B 1 14 ? -8.727 -12.57 -27.969 1 89.62 14 ALA B C 1
ATOM 2636 O O . ALA B 1 14 ? -8.719 -11.383 -27.656 1 89.62 14 ALA B O 1
ATOM 2637 N N . ALA B 1 15 ? -9.75 -13.188 -28.5 1 92.62 15 ALA B N 1
ATOM 2638 C CA . ALA B 1 15 ? -11.008 -12.461 -28.688 1 92.62 15 ALA B CA 1
ATOM 2639 C C . ALA B 1 15 ? -11.617 -12.062 -27.344 1 92.62 15 ALA B C 1
ATOM 2641 O O . ALA B 1 15 ? -12.156 -10.961 -27.203 1 92.62 15 ALA B O 1
ATOM 2642 N N . LEU B 1 16 ? -11.547 -12.93 -26.438 1 93.62 16 LEU B N 1
ATOM 2643 C CA . LEU B 1 16 ? -12.062 -12.672 -25.094 1 93.62 16 LEU B CA 1
ATOM 2644 C C . LEU B 1 16 ? -11.289 -11.531 -24.438 1 93.62 16 LEU B C 1
ATOM 2646 O O . LEU B 1 16 ? -11.883 -10.672 -23.781 1 93.62 16 LEU B O 1
ATOM 2650 N N . LEU B 1 17 ? -10.008 -11.523 -24.594 1 94.88 17 LEU B N 1
ATOM 2651 C CA . LEU B 1 17 ? -9.164 -10.484 -24.016 1 94.88 17 LEU B CA 1
ATOM 2652 C C . LEU B 1 17 ? -9.461 -9.133 -24.672 1 94.88 17 LEU B C 1
ATOM 2654 O O . LEU B 1 17 ? -9.5 -8.109 -23.984 1 94.88 17 LEU B O 1
ATOM 2658 N N . GLU B 1 18 ? -9.703 -9.164 -25.938 1 93.69 18 GLU B N 1
ATOM 2659 C CA . GLU B 1 18 ? -10.047 -7.93 -26.625 1 93.69 18 GLU B CA 1
ATOM 2660 C C . GLU B 1 18 ? -11.391 -7.387 -26.156 1 93.69 18 GLU B C 1
ATOM 2662 O O . GLU B 1 18 ? -11.547 -6.176 -25.969 1 93.69 18 GLU B O 1
ATOM 2667 N N . ARG B 1 19 ? -12.305 -8.25 -26.016 1 94.88 19 ARG B N 1
ATOM 2668 C CA . ARG B 1 19 ? -13.609 -7.84 -25.5 1 94.88 19 ARG B CA 1
ATOM 2669 C C . ARG B 1 19 ? -13.484 -7.277 -24.094 1 94.88 19 ARG B C 1
ATOM 2671 O O . ARG B 1 19 ? -14.156 -6.305 -23.75 1 94.88 19 ARG B O 1
ATOM 2678 N N . THR B 1 20 ? -12.68 -7.945 -23.312 1 96.19 20 THR B N 1
ATOM 2679 C CA . THR B 1 20 ? -12.445 -7.48 -21.953 1 96.19 20 THR B CA 1
ATOM 2680 C C . THR B 1 20 ? -11.844 -6.078 -21.953 1 96.19 20 THR B C 1
ATOM 2682 O O . THR B 1 20 ? -12.297 -5.199 -21.219 1 96.19 20 THR B O 1
ATOM 2685 N N . ARG B 1 21 ? -10.875 -5.848 -22.781 1 95.12 21 ARG B N 1
ATOM 2686 C CA . ARG B 1 21 ? -10.227 -4.539 -22.875 1 95.12 21 ARG B CA 1
ATOM 2687 C C . ARG B 1 21 ? -11.234 -3.463 -23.281 1 95.12 21 ARG B C 1
ATOM 2689 O O . ARG B 1 21 ? -11.234 -2.369 -22.703 1 95.12 21 ARG B O 1
ATOM 2696 N N . ARG B 1 22 ? -12.039 -3.803 -24.188 1 94.88 22 ARG B N 1
ATOM 2697 C CA . ARG B 1 22 ? -13.039 -2.848 -24.656 1 94.88 22 ARG B CA 1
ATOM 2698 C C . ARG B 1 22 ? -13.984 -2.451 -23.531 1 94.88 22 ARG B C 1
ATOM 2700 O O . ARG B 1 22 ? -14.406 -1.296 -23.438 1 94.88 22 ARG B O 1
ATOM 2707 N N . LEU B 1 23 ? -14.25 -3.361 -22.734 1 96.75 23 LEU B N 1
ATOM 2708 C CA . LEU B 1 23 ? -15.219 -3.135 -21.672 1 96.75 23 LEU B CA 1
ATOM 2709 C C . LEU B 1 23 ? -14.555 -2.498 -20.453 1 96.75 23 LEU B C 1
ATOM 2711 O O . LEU B 1 23 ? -15.125 -1.604 -19.828 1 96.75 23 LEU B O 1
ATOM 2715 N N . VAL B 1 24 ? -13.359 -2.895 -20.109 1 97.44 24 VAL B N 1
ATOM 2716 C CA . VAL B 1 24 ? -12.758 -2.584 -18.828 1 97.44 24 VAL B CA 1
ATOM 2717 C C . VAL B 1 24 ? -11.844 -1.366 -18.953 1 97.44 24 VAL B C 1
ATOM 2719 O O . VAL B 1 24 ? -11.75 -0.548 -18.047 1 97.44 24 VAL B O 1
ATOM 2722 N N . ASP B 1 25 ? -11.18 -1.144 -20.094 1 95.62 25 ASP B N 1
ATOM 2723 C CA . ASP B 1 25 ? -10.117 -0.161 -20.25 1 95.62 25 ASP B CA 1
ATOM 2724 C C . ASP B 1 25 ? -10.625 1.253 -19.984 1 95.62 25 ASP B C 1
ATOM 2726 O O . ASP B 1 25 ? -9.953 2.051 -19.328 1 95.62 25 ASP B O 1
ATOM 2730 N N . PRO B 1 26 ? -11.836 1.608 -20.547 1 96.94 26 PRO B N 1
ATOM 2731 C CA . PRO B 1 26 ? -12.312 2.965 -20.266 1 96.94 26 PRO B CA 1
ATOM 2732 C C . PRO B 1 26 ? -12.492 3.227 -18.766 1 96.94 26 PRO B C 1
ATOM 2734 O O . PRO B 1 26 ? -12.211 4.332 -18.297 1 96.94 26 PRO B O 1
ATOM 2737 N N . HIS B 1 27 ? -12.922 2.225 -18.047 1 98 27 HIS B N 1
ATOM 2738 C CA . HIS B 1 27 ? -13.117 2.365 -16.609 1 98 27 HIS B CA 1
ATOM 2739 C C . HIS B 1 27 ? -11.781 2.396 -15.875 1 98 27 HIS B C 1
ATOM 2741 O O . HIS B 1 27 ? -11.609 3.146 -14.914 1 98 27 HIS B O 1
ATOM 2747 N N . LEU B 1 28 ? -10.867 1.564 -16.328 1 97.75 28 LEU B N 1
ATOM 2748 C CA . LEU B 1 28 ? -9.531 1.555 -15.742 1 97.75 28 LEU B CA 1
ATOM 2749 C C . LEU B 1 28 ? -8.836 2.898 -15.953 1 97.75 28 LEU B C 1
ATOM 2751 O O . LEU B 1 28 ? -8.242 3.443 -15.023 1 97.75 28 LEU B O 1
ATOM 2755 N N . ARG B 1 29 ? -8.938 3.414 -17.141 1 96.31 29 ARG B N 1
ATOM 2756 C CA . ARG B 1 29 ? -8.328 4.703 -17.453 1 96.31 29 ARG B CA 1
ATOM 2757 C C . ARG B 1 29 ? -8.953 5.824 -16.625 1 96.31 29 ARG B C 1
ATOM 2759 O O . ARG B 1 29 ? -8.242 6.68 -16.094 1 96.31 29 ARG B O 1
ATOM 2766 N N . SER B 1 30 ? -10.227 5.805 -16.547 1 98.25 30 SER B N 1
ATOM 2767 C CA . SER B 1 30 ? -10.922 6.812 -15.758 1 98.25 30 SER B CA 1
ATOM 2768 C C . SER B 1 30 ? -10.508 6.754 -14.297 1 98.25 30 SER B C 1
ATOM 2770 O O . SER B 1 30 ? -10.328 7.789 -13.648 1 98.25 30 SER B O 1
ATOM 2772 N N . ALA B 1 31 ? -10.398 5.566 -13.758 1 98.5 31 ALA B N 1
ATOM 2773 C CA . ALA B 1 31 ? -9.961 5.395 -12.383 1 98.5 31 ALA B CA 1
ATOM 2774 C C . ALA B 1 31 ? -8.562 5.973 -12.172 1 98.5 31 ALA B C 1
ATOM 2776 O O . ALA B 1 31 ? -8.328 6.742 -11.242 1 98.5 31 ALA B O 1
ATOM 2777 N N . VAL B 1 32 ? -7.664 5.684 -13.039 1 98.19 32 VAL B N 1
ATOM 2778 C CA . VAL B 1 32 ? -6.281 6.137 -12.938 1 98.19 32 VAL B CA 1
ATOM 2779 C C . VAL B 1 32 ? -6.223 7.656 -13.094 1 98.19 32 VAL B C 1
ATOM 2781 O O . VAL B 1 32 ? -5.473 8.328 -12.383 1 98.19 32 VAL B O 1
ATOM 2784 N N . GLU B 1 33 ? -7.031 8.148 -13.945 1 97.75 33 GLU B N 1
ATOM 2785 C CA . GLU B 1 33 ? -7.07 9.586 -14.195 1 97.75 33 GLU B CA 1
ATOM 2786 C C . GLU B 1 33 ? -7.617 10.336 -12.984 1 97.75 33 GLU B C 1
ATOM 2788 O O . GLU B 1 33 ? -7.414 11.547 -12.852 1 97.75 33 GLU B O 1
ATOM 2793 N N . SER B 1 34 ? -8.281 9.633 -12.141 1 98.5 34 SER B N 1
ATOM 2794 C CA . SER B 1 34 ? -8.828 10.273 -10.945 1 98.5 34 SER B CA 1
ATOM 2795 C C . SER B 1 34 ? -7.742 10.492 -9.898 1 98.5 34 SER B C 1
ATOM 2797 O O . SER B 1 34 ? -7.949 11.234 -8.93 1 98.5 34 SER B O 1
ATOM 2799 N N . LEU B 1 35 ? -6.59 9.852 -10 1 98.69 35 LEU B N 1
ATOM 2800 C CA . LEU B 1 35 ? -5.492 10.039 -9.055 1 98.69 35 LEU B CA 1
ATOM 2801 C C . LEU B 1 35 ? -4.938 11.461 -9.141 1 98.69 35 LEU B C 1
ATOM 2803 O O . LEU B 1 35 ? -5.023 12.102 -10.188 1 98.69 35 LEU B O 1
ATOM 2807 N N . PRO B 1 36 ? -4.363 11.938 -8.078 1 97.19 36 PRO B N 1
ATOM 2808 C CA . PRO B 1 36 ? -3.906 13.328 -8.055 1 97.19 36 PRO B CA 1
ATOM 2809 C C . PRO B 1 36 ? -2.539 13.508 -8.719 1 97.19 36 PRO B C 1
ATOM 2811 O O . PRO B 1 36 ? -1.647 12.672 -8.531 1 97.19 36 PRO B O 1
ATOM 2814 N N . GLY B 1 37 ? -2.396 14.609 -9.484 1 92.12 37 GLY B N 1
ATOM 2815 C CA . GLY B 1 37 ? -1.145 15.227 -9.898 1 92.12 37 GLY B CA 1
ATOM 2816 C C . GLY B 1 37 ? -0.121 14.219 -10.391 1 92.12 37 GLY B C 1
ATOM 2817 O O . GLY B 1 37 ? -0.385 13.461 -11.328 1 92.12 37 GLY B O 1
ATOM 2818 N N . GLY B 1 38 ? 1.05 14.32 -9.523 1 94.44 38 GLY B N 1
ATOM 2819 C CA . GLY B 1 38 ? 2.219 13.516 -9.852 1 94.44 38 GLY B CA 1
ATOM 2820 C C . GLY B 1 38 ? 1.947 12.023 -9.812 1 94.44 38 GLY B C 1
ATOM 2821 O O . GLY B 1 38 ? 2.523 11.258 -10.594 1 94.44 38 GLY B O 1
ATOM 2822 N N . ILE B 1 39 ? 1.018 11.602 -9 1 98.38 39 ILE B N 1
ATOM 2823 C CA . ILE B 1 39 ? 0.687 10.188 -8.883 1 98.38 39 ILE B CA 1
ATOM 2824 C C . ILE B 1 39 ? 0.026 9.711 -10.18 1 98.38 39 ILE B C 1
ATOM 2826 O O . ILE B 1 39 ? 0.357 8.633 -10.688 1 98.38 39 ILE B O 1
ATOM 2830 N N . ARG B 1 40 ? -0.891 10.531 -10.711 1 98.31 40 ARG B N 1
ATOM 2831 C CA . ARG B 1 40 ? -1.55 10.219 -11.977 1 98.31 40 ARG B CA 1
ATOM 2832 C C . ARG B 1 40 ? -0.532 10.07 -13.102 1 98.31 40 ARG B C 1
ATOM 2834 O O . ARG B 1 40 ? -0.575 9.094 -13.859 1 98.31 40 ARG B O 1
ATOM 2841 N N . ARG B 1 41 ? 0.376 10.992 -13.172 1 97.5 41 ARG B N 1
ATOM 2842 C CA . ARG B 1 41 ? 1.39 10.992 -14.219 1 97.5 41 ARG B CA 1
ATOM 2843 C C . ARG B 1 41 ? 2.207 9.703 -14.195 1 97.5 41 ARG B C 1
ATOM 2845 O O . ARG B 1 41 ? 2.445 9.094 -15.234 1 97.5 41 ARG B O 1
ATOM 2852 N N . ILE B 1 42 ? 2.619 9.297 -13.062 1 98.06 42 ILE B N 1
ATOM 2853 C CA . ILE B 1 42 ? 3.461 8.117 -12.914 1 98.06 42 ILE B CA 1
ATOM 2854 C C . ILE B 1 42 ? 2.65 6.859 -13.234 1 98.06 42 ILE B C 1
ATOM 2856 O O . ILE B 1 42 ? 3.152 5.938 -13.875 1 98.06 42 ILE B O 1
ATOM 2860 N N . ALA B 1 43 ? 1.39 6.848 -12.773 1 98.19 43 ALA B N 1
ATOM 2861 C CA . ALA B 1 43 ? 0.519 5.715 -13.078 1 98.19 43 ALA B CA 1
ATOM 2862 C C . ALA B 1 43 ? 0.284 5.594 -14.578 1 98.19 43 ALA B C 1
ATOM 2864 O O . ALA B 1 43 ? 0.341 4.496 -15.141 1 98.19 43 ALA B O 1
ATOM 2865 N N . MET B 1 44 ? 0.059 6.723 -15.219 1 97.5 44 MET B N 1
ATOM 2866 C CA . MET B 1 44 ? -0.157 6.73 -16.656 1 97.5 44 MET B CA 1
ATOM 2867 C C . MET B 1 44 ? 1.079 6.227 -17.406 1 97.5 44 MET B C 1
ATOM 2869 O O . MET B 1 44 ? 0.965 5.504 -18.391 1 97.5 44 MET B O 1
ATOM 2873 N N . TYR B 1 45 ? 2.195 6.605 -16.953 1 97.44 45 TYR B N 1
ATOM 2874 C CA . TYR B 1 45 ? 3.441 6.09 -17.516 1 97.44 45 TYR B CA 1
ATOM 2875 C C . TYR B 1 45 ? 3.545 4.582 -17.312 1 97.44 45 TYR B C 1
ATOM 2877 O O . TYR B 1 45 ? 3.873 3.854 -18.25 1 97.44 45 TYR B O 1
ATOM 2885 N N . HIS B 1 46 ? 3.258 4.148 -16.094 1 97.06 46 HIS B N 1
ATOM 2886 C CA . HIS B 1 46 ? 3.377 2.738 -15.742 1 97.06 46 HIS B CA 1
ATOM 2887 C C . HIS B 1 46 ? 2.48 1.874 -16.625 1 97.06 46 HIS B C 1
ATOM 2889 O O . HIS B 1 46 ? 2.883 0.789 -17.047 1 97.06 46 HIS B O 1
ATOM 2895 N N . PHE B 1 47 ? 1.311 2.367 -16.938 1 96.25 47 PHE B N 1
ATOM 2896 C CA . PHE B 1 47 ? 0.365 1.616 -17.766 1 96.25 47 PHE B CA 1
ATOM 2897 C C . PHE B 1 47 ? 0.727 1.717 -19.234 1 96.25 47 PHE B C 1
ATOM 2899 O O . PHE B 1 47 ? 0.109 1.062 -20.078 1 96.25 47 PHE B O 1
ATOM 2906 N N . GLY B 1 48 ? 1.704 2.508 -19.547 1 95 48 GLY B N 1
ATOM 2907 C CA . GLY B 1 48 ? 2.152 2.666 -20.922 1 95 48 GLY B CA 1
ATOM 2908 C C . GLY B 1 48 ? 1.327 3.664 -21.719 1 95 48 GLY B C 1
ATOM 2909 O O . GLY B 1 48 ? 1.427 3.73 -22.938 1 95 48 GLY B O 1
ATOM 2910 N N . TRP B 1 49 ? 0.531 4.469 -21 1 95.62 49 TRP B N 1
ATOM 2911 C CA . TRP B 1 49 ? -0.392 5.383 -21.672 1 95.62 49 TRP B CA 1
ATOM 2912 C C . TRP B 1 49 ? 0.266 6.734 -21.922 1 95.62 49 TRP B C 1
ATOM 2914 O O . TRP B 1 49 ? -0.206 7.52 -22.734 1 95.62 49 TRP B O 1
ATOM 2924 N N . GLU B 1 50 ? 1.326 7.016 -21.156 1 96 50 GLU B N 1
ATOM 2925 C CA . GLU B 1 50 ? 2.111 8.234 -21.328 1 96 50 GLU B CA 1
ATOM 2926 C C . GLU B 1 50 ? 3.607 7.934 -21.312 1 96 50 GLU B C 1
ATOM 2928 O O . GLU B 1 50 ? 4.039 6.938 -20.719 1 96 50 GLU B O 1
ATOM 2933 N N . ASN B 1 51 ? 4.363 8.781 -21.938 1 96.06 51 ASN B N 1
ATOM 2934 C CA . ASN B 1 51 ? 5.816 8.773 -21.828 1 96.06 51 ASN B CA 1
ATOM 2935 C C . ASN B 1 51 ? 6.289 9.484 -20.562 1 96.06 51 ASN B C 1
ATOM 2937 O O . ASN B 1 51 ? 5.488 10.086 -19.859 1 96.06 51 ASN B O 1
ATOM 2941 N N . ALA B 1 52 ? 7.559 9.391 -20.312 1 94.44 52 ALA B N 1
ATOM 2942 C CA . ALA B 1 52 ? 8.133 9.984 -19.109 1 94.44 52 ALA B CA 1
ATOM 2943 C C . ALA B 1 52 ? 7.875 11.484 -19.062 1 94.44 52 ALA B C 1
ATOM 2945 O O . ALA B 1 52 ? 7.73 12.062 -17.984 1 94.44 52 ALA B O 1
ATOM 2946 N N . ASP B 1 53 ? 7.727 12.117 -20.266 1 94.56 53 ASP B N 1
ATOM 2947 C CA . ASP B 1 53 ? 7.547 13.562 -20.328 1 94.56 53 ASP B CA 1
ATOM 2948 C C . ASP B 1 53 ? 6.066 13.938 -20.312 1 94.56 53 ASP B C 1
ATOM 2950 O O . ASP B 1 53 ? 5.715 15.109 -20.438 1 94.56 53 ASP B O 1
ATOM 2954 N N . GLY B 1 54 ? 5.207 12.938 -20.234 1 93.81 54 GLY B N 1
ATOM 2955 C CA . GLY B 1 54 ? 3.781 13.203 -20.109 1 93.81 54 GLY B CA 1
ATOM 2956 C C . GLY B 1 54 ? 3.049 13.148 -21.438 1 93.81 54 GLY B C 1
ATOM 2957 O O . GLY B 1 54 ? 1.819 13.234 -21.469 1 93.81 54 GLY B O 1
ATOM 2958 N N . THR B 1 55 ? 3.775 12.961 -22.5 1 96.44 55 THR B N 1
ATOM 2959 C CA . THR B 1 55 ? 3.117 12.852 -23.812 1 96.44 55 THR B CA 1
ATOM 2960 C C . THR B 1 55 ? 2.457 11.492 -23.969 1 96.44 55 THR B C 1
ATOM 2962 O O . THR B 1 55 ? 2.893 10.508 -23.359 1 96.44 55 THR B O 1
ATOM 2965 N N . PRO B 1 56 ? 1.403 11.445 -24.75 1 94.38 56 PRO B N 1
ATOM 2966 C CA . PRO B 1 56 ? 0.682 10.188 -24.922 1 94.38 56 PRO B CA 1
ATOM 2967 C C . PRO B 1 56 ? 1.554 9.086 -25.531 1 94.38 56 PRO B C 1
ATOM 2969 O O . PRO B 1 56 ? 2.408 9.367 -26.375 1 94.38 56 PRO B O 1
ATOM 2972 N N . ALA B 1 57 ? 1.345 7.926 -25.047 1 91.88 57 ALA B N 1
ATOM 2973 C CA . ALA B 1 57 ? 1.992 6.727 -25.578 1 91.88 57 ALA B CA 1
ATOM 2974 C C . ALA B 1 57 ? 0.961 5.668 -25.953 1 91.88 57 ALA B C 1
ATOM 2976 O O . ALA B 1 57 ? -0.184 5.719 -25.484 1 91.88 57 ALA B O 1
ATOM 2977 N N . ALA B 1 58 ? 1.365 4.727 -26.812 1 82.25 58 ALA B N 1
ATOM 2978 C CA . ALA B 1 58 ? 0.44 3.723 -27.328 1 82.25 58 ALA B CA 1
ATOM 2979 C C . ALA B 1 58 ? 0.667 2.371 -26.672 1 82.25 58 ALA B C 1
ATOM 2981 O O . ALA B 1 58 ? 0.286 1.331 -27.203 1 82.25 58 ALA B O 1
ATOM 2982 N N . GLY B 1 59 ? 1.285 2.525 -25.641 1 75.69 59 GLY B N 1
ATOM 2983 C CA . GLY B 1 59 ? 1.56 1.262 -24.969 1 75.69 59 GLY B CA 1
ATOM 2984 C C . GLY B 1 59 ? 0.324 0.631 -24.359 1 75.69 59 GLY B C 1
ATOM 2985 O O . GLY B 1 59 ? -0.684 1.309 -24.141 1 75.69 59 GLY B O 1
ATOM 2986 N N . GLN B 1 60 ? 0.42 -0.755 -24.312 1 73.25 60 GLN B N 1
ATOM 2987 C CA . GLN B 1 60 ? -0.678 -1.479 -23.688 1 73.25 60 GLN B CA 1
ATOM 2988 C C . GLN B 1 60 ? -0.349 -1.823 -22.234 1 73.25 60 GLN B C 1
ATOM 2990 O O . GLN B 1 60 ? 0.81 -2.074 -21.891 1 73.25 60 GLN B O 1
ATOM 2995 N N . ALA B 1 61 ? -1.368 -1.669 -21.266 1 65.44 61 ALA B N 1
ATOM 2996 C CA . ALA B 1 61 ? -1.25 -1.847 -19.812 1 65.44 61 ALA B CA 1
ATOM 2997 C C . ALA B 1 61 ? -1.01 -3.311 -19.453 1 65.44 61 ALA B C 1
ATOM 2999 O O . ALA B 1 61 ? -0.564 -3.623 -18.359 1 65.44 61 ALA B O 1
ATOM 3000 N N . GLY B 1 62 ? -1.02 -4.191 -20.391 1 72.19 62 GLY B N 1
ATOM 3001 C CA . GLY B 1 62 ? -0.935 -5.613 -20.109 1 72.19 62 GLY B CA 1
ATOM 3002 C C . GLY B 1 62 ? -1.952 -6.438 -20.875 1 72.19 62 GLY B C 1
ATOM 3003 O O . GLY B 1 62 ? -2.684 -5.91 -21.719 1 72.19 62 GLY B O 1
ATOM 3004 N N . LYS B 1 63 ? -1.94 -7.699 -20.609 1 78.88 63 LYS B N 1
ATOM 3005 C CA . LYS B 1 63 ? -2.752 -8.633 -21.391 1 78.88 63 LYS B CA 1
ATOM 3006 C C . LYS B 1 63 ? -4.18 -8.695 -20.859 1 78.88 63 LYS B C 1
ATOM 3008 O O . LYS B 1 63 ? -5.051 -9.32 -21.469 1 78.88 63 LYS B O 1
ATOM 3013 N N . ALA B 1 64 ? -4.469 -8.031 -19.734 1 89.75 64 ALA B N 1
ATOM 3014 C CA . ALA B 1 64 ? -5.793 -7.922 -19.125 1 89.75 64 ALA B CA 1
ATOM 3015 C C . ALA B 1 64 ? -6.34 -9.297 -18.766 1 89.75 64 ALA B C 1
ATOM 3017 O O . ALA B 1 64 ? -7.539 -9.547 -18.891 1 89.75 64 ALA B O 1
ATOM 3018 N N . ILE B 1 65 ? -5.543 -10.195 -18.375 1 94.06 65 ILE B N 1
ATOM 3019 C CA . ILE B 1 65 ? -5.922 -11.555 -18.031 1 94.06 65 ILE B CA 1
ATOM 3020 C C . ILE B 1 65 ? -6.777 -11.547 -16.766 1 94.06 65 ILE B C 1
ATOM 3022 O O . ILE B 1 65 ? -7.832 -12.188 -16.719 1 94.06 65 ILE B O 1
ATOM 3026 N N . ARG B 1 66 ? -6.406 -10.789 -15.812 1 97.38 66 ARG B N 1
ATOM 3027 C CA . ARG B 1 66 ? -7.078 -10.812 -14.516 1 97.38 66 ARG B CA 1
ATOM 3028 C C . ARG B 1 66 ? -8.484 -10.227 -14.617 1 97.38 66 ARG B C 1
ATOM 3030 O O . ARG B 1 66 ? -9.445 -10.844 -14.164 1 97.38 66 ARG B O 1
AT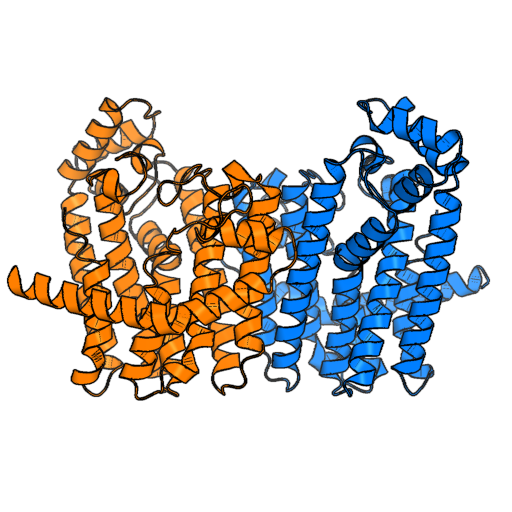OM 3037 N N . PRO B 1 67 ? -8.602 -9.07 -15.297 1 98.31 67 PRO B N 1
ATOM 3038 C CA . PRO B 1 67 ? -9.969 -8.594 -15.516 1 98.31 67 PRO B CA 1
ATOM 3039 C C . PRO B 1 67 ? -10.82 -9.586 -16.312 1 98.31 67 PRO B C 1
ATOM 3041 O O . PRO B 1 67 ? -12.008 -9.75 -16.031 1 98.31 67 PRO B O 1
ATOM 3044 N N . ALA B 1 68 ? -10.211 -10.242 -17.297 1 98.19 68 ALA B N 1
ATOM 3045 C CA . ALA B 1 68 ? -10.938 -11.227 -18.094 1 98.19 68 ALA B CA 1
ATOM 3046 C C . ALA B 1 68 ? -11.422 -12.383 -17.234 1 98.19 68 ALA B C 1
ATOM 3048 O O . ALA B 1 68 ? -12.531 -12.891 -17.438 1 98.19 68 ALA B O 1
ATOM 3049 N N . LEU B 1 69 ? -10.633 -12.789 -16.312 1 98.44 69 LEU B N 1
ATOM 3050 C CA . LEU B 1 69 ? -11.016 -13.875 -15.414 1 98.44 69 LEU B CA 1
ATOM 3051 C C . LEU B 1 69 ? -12.195 -13.477 -14.539 1 98.44 69 LEU B C 1
ATOM 3053 O O . LEU B 1 69 ? -13.109 -14.273 -14.312 1 98.44 69 LEU B O 1
ATOM 3057 N N . VAL B 1 70 ? -12.211 -12.219 -14.023 1 98.88 70 VAL B N 1
ATOM 3058 C CA . VAL B 1 70 ? -13.336 -11.734 -13.234 1 98.88 70 VAL B CA 1
ATOM 3059 C C . VAL B 1 70 ? -14.617 -11.812 -14.062 1 98.88 70 VAL B C 1
ATOM 3061 O O . VAL B 1 70 ? -15.609 -12.398 -13.617 1 98.88 70 VAL B O 1
ATOM 3064 N N . LEU B 1 71 ? -14.562 -11.273 -15.289 1 98.62 71 LEU B N 1
ATOM 3065 C CA . LEU B 1 71 ? -15.75 -11.18 -16.125 1 98.62 71 LEU B CA 1
ATOM 3066 C C . LEU B 1 71 ? -16.203 -12.562 -16.578 1 98.62 71 LEU B C 1
ATOM 3068 O O . LEU B 1 71 ? -17.391 -12.867 -16.578 1 98.62 71 LEU B O 1
ATOM 3072 N N . ALA B 1 72 ? -15.258 -13.406 -16.984 1 98 72 ALA B N 1
ATOM 3073 C CA . ALA B 1 72 ? -15.578 -14.758 -17.438 1 98 72 ALA B CA 1
ATOM 3074 C C . ALA B 1 72 ? -16.188 -15.586 -16.312 1 98 72 ALA B C 1
ATOM 3076 O O . ALA B 1 72 ? -17.125 -16.344 -16.531 1 98 72 ALA B O 1
ATOM 3077 N N . ALA B 1 73 ? -15.656 -15.445 -15.109 1 98.5 73 ALA B N 1
ATOM 3078 C CA . ALA B 1 73 ? -16.203 -16.156 -13.953 1 98.5 73 ALA B CA 1
ATOM 3079 C C . ALA B 1 73 ? -17.641 -15.688 -13.656 1 98.5 73 ALA B C 1
ATOM 3081 O O . ALA B 1 73 ? -18.516 -16.5 -13.367 1 98.5 73 ALA B O 1
ATOM 3082 N N . THR B 1 74 ? -17.859 -14.352 -13.688 1 98.38 74 THR B N 1
ATOM 3083 C CA . THR B 1 74 ? -19.203 -13.812 -13.5 1 98.38 74 THR B CA 1
ATOM 3084 C C . THR B 1 74 ? -20.172 -14.43 -14.492 1 98.38 74 THR B C 1
ATOM 3086 O O . THR B 1 74 ? -21.234 -14.914 -14.109 1 98.38 74 THR B O 1
ATOM 3089 N N . ARG B 1 75 ? -19.75 -14.477 -15.766 1 97 75 ARG B N 1
ATOM 3090 C CA . ARG B 1 75 ? -20.609 -15 -16.828 1 97 75 ARG B CA 1
ATOM 3091 C C . ARG B 1 75 ? -20.859 -16.5 -16.656 1 97 75 ARG B C 1
ATOM 3093 O O . ARG B 1 75 ? -21.984 -16.969 -16.812 1 97 75 ARG B O 1
ATOM 3100 N N . ALA B 1 76 ? -19.844 -17.234 -16.359 1 97.25 76 ALA B N 1
ATOM 3101 C CA . ALA B 1 76 ? -19.922 -18.688 -16.234 1 97.25 76 ALA B CA 1
ATOM 3102 C C . ALA B 1 76 ? -20.938 -19.078 -15.172 1 97.25 76 ALA B C 1
ATOM 3104 O O . ALA B 1 76 ? -21.547 -20.156 -15.25 1 97.25 76 ALA B O 1
ATOM 3105 N N . LEU B 1 77 ? -21.172 -18.203 -14.242 1 97.44 77 LEU B N 1
ATOM 3106 C CA . LEU B 1 77 ? -22.062 -18.531 -13.133 1 97.44 77 LEU B CA 1
ATOM 3107 C C . LEU B 1 77 ? -23.391 -17.781 -13.258 1 97.44 77 LEU B C 1
ATOM 3109 O O . LEU B 1 77 ? -24.125 -17.672 -12.289 1 97.44 77 LEU B O 1
ATOM 3113 N N . GLY B 1 78 ? -23.609 -17.234 -14.414 1 95.62 78 GLY B N 1
ATOM 3114 C CA . GLY B 1 78 ? -24.922 -16.719 -14.766 1 95.62 78 GLY B CA 1
ATOM 3115 C C . GLY B 1 78 ? -25.094 -15.258 -14.43 1 95.62 78 GLY B C 1
ATOM 3116 O O . GLY B 1 78 ? -26.203 -14.719 -14.539 1 95.62 78 GLY B O 1
ATOM 3117 N N . GLY B 1 79 ? -24.016 -14.609 -13.969 1 96.75 79 GLY B N 1
ATOM 3118 C CA . GLY B 1 79 ? -24.094 -13.188 -13.664 1 96.75 79 GLY B CA 1
ATOM 3119 C C . GLY B 1 79 ? -23.875 -12.305 -14.883 1 96.75 79 GLY B C 1
ATOM 3120 O O . GLY B 1 79 ? -23.531 -12.797 -15.961 1 96.75 79 GLY B O 1
ATOM 3121 N N . ASP B 1 80 ? -24.109 -11.008 -14.734 1 97.94 80 ASP B N 1
ATOM 3122 C CA . ASP B 1 80 ? -23.875 -9.992 -15.758 1 97.94 80 ASP B CA 1
ATOM 3123 C C . ASP B 1 80 ? -22.469 -9.398 -15.625 1 97.94 80 ASP B C 1
ATOM 3125 O O . ASP B 1 80 ? -22.188 -8.656 -14.68 1 97.94 80 ASP B O 1
ATOM 3129 N N . PRO B 1 81 ? -21.625 -9.68 -16.609 1 97.69 81 PRO B N 1
ATOM 3130 C CA . PRO B 1 81 ? -20.25 -9.172 -16.516 1 97.69 81 PRO B CA 1
ATOM 3131 C C . PRO B 1 81 ? -20.188 -7.652 -16.406 1 97.69 81 PRO B C 1
ATOM 3133 O O . PRO B 1 81 ? -19.266 -7.113 -15.797 1 97.69 81 PRO B O 1
ATOM 3136 N N . GLU B 1 82 ? -21.125 -6.922 -16.938 1 98.06 82 GLU B N 1
ATOM 3137 C CA . GLU B 1 82 ? -21.125 -5.465 -16.859 1 98.06 82 GLU B CA 1
ATOM 3138 C C . GLU B 1 82 ? -21.203 -4.984 -15.414 1 98.06 82 GLU B C 1
ATOM 3140 O O . GLU B 1 82 ? -20.656 -3.932 -15.078 1 98.06 82 GLU B O 1
ATOM 3145 N N . ARG B 1 83 ? -21.812 -5.789 -14.594 1 98.38 83 ARG B N 1
ATOM 3146 C CA . ARG B 1 83 ? -21.969 -5.434 -13.188 1 98.38 83 ARG B CA 1
ATOM 3147 C C . ARG B 1 83 ? -20.703 -5.754 -12.391 1 98.38 83 ARG B C 1
ATOM 3149 O O . ARG B 1 83 ? -20.594 -5.387 -11.227 1 98.38 83 ARG B O 1
ATOM 3156 N N . ALA B 1 84 ? -19.734 -6.449 -13.031 1 98.69 84 ALA B N 1
ATOM 3157 C CA . ALA B 1 84 ? -18.5 -6.852 -12.352 1 98.69 84 ALA B CA 1
ATOM 3158 C C . ALA B 1 84 ? -17.312 -6.031 -12.828 1 98.69 84 ALA B C 1
ATOM 3160 O O . ALA B 1 84 ? -16.156 -6.32 -12.477 1 98.69 84 ALA B O 1
ATOM 3161 N N . VAL B 1 85 ? -17.547 -4.977 -13.609 1 98.75 85 VAL B N 1
ATOM 3162 C CA . VAL B 1 85 ? -16.469 -4.207 -14.234 1 98.75 85 VAL B CA 1
ATOM 3163 C C . VAL B 1 85 ? -15.633 -3.523 -13.156 1 98.75 85 VAL B C 1
ATOM 3165 O O . VAL B 1 85 ? -14.398 -3.498 -13.242 1 98.75 85 VAL B O 1
ATOM 3168 N N . ARG B 1 86 ? -16.25 -2.961 -12.109 1 98.69 86 ARG B N 1
ATOM 3169 C CA . ARG B 1 86 ? -15.5 -2.305 -11.047 1 98.69 86 ARG B CA 1
ATOM 3170 C C . ARG B 1 86 ? -14.562 -3.287 -10.344 1 98.69 86 ARG B C 1
ATOM 3172 O O . ARG B 1 86 ? -13.43 -2.945 -10.008 1 98.69 86 ARG B O 1
ATOM 3179 N N . ALA B 1 87 ? -15.125 -4.508 -10.117 1 98.88 87 ALA B N 1
ATOM 3180 C CA . ALA B 1 87 ? -14.289 -5.543 -9.516 1 98.88 87 ALA B CA 1
ATOM 3181 C C . ALA B 1 87 ? -13.109 -5.895 -10.422 1 98.88 87 ALA B C 1
ATOM 3183 O O . ALA B 1 87 ? -11.992 -6.082 -9.945 1 98.88 87 ALA B O 1
ATOM 3184 N N . ALA B 1 88 ? -13.375 -5.98 -11.719 1 98.88 88 ALA B N 1
ATOM 3185 C CA . ALA B 1 88 ? -12.32 -6.27 -12.695 1 98.88 88 ALA B CA 1
ATOM 3186 C C . ALA B 1 88 ? -11.25 -5.188 -12.68 1 98.88 88 ALA B C 1
ATOM 3188 O O . ALA B 1 88 ? -10.055 -5.488 -12.68 1 98.88 88 ALA B O 1
ATOM 3189 N N . VAL B 1 89 ? -11.68 -3.922 -12.625 1 98.81 89 VAL B N 1
ATOM 3190 C CA . VAL B 1 89 ? -10.758 -2.797 -12.57 1 98.81 89 VAL B CA 1
ATOM 3191 C C . VAL B 1 89 ? -9.953 -2.848 -11.273 1 98.81 89 VAL B C 1
ATOM 3193 O O . VAL B 1 89 ? -8.734 -2.633 -11.281 1 98.81 89 VAL B O 1
ATOM 3196 N N . ALA B 1 90 ? -10.602 -3.166 -10.18 1 98.94 90 ALA B N 1
ATOM 3197 C CA . ALA B 1 90 ? -9.938 -3.225 -8.883 1 98.94 90 ALA B CA 1
ATOM 3198 C C . ALA B 1 90 ? -8.828 -4.277 -8.883 1 98.94 90 ALA B C 1
ATOM 3200 O O . ALA B 1 90 ? -7.73 -4.027 -8.391 1 98.94 90 ALA B O 1
ATOM 3201 N N . VAL B 1 91 ? -9.078 -5.414 -9.453 1 98.88 91 VAL B N 1
ATOM 3202 C CA . VAL B 1 91 ? -8.094 -6.492 -9.508 1 98.88 91 VAL B CA 1
ATOM 3203 C C . VAL B 1 91 ? -6.902 -6.059 -10.359 1 98.88 91 VAL B C 1
ATOM 3205 O O . VAL B 1 91 ? -5.75 -6.328 -10.016 1 98.88 91 VAL B O 1
ATOM 3208 N N . GLU B 1 92 ? -7.195 -5.434 -11.461 1 98.44 92 GLU B N 1
ATOM 3209 C CA . GLU B 1 92 ? -6.129 -4.969 -12.344 1 98.44 92 GLU B CA 1
ATOM 3210 C C . GLU B 1 92 ? -5.273 -3.906 -11.656 1 98.44 92 GLU B C 1
ATOM 3212 O O . GLU B 1 92 ? -4.051 -3.896 -11.805 1 98.44 92 GLU B O 1
ATOM 3217 N N . LEU B 1 93 ? -5.887 -2.996 -10.93 1 98.69 93 LEU B N 1
ATOM 3218 C CA . LEU B 1 93 ? -5.148 -1.999 -10.156 1 98.69 93 LEU B CA 1
ATOM 3219 C C . LEU B 1 93 ? -4.27 -2.666 -9.109 1 98.69 93 LEU B C 1
ATOM 3221 O O . LEU B 1 93 ? -3.109 -2.285 -8.93 1 98.69 93 LEU B O 1
ATOM 3225 N N . ALA B 1 94 ? -4.824 -3.67 -8.406 1 98.69 94 ALA B N 1
ATOM 3226 C CA . ALA B 1 94 ? -4.047 -4.402 -7.406 1 98.69 94 ALA B CA 1
ATOM 3227 C C . ALA B 1 94 ? -2.832 -5.07 -8.039 1 98.69 94 ALA B C 1
ATOM 3229 O O . ALA B 1 94 ? -1.734 -5.035 -7.477 1 98.69 94 ALA B O 1
ATOM 3230 N N . HIS B 1 95 ? -3.053 -5.645 -9.172 1 97.94 95 HIS B N 1
ATOM 3231 C CA . HIS B 1 95 ? -1.947 -6.262 -9.891 1 97.94 95 HIS B CA 1
ATOM 3232 C C . HIS B 1 95 ? -0.853 -5.246 -10.203 1 97.94 95 HIS B C 1
ATOM 3234 O O . HIS B 1 95 ? 0.331 -5.516 -9.984 1 97.94 95 HIS B O 1
ATOM 3240 N N . ASN B 1 96 ? -1.209 -4.129 -10.695 1 97.75 96 ASN B N 1
ATOM 3241 C CA . ASN B 1 96 ? -0.236 -3.131 -11.125 1 97.75 96 ASN B CA 1
ATOM 3242 C C . ASN B 1 96 ? 0.439 -2.453 -9.938 1 97.75 96 ASN B C 1
ATOM 3244 O O . ASN B 1 96 ? 1.604 -2.057 -10.023 1 97.75 96 ASN B O 1
ATOM 3248 N N . PHE B 1 97 ? -0.282 -2.355 -8.797 1 98.19 97 PHE B N 1
ATOM 3249 C CA . PHE B 1 97 ? 0.383 -1.938 -7.566 1 98.19 97 PHE B CA 1
ATOM 3250 C C . PHE B 1 97 ? 1.533 -2.877 -7.227 1 98.19 97 PHE B C 1
ATOM 3252 O O . PHE B 1 97 ? 2.625 -2.428 -6.867 1 98.19 97 PHE B O 1
ATOM 3259 N N . THR B 1 98 ? 1.281 -4.148 -7.34 1 98.25 98 THR B N 1
ATOM 3260 C CA . THR B 1 98 ? 2.318 -5.109 -6.988 1 98.25 98 THR B CA 1
ATOM 3261 C C . THR B 1 98 ? 3.506 -5 -7.941 1 98.25 98 THR B C 1
ATOM 3263 O O . THR B 1 98 ? 4.656 -5.145 -7.527 1 98.25 98 THR B O 1
ATOM 3266 N N . LEU B 1 99 ? 3.26 -4.703 -9.234 1 96.69 99 LEU B N 1
ATOM 3267 C CA . LEU B 1 99 ? 4.344 -4.547 -10.195 1 96.69 99 LEU B CA 1
ATOM 3268 C C . LEU B 1 99 ? 5.223 -3.354 -9.836 1 96.69 99 LEU B C 1
ATOM 3270 O O . LEU B 1 99 ? 6.453 -3.447 -9.875 1 96.69 99 LEU B O 1
ATOM 3274 N N . LEU B 1 100 ? 4.613 -2.258 -9.469 1 98.25 100 LEU B N 1
ATOM 3275 C CA . LEU B 1 100 ? 5.348 -1.053 -9.102 1 98.25 100 LEU B CA 1
ATOM 3276 C C . LEU B 1 100 ? 6.27 -1.32 -7.918 1 98.25 100 LEU B C 1
ATOM 3278 O O . LEU B 1 100 ? 7.453 -0.975 -7.957 1 98.25 100 LEU B O 1
ATOM 3282 N N . HIS B 1 101 ? 5.723 -1.917 -6.922 1 98.69 101 HIS B N 1
ATOM 3283 C CA . HIS B 1 101 ? 6.504 -2.156 -5.715 1 98.69 101 HIS B CA 1
ATOM 3284 C C . HIS B 1 101 ? 7.523 -3.27 -5.93 1 98.69 101 HIS B C 1
ATOM 3286 O O . HIS B 1 101 ? 8.664 -3.176 -5.461 1 98.69 101 HIS B O 1
ATOM 3292 N N . ASP B 1 102 ? 7.168 -4.293 -6.691 1 96.44 102 ASP B N 1
ATOM 3293 C CA . ASP B 1 102 ? 8.102 -5.371 -7.008 1 96.44 102 ASP B CA 1
ATOM 3294 C C . ASP B 1 102 ? 9.312 -4.84 -7.77 1 96.44 102 ASP B C 1
ATOM 3296 O O . ASP B 1 102 ? 10.445 -5.277 -7.531 1 96.44 102 ASP B O 1
ATOM 3300 N N . ASP B 1 103 ? 9.062 -3.975 -8.727 1 95.75 103 ASP B N 1
ATOM 3301 C CA . ASP B 1 103 ? 10.156 -3.404 -9.5 1 95.75 103 ASP B CA 1
ATOM 3302 C C . ASP B 1 103 ? 11.148 -2.682 -8.594 1 95.75 103 ASP B C 1
ATOM 3304 O O . ASP B 1 103 ? 12.359 -2.734 -8.828 1 95.75 103 ASP B O 1
ATOM 3308 N N . VAL B 1 104 ? 10.688 -1.998 -7.574 1 97.62 104 VAL B N 1
ATOM 3309 C CA . VAL B 1 104 ? 11.539 -1.319 -6.609 1 97.62 104 VAL B CA 1
ATOM 3310 C C . VAL B 1 104 ? 12.297 -2.35 -5.77 1 97.62 104 VAL B C 1
ATOM 3312 O O . VAL B 1 104 ? 13.516 -2.264 -5.621 1 97.62 104 VAL B O 1
ATOM 3315 N N . ILE B 1 105 ? 11.586 -3.33 -5.297 1 96.5 105 ILE B N 1
ATOM 3316 C CA . ILE B 1 105 ? 12.109 -4.336 -4.379 1 96.5 105 ILE B CA 1
ATOM 3317 C C . ILE B 1 105 ? 13.18 -5.168 -5.078 1 96.5 105 ILE B C 1
ATOM 3319 O O . ILE B 1 105 ? 14.234 -5.438 -4.504 1 96.5 105 ILE B O 1
ATOM 3323 N N . ASP B 1 106 ? 12.922 -5.492 -6.344 1 90.75 106 ASP B N 1
ATOM 3324 C CA . ASP B 1 106 ? 13.82 -6.355 -7.102 1 90.75 106 ASP B CA 1
ATOM 3325 C C . ASP B 1 106 ? 14.859 -5.531 -7.855 1 90.75 106 ASP B C 1
ATOM 3327 O O . ASP B 1 106 ? 15.75 -6.086 -8.508 1 90.75 106 ASP B O 1
ATOM 3331 N N . GLU B 1 107 ? 14.711 -4.258 -7.797 1 92.56 107 GLU B N 1
ATOM 3332 C CA . GLU B 1 107 ? 15.594 -3.33 -8.5 1 92.56 107 GLU B CA 1
ATOM 3333 C C . GLU B 1 107 ? 15.594 -3.605 -10.008 1 92.56 107 GLU B C 1
ATOM 3335 O O . GLU B 1 107 ? 16.656 -3.602 -10.641 1 92.56 107 GLU B O 1
ATOM 3340 N N . ASP B 1 108 ? 14.438 -3.994 -10.484 1 89.5 108 ASP B N 1
ATOM 3341 C CA . ASP B 1 108 ? 14.273 -4.16 -11.922 1 89.5 108 ASP B CA 1
ATOM 3342 C C . ASP B 1 108 ? 14.188 -2.809 -12.625 1 89.5 108 ASP B C 1
ATOM 3344 O O . ASP B 1 108 ? 13.25 -2.039 -12.398 1 89.5 108 ASP B O 1
ATOM 3348 N N . THR B 1 109 ? 15.031 -2.584 -13.602 1 93.69 109 THR B N 1
ATOM 3349 C CA . THR B 1 109 ? 15.094 -1.261 -14.211 1 93.69 109 THR B CA 1
ATOM 3350 C C . THR B 1 109 ? 14.258 -1.219 -15.492 1 93.69 109 THR B C 1
ATOM 3352 O O . THR B 1 109 ? 13.984 -0.142 -16.031 1 93.69 109 THR B O 1
ATOM 3355 N N . THR B 1 110 ? 13.773 -2.439 -15.992 1 90.19 110 THR B N 1
ATOM 3356 C CA . THR B 1 110 ? 12.961 -2.475 -17.203 1 90.19 110 THR B CA 1
ATOM 3357 C C . THR B 1 110 ? 11.766 -3.406 -17.031 1 90.19 110 THR B C 1
ATOM 3359 O O . THR B 1 110 ? 11.844 -4.398 -16.297 1 90.19 110 THR B O 1
ATOM 3362 N N . ARG B 1 111 ? 10.672 -3.043 -17.641 1 85.25 111 ARG B N 1
ATOM 3363 C CA . ARG B 1 111 ? 9.438 -3.816 -17.75 1 85.25 111 ARG B CA 1
ATOM 3364 C C . ARG B 1 111 ? 8.711 -3.527 -19.047 1 85.25 111 ARG B C 1
ATOM 3366 O O . ARG B 1 111 ? 8.5 -2.367 -19.406 1 85.25 111 ARG B O 1
ATOM 3373 N N . ARG B 1 112 ? 8.312 -4.578 -19.719 1 82.81 112 ARG B N 1
ATOM 3374 C CA . ARG B 1 112 ? 7.617 -4.461 -21 1 82.81 112 ARG B CA 1
ATOM 3375 C C . ARG B 1 112 ? 8.391 -3.566 -21.953 1 82.81 112 ARG B C 1
ATOM 3377 O O . ARG B 1 112 ? 7.809 -2.676 -22.578 1 82.81 112 ARG B O 1
ATOM 3384 N N . HIS B 1 113 ? 9.695 -3.736 -21.891 1 83.44 113 HIS B N 1
ATOM 3385 C CA . HIS B 1 113 ? 10.633 -3.104 -22.812 1 83.44 113 HIS B CA 1
ATOM 3386 C C . HIS B 1 113 ? 10.695 -1.597 -22.578 1 83.44 113 HIS B C 1
ATOM 3388 O O . HIS B 1 113 ? 11.078 -0.844 -23.484 1 83.44 113 HIS B O 1
ATOM 3394 N N . ARG B 1 114 ? 10.297 -1.188 -21.422 1 89.81 114 ARG B N 1
ATOM 3395 C CA . ARG B 1 114 ? 10.406 0.213 -21.031 1 89.81 114 ARG B CA 1
ATOM 3396 C C . ARG B 1 114 ? 11.031 0.347 -19.641 1 89.81 114 ARG B C 1
ATOM 3398 O O . ARG B 1 114 ? 10.945 -0.574 -18.828 1 89.81 114 ARG B O 1
ATOM 3405 N N . PRO B 1 115 ? 11.703 1.521 -19.438 1 95.19 115 PRO B N 1
ATOM 3406 C CA . PRO B 1 115 ? 12.188 1.72 -18.062 1 95.19 115 PRO B CA 1
ATOM 3407 C C . PRO B 1 115 ? 11.062 1.675 -17.031 1 95.19 115 PRO B C 1
ATOM 3409 O O . PRO B 1 115 ? 9.945 2.133 -17.312 1 95.19 115 PRO B O 1
ATOM 3412 N N . THR B 1 116 ? 11.328 1.095 -15.914 1 96.56 116 THR B N 1
ATOM 3413 C CA . THR B 1 116 ? 10.328 1.023 -14.852 1 96.56 116 THR B CA 1
ATOM 3414 C C . THR B 1 116 ? 10.086 2.402 -14.242 1 96.56 116 THR B C 1
ATOM 3416 O O . THR B 1 116 ? 10.906 3.311 -14.406 1 96.56 116 THR B O 1
ATOM 3419 N N . ALA B 1 117 ? 9.023 2.561 -13.539 1 97.81 117 ALA B N 1
ATOM 3420 C CA . ALA B 1 117 ? 8.641 3.844 -12.961 1 97.81 117 ALA B CA 1
ATOM 3421 C C . ALA B 1 117 ? 9.711 4.352 -12 1 97.81 117 ALA B C 1
ATOM 3423 O O . ALA B 1 117 ? 10.055 5.539 -12.016 1 97.81 117 ALA B O 1
ATOM 3424 N N . TRP B 1 118 ? 10.312 3.443 -11.172 1 98.12 118 TRP B N 1
ATOM 3425 C CA . TRP B 1 118 ? 11.297 3.908 -10.211 1 98.12 118 TRP B CA 1
ATOM 3426 C C . TRP B 1 118 ? 12.586 4.336 -10.906 1 98.12 118 TRP B C 1
ATOM 3428 O O . TRP B 1 118 ? 13.297 5.223 -10.43 1 98.12 118 TRP B O 1
ATOM 3438 N N . ALA B 1 119 ? 12.914 3.688 -12 1 97.88 119 ALA B N 1
ATOM 3439 C CA . ALA B 1 119 ? 14.102 4.055 -12.766 1 97.88 119 ALA B CA 1
ATOM 3440 C C . ALA B 1 119 ? 13.945 5.441 -13.383 1 97.88 119 ALA B C 1
ATOM 3442 O O . ALA B 1 119 ? 14.938 6.164 -13.547 1 97.88 119 ALA B O 1
ATOM 3443 N N . VAL B 1 120 ? 12.734 5.77 -13.719 1 98.12 120 VAL B N 1
ATOM 3444 C CA . VAL B 1 120 ? 12.484 7.027 -14.414 1 98.12 120 VAL B CA 1
ATOM 3445 C C . VAL B 1 120 ? 12.227 8.133 -13.391 1 98.12 120 VAL B C 1
ATOM 3447 O O . VAL B 1 120 ? 12.742 9.25 -13.531 1 98.12 120 VAL B O 1
ATOM 3450 N N . PHE B 1 121 ? 11.453 7.836 -12.336 1 97.75 121 PHE B N 1
ATOM 3451 C CA . PHE B 1 121 ? 10.922 8.891 -11.484 1 97.75 121 PHE B CA 1
ATOM 3452 C C . PHE B 1 121 ? 11.5 8.797 -10.078 1 97.75 121 PHE B C 1
ATOM 3454 O O . PHE B 1 121 ? 11.312 9.703 -9.266 1 97.75 121 PHE B O 1
ATOM 3461 N N . GLY B 1 122 ? 12.156 7.723 -9.773 1 97.06 122 GLY B N 1
ATOM 3462 C CA . GLY B 1 122 ? 12.758 7.543 -8.461 1 97.06 122 GLY B CA 1
ATOM 3463 C C . GLY B 1 122 ? 11.969 6.598 -7.57 1 97.06 122 GLY B C 1
ATOM 3464 O O . GLY B 1 122 ? 10.789 6.328 -7.828 1 97.06 122 GLY B O 1
ATOM 3465 N N . VAL B 1 123 ? 12.602 6.09 -6.496 1 97.69 123 VAL B N 1
ATOM 3466 C CA . VAL B 1 123 ? 12.062 5.102 -5.566 1 97.69 123 VAL B CA 1
ATOM 3467 C C . VAL B 1 123 ? 10.867 5.688 -4.828 1 97.69 123 VAL B C 1
ATOM 3469 O O . VAL B 1 123 ? 9.789 5.078 -4.789 1 97.69 123 VAL B O 1
ATOM 3472 N N . PRO B 1 124 ? 10.922 6.973 -4.336 1 97.62 124 PRO B N 1
ATOM 3473 C CA . PRO B 1 124 ? 9.789 7.523 -3.59 1 97.62 124 PRO B CA 1
ATOM 3474 C C . PRO B 1 124 ? 8.5 7.559 -4.41 1 97.62 124 PRO B C 1
ATOM 3476 O O . PRO B 1 124 ? 7.461 7.078 -3.959 1 97.62 124 PRO B O 1
ATOM 3479 N N . ASP B 1 125 ? 8.641 8.031 -5.617 1 97.94 125 ASP B N 1
ATOM 3480 C CA . ASP B 1 125 ? 7.473 8.203 -6.477 1 97.94 125 ASP B CA 1
ATOM 3481 C C . ASP B 1 125 ? 6.852 6.855 -6.832 1 97.94 125 ASP B C 1
ATOM 3483 O O . ASP B 1 125 ? 5.629 6.73 -6.902 1 97.94 125 ASP B O 1
ATOM 3487 N N . ALA B 1 126 ? 7.691 5.895 -7.102 1 98.62 126 ALA B N 1
ATOM 3488 C CA . ALA B 1 126 ? 7.188 4.566 -7.434 1 98.62 126 ALA B CA 1
ATOM 3489 C C . ALA B 1 126 ? 6.441 3.951 -6.254 1 98.62 126 ALA B C 1
ATOM 3491 O O . ALA B 1 126 ? 5.359 3.385 -6.422 1 98.62 126 ALA B O 1
ATOM 3492 N N . ILE B 1 127 ? 6.996 4.047 -5.004 1 98.81 127 ILE B N 1
ATOM 3493 C CA . ILE B 1 127 ? 6.371 3.49 -3.811 1 98.81 127 ILE B CA 1
ATOM 3494 C C . ILE B 1 127 ? 5.031 4.18 -3.557 1 98.81 127 ILE B C 1
ATOM 3496 O O . ILE B 1 127 ? 4.008 3.52 -3.377 1 98.81 127 ILE B O 1
ATOM 3500 N N . ILE B 1 128 ? 5 5.477 -3.633 1 98.88 128 ILE B N 1
ATOM 3501 C CA . ILE B 1 128 ? 3.812 6.277 -3.346 1 98.88 128 ILE B CA 1
ATOM 3502 C C . ILE B 1 128 ? 2.713 5.945 -4.352 1 98.88 128 ILE B C 1
ATOM 3504 O O . ILE B 1 128 ? 1.547 5.797 -3.98 1 98.88 128 ILE B O 1
ATOM 3508 N N . THR B 1 129 ? 3.1 5.859 -5.605 1 98.88 129 THR B N 1
ATOM 3509 C CA . THR B 1 129 ? 2.123 5.562 -6.648 1 98.88 129 THR B CA 1
ATOM 3510 C C . THR B 1 129 ? 1.525 4.172 -6.449 1 98.88 129 THR B C 1
ATOM 3512 O O . THR B 1 129 ? 0.319 3.98 -6.617 1 98.88 129 THR B O 1
ATOM 3515 N N . GLY B 1 130 ? 2.379 3.188 -6.121 1 98.88 130 GLY B N 1
ATOM 3516 C CA . GLY B 1 130 ? 1.858 1.869 -5.793 1 98.88 130 GLY B CA 1
ATOM 3517 C C . GLY B 1 130 ? 0.867 1.888 -4.645 1 98.88 130 GLY B C 1
ATOM 3518 O O . GLY B 1 130 ? -0.193 1.263 -4.723 1 98.88 130 GLY B O 1
ATOM 3519 N N . ASP B 1 131 ? 1.17 2.621 -3.564 1 98.88 131 ASP B N 1
ATOM 3520 C CA . ASP B 1 131 ? 0.27 2.76 -2.424 1 98.88 131 ASP B CA 1
ATOM 3521 C C . ASP B 1 131 ? -1.075 3.344 -2.854 1 98.88 131 ASP B C 1
ATOM 3523 O O . ASP B 1 131 ? -2.129 2.85 -2.447 1 98.88 131 ASP B O 1
ATOM 3527 N N . ALA B 1 132 ? -1.025 4.375 -3.648 1 98.94 132 ALA B N 1
ATOM 3528 C CA . ALA B 1 132 ? -2.24 5.047 -4.102 1 98.94 132 ALA B CA 1
ATOM 3529 C C . ALA B 1 132 ? -3.09 4.121 -4.969 1 98.94 132 ALA B C 1
ATOM 3531 O O . ALA B 1 132 ? -4.32 4.141 -4.887 1 98.94 132 ALA B O 1
ATOM 3532 N N . MET B 1 133 ? -2.451 3.348 -5.793 1 98.88 133 MET B N 1
ATOM 3533 C CA . MET B 1 133 ? -3.182 2.434 -6.664 1 98.88 133 MET B CA 1
ATOM 3534 C C . MET B 1 133 ? -3.883 1.349 -5.852 1 98.88 133 MET B C 1
ATOM 3536 O O . MET B 1 133 ? -5 0.95 -6.18 1 98.88 133 MET B O 1
ATOM 3540 N N . LEU B 1 134 ? -3.221 0.823 -4.832 1 98.88 134 LEU B N 1
ATOM 3541 C CA . LEU B 1 134 ? -3.879 -0.139 -3.955 1 98.88 134 LEU B CA 1
ATOM 3542 C C . LEU B 1 134 ? -5.094 0.485 -3.277 1 98.88 134 LEU B C 1
ATOM 3544 O O . LEU B 1 134 ? -6.16 -0.133 -3.209 1 98.88 134 LEU B O 1
ATOM 3548 N N . ALA B 1 135 ? -4.898 1.705 -2.787 1 98.94 135 ALA B N 1
ATOM 3549 C CA . ALA B 1 135 ? -6.012 2.412 -2.158 1 98.94 135 ALA B CA 1
ATOM 3550 C C . ALA B 1 135 ? -7.148 2.637 -3.15 1 98.94 135 ALA B C 1
ATOM 3552 O O . ALA B 1 135 ? -8.32 2.518 -2.795 1 98.94 135 ALA B O 1
ATOM 3553 N N . LEU B 1 136 ? -6.793 2.959 -4.359 1 98.94 136 LEU B N 1
ATOM 3554 C CA . LEU B 1 136 ? -7.793 3.193 -5.395 1 98.94 136 LEU B CA 1
ATOM 3555 C C . LEU B 1 136 ? -8.586 1.922 -5.684 1 98.94 136 LEU B C 1
ATOM 3557 O O . LEU B 1 136 ? -9.805 1.973 -5.871 1 98.94 136 LEU B O 1
ATOM 3561 N N . ALA B 1 137 ? -7.887 0.806 -5.781 1 98.94 137 ALA B N 1
ATOM 3562 C CA . ALA B 1 137 ? -8.562 -0.477 -5.969 1 98.94 137 ALA B CA 1
ATOM 3563 C C . ALA B 1 137 ? -9.594 -0.719 -4.871 1 98.94 137 ALA B C 1
ATOM 3565 O O . ALA B 1 137 ? -10.734 -1.093 -5.152 1 98.94 137 ALA B O 1
ATOM 3566 N N . GLN B 1 138 ? -9.195 -0.473 -3.652 1 98.88 138 GLN B N 1
ATOM 3567 C CA . GLN B 1 138 ? -10.086 -0.688 -2.514 1 98.88 138 GLN B CA 1
ATOM 3568 C C . GLN B 1 138 ? -11.242 0.304 -2.525 1 98.88 138 GLN B C 1
ATOM 3570 O O . GLN B 1 138 ? -12.375 -0.053 -2.191 1 98.88 138 GLN B O 1
ATOM 3575 N N . ARG B 1 139 ? -10.961 1.534 -2.906 1 98.88 139 ARG B N 1
ATOM 3576 C CA . ARG B 1 139 ? -11.992 2.559 -2.977 1 98.88 139 ARG B CA 1
ATOM 3577 C C . ARG B 1 139 ? -13.078 2.176 -3.982 1 98.88 139 ARG B C 1
ATOM 3579 O O . ARG B 1 139 ? -14.266 2.35 -3.719 1 98.88 139 ARG B O 1
ATOM 3586 N N . LEU B 1 140 ? -12.664 1.659 -5.125 1 98.88 140 LEU B N 1
ATOM 3587 C CA . LEU B 1 140 ? -13.609 1.271 -6.168 1 98.88 140 LEU B CA 1
ATOM 3588 C C . LEU B 1 140 ? -14.594 0.229 -5.652 1 98.88 140 LEU B C 1
ATOM 3590 O O . LEU B 1 140 ? -15.797 0.323 -5.91 1 98.88 140 LEU B O 1
ATOM 3594 N N . LEU B 1 141 ? -14.086 -0.775 -4.938 1 98.88 141 LEU B N 1
ATOM 3595 C CA . LEU B 1 141 ? -14.961 -1.811 -4.391 1 98.88 141 LEU B CA 1
ATOM 3596 C C . LEU B 1 141 ? -15.828 -1.251 -3.271 1 98.88 141 LEU B C 1
ATOM 3598 O O . LEU B 1 141 ? -17.016 -1.563 -3.191 1 98.88 141 LEU B O 1
ATOM 3602 N N . ALA B 1 142 ? -15.227 -0.39 -2.43 1 98.62 142 ALA B N 1
ATOM 3603 C CA . ALA B 1 142 ? -15.961 0.159 -1.29 1 98.62 142 ALA B CA 1
ATOM 3604 C C . ALA B 1 142 ? -17.094 1.067 -1.752 1 98.62 142 ALA B C 1
ATOM 3606 O O . ALA B 1 142 ? -18.125 1.177 -1.08 1 98.62 142 ALA B O 1
ATOM 3607 N N . GLU B 1 143 ? -16.938 1.712 -2.893 1 98.56 143 GLU B N 1
ATOM 3608 C CA . GLU B 1 143 ? -17.938 2.643 -3.406 1 98.56 143 GLU B CA 1
ATOM 3609 C C . GLU B 1 143 ? -18.984 1.918 -4.258 1 98.56 143 GLU B C 1
ATOM 3611 O O . GLU B 1 143 ? -19.984 2.51 -4.656 1 98.56 143 GLU B O 1
ATOM 3616 N N . ASP B 1 144 ? -18.703 0.67 -4.609 1 98.56 144 ASP B N 1
ATOM 3617 C CA . ASP B 1 144 ? -19.625 -0.109 -5.438 1 98.56 144 ASP B CA 1
ATOM 3618 C C . ASP B 1 144 ? -20.906 -0.452 -4.672 1 98.56 144 ASP B C 1
ATOM 3620 O O . ASP B 1 144 ? -20.844 -0.934 -3.539 1 98.56 144 ASP B O 1
ATOM 3624 N N . THR B 1 145 ? -22.047 -0.209 -5.258 1 97.56 145 THR B N 1
ATOM 3625 C CA . THR B 1 145 ? -23.328 -0.442 -4.602 1 97.56 145 THR B CA 1
ATOM 3626 C C . THR B 1 145 ? -23.766 -1.894 -4.766 1 97.56 145 THR B C 1
ATOM 3628 O O . THR B 1 145 ? -24.781 -2.311 -4.203 1 97.56 145 THR B O 1
ATOM 3631 N N . HIS B 1 146 ? -23.031 -2.668 -5.578 1 98.19 146 HIS B N 1
ATOM 3632 C CA . HIS B 1 146 ? -23.344 -4.082 -5.75 1 98.19 146 HIS B CA 1
ATOM 3633 C C . HIS B 1 146 ? -23.344 -4.816 -4.414 1 98.19 146 HIS B C 1
ATOM 3635 O O . HIS B 1 146 ? -22.484 -4.57 -3.57 1 98.19 146 HIS B O 1
ATOM 3641 N N . PRO B 1 147 ? -24.266 -5.793 -4.219 1 97.56 147 PRO B N 1
ATOM 3642 C CA . PRO B 1 147 ? -24.359 -6.496 -2.938 1 97.56 147 PRO B CA 1
ATOM 3643 C C . PRO B 1 147 ? -23.109 -7.281 -2.592 1 97.56 147 PRO B C 1
ATOM 3645 O O . PRO B 1 147 ? -22.844 -7.543 -1.416 1 97.56 147 PRO B O 1
ATOM 3648 N N . ALA B 1 148 ? -22.328 -7.648 -3.572 1 98.31 148 ALA B N 1
ATOM 3649 C CA . ALA B 1 148 ? -21.125 -8.461 -3.354 1 98.31 148 ALA B CA 1
ATOM 3650 C C . ALA B 1 148 ? -19.922 -7.578 -3.031 1 98.31 148 ALA B C 1
ATOM 3652 O O . ALA B 1 148 ? -18.859 -8.086 -2.668 1 98.31 148 ALA B O 1
ATOM 3653 N N . ALA B 1 149 ? -20.078 -6.262 -3.078 1 98.62 149 ALA B N 1
ATOM 3654 C CA . ALA B 1 149 ? -18.938 -5.344 -3.074 1 98.62 149 ALA B CA 1
ATOM 3655 C C . ALA B 1 149 ? -18.156 -5.438 -1.765 1 98.62 149 ALA B C 1
ATOM 3657 O O . ALA B 1 149 ? -16.922 -5.469 -1.77 1 98.62 149 ALA B O 1
ATOM 3658 N N . GLN B 1 150 ? -18.828 -5.516 -0.666 1 98.38 150 GLN B N 1
ATOM 3659 C CA . GLN B 1 150 ? -18.156 -5.562 0.632 1 98.38 150 GLN B CA 1
ATOM 3660 C C . GLN B 1 150 ? -17.359 -6.848 0.791 1 98.38 150 GLN B C 1
ATOM 3662 O O . GLN B 1 150 ? -16.203 -6.812 1.227 1 98.38 150 GLN B O 1
ATOM 3667 N N . ARG B 1 151 ? -17.969 -7.953 0.434 1 98.5 151 ARG B N 1
ATOM 3668 C CA . ARG B 1 151 ? -17.266 -9.234 0.499 1 98.5 151 ARG B CA 1
ATOM 3669 C C . ARG B 1 151 ? -16.078 -9.266 -0.465 1 98.5 151 ARG B C 1
ATOM 3671 O O . ARG B 1 151 ? -15.039 -9.852 -0.161 1 98.5 151 ARG B O 1
ATOM 3678 N N . ALA B 1 152 ? -16.297 -8.664 -1.627 1 98.88 152 ALA B N 1
ATOM 3679 C CA . ALA B 1 152 ? -15.219 -8.578 -2.613 1 98.88 152 ALA B CA 1
ATOM 3680 C C . ALA B 1 152 ? -14.047 -7.77 -2.07 1 98.88 152 ALA B C 1
ATOM 3682 O O . ALA B 1 152 ? -12.883 -8.148 -2.256 1 98.88 152 ALA B O 1
ATOM 3683 N N . SER B 1 153 ? -14.352 -6.676 -1.38 1 98.88 153 SER B N 1
ATOM 3684 C CA . SER B 1 153 ? -13.32 -5.844 -0.771 1 98.88 153 SER B CA 1
ATOM 3685 C C . SER B 1 153 ? -12.523 -6.621 0.276 1 98.88 153 SER B C 1
ATOM 3687 O O . SER B 1 153 ? -11.297 -6.555 0.305 1 98.88 153 SER B O 1
ATOM 3689 N N . ALA B 1 154 ? -13.195 -7.371 1.117 1 98.81 154 ALA B N 1
ATOM 3690 C CA . ALA B 1 154 ? -12.539 -8.188 2.137 1 98.81 154 ALA B CA 1
ATOM 3691 C C . ALA B 1 154 ? -11.641 -9.242 1.499 1 98.81 154 ALA B C 1
ATOM 3693 O O . ALA B 1 154 ? -10.508 -9.453 1.947 1 98.81 154 ALA B O 1
ATOM 3694 N N . ARG B 1 155 ? -12.109 -9.844 0.468 1 98.88 155 ARG B N 1
ATOM 3695 C CA . ARG B 1 155 ? -11.352 -10.891 -0.211 1 98.88 155 ARG B CA 1
ATOM 3696 C C . ARG B 1 155 ? -10.109 -10.32 -0.886 1 98.88 155 ARG B C 1
ATOM 3698 O O . ARG B 1 155 ? -9.031 -10.922 -0.836 1 98.88 155 ARG B O 1
ATOM 3705 N N . LEU B 1 156 ? -10.297 -9.18 -1.571 1 98.94 156 LEU B N 1
ATOM 3706 C CA . LEU B 1 156 ? -9.141 -8.562 -2.219 1 98.94 156 LEU B CA 1
ATOM 3707 C C . LEU B 1 156 ? -8.086 -8.18 -1.189 1 98.94 156 LEU B C 1
ATOM 3709 O O . LEU B 1 156 ? -6.891 -8.383 -1.415 1 98.94 156 LEU B O 1
ATOM 3713 N N . SER B 1 157 ? -8.484 -7.633 -0.055 1 98.88 157 SER B N 1
ATOM 3714 C CA . SER B 1 157 ? -7.547 -7.266 1 1 98.88 157 SER B CA 1
ATOM 3715 C C . SER B 1 157 ? -6.82 -8.492 1.543 1 98.88 157 SER B C 1
ATOM 3717 O O . SER B 1 157 ? -5.609 -8.445 1.777 1 98.88 157 SER B O 1
ATOM 3719 N N . THR B 1 158 ? -7.535 -9.539 1.762 1 98.88 158 THR B N 1
ATOM 3720 C CA . THR B 1 158 ? -6.926 -10.789 2.205 1 98.88 158 THR B CA 1
ATOM 3721 C C . THR B 1 158 ? -5.906 -11.289 1.185 1 98.88 158 THR B C 1
ATOM 3723 O O . THR B 1 158 ? -4.812 -11.727 1.555 1 98.88 158 THR B O 1
ATOM 3726 N N . CYS B 1 159 ? -6.289 -11.211 -0.025 1 98.88 159 CYS B N 1
ATOM 3727 C CA . CYS B 1 159 ? -5.406 -11.641 -1.103 1 98.88 159 CYS B CA 1
ATOM 3728 C C . CYS B 1 159 ? -4.133 -10.797 -1.133 1 98.88 159 CYS B C 1
ATOM 3730 O O . CYS B 1 159 ? -3.039 -11.328 -1.331 1 98.88 159 CYS B O 1
ATOM 3732 N N . VAL B 1 160 ? -4.25 -9.492 -0.969 1 98.94 160 VAL B N 1
ATOM 3733 C CA . VAL B 1 160 ? -3.092 -8.609 -0.986 1 98.94 160 VAL B CA 1
ATOM 3734 C C . VAL B 1 160 ? -2.123 -9 0.125 1 98.94 160 VAL B C 1
ATOM 3736 O O . VAL B 1 160 ? -0.906 -9.023 -0.081 1 98.94 160 VAL B O 1
ATOM 3739 N N . ILE B 1 161 ? -2.598 -9.32 1.3 1 98.94 161 ILE B N 1
ATOM 3740 C CA . ILE B 1 161 ? -1.749 -9.773 2.4 1 98.94 161 ILE B CA 1
ATOM 3741 C C . ILE B 1 161 ? -1.021 -11.055 2.004 1 98.94 161 ILE B C 1
ATOM 3743 O O . ILE B 1 161 ? 0.175 -11.203 2.266 1 98.94 161 ILE B O 1
ATOM 3747 N N . GLU B 1 162 ? -1.743 -11.922 1.352 1 98.81 162 GLU B N 1
ATOM 3748 C CA . GLU B 1 162 ? -1.139 -13.164 0.877 1 98.81 162 GLU B CA 1
ATOM 3749 C C . GLU B 1 162 ? -0.066 -12.891 -0.173 1 98.81 162 GLU B C 1
ATOM 3751 O O . GLU B 1 162 ? 0.997 -13.516 -0.159 1 98.81 162 GLU B O 1
ATOM 3756 N N . LEU B 1 163 ? -0.368 -11.984 -1.117 1 98.75 163 LEU B N 1
ATOM 3757 C CA . LEU B 1 163 ? 0.613 -11.586 -2.119 1 98.75 163 LEU B CA 1
ATOM 3758 C C . LEU B 1 163 ? 1.876 -11.047 -1.456 1 98.75 163 LEU B C 1
ATOM 3760 O O . LEU B 1 163 ? 2.988 -11.344 -1.895 1 98.75 163 LEU B O 1
ATOM 3764 N N . CYS B 1 164 ? 1.675 -10.242 -0.407 1 98.69 164 CYS B N 1
ATOM 3765 C CA . CYS B 1 164 ? 2.799 -9.688 0.336 1 98.69 164 CYS B CA 1
ATOM 3766 C C . CYS B 1 164 ? 3.641 -10.789 0.964 1 98.69 164 CYS B C 1
ATOM 3768 O O . CYS B 1 164 ? 4.871 -10.742 0.915 1 98.69 164 CYS B O 1
ATOM 3770 N N . ALA B 1 165 ? 2.988 -11.758 1.51 1 98.44 165 ALA B N 1
ATOM 3771 C CA . ALA B 1 165 ? 3.701 -12.883 2.107 1 98.44 165 ALA B CA 1
ATOM 3772 C C . ALA B 1 165 ? 4.504 -13.641 1.056 1 98.44 165 ALA B C 1
ATOM 3774 O O . ALA B 1 165 ? 5.629 -14.078 1.319 1 98.44 165 ALA B O 1
ATOM 3775 N N . GLY B 1 166 ? 3.906 -13.867 -0.104 1 97.88 166 GLY B N 1
ATOM 3776 C CA . GLY B 1 166 ? 4.625 -14.492 -1.201 1 97.88 166 GLY B CA 1
ATOM 3777 C C . GLY B 1 166 ? 5.855 -13.719 -1.629 1 97.88 166 GLY B C 1
ATOM 3778 O O . GLY B 1 166 ? 6.926 -14.297 -1.821 1 97.88 166 GLY B O 1
ATOM 3779 N N . GLN B 1 167 ? 5.719 -12.406 -1.777 1 97 167 GLN B N 1
ATOM 3780 C CA . GLN B 1 167 ? 6.836 -11.555 -2.16 1 97 167 GLN B CA 1
ATOM 3781 C C . GLN B 1 167 ? 7.938 -11.586 -1.104 1 97 167 GLN B C 1
ATOM 3783 O O . GLN B 1 167 ? 9.125 -11.625 -1.438 1 97 167 GLN B O 1
ATOM 3788 N N . GLN B 1 168 ? 7.555 -11.516 0.165 1 97 168 GLN B N 1
ATOM 3789 C CA . GLN B 1 168 ? 8.539 -11.562 1.244 1 97 168 GLN B CA 1
ATOM 3790 C C . GLN B 1 168 ? 9.32 -12.867 1.215 1 97 168 GLN B C 1
ATOM 3792 O O . GLN B 1 168 ? 10.539 -12.867 1.415 1 97 168 GLN B O 1
ATOM 3797 N N . ALA B 1 169 ? 8.609 -13.961 1.033 1 96.75 169 ALA B N 1
ATOM 3798 C CA . ALA B 1 169 ? 9.266 -15.258 0.928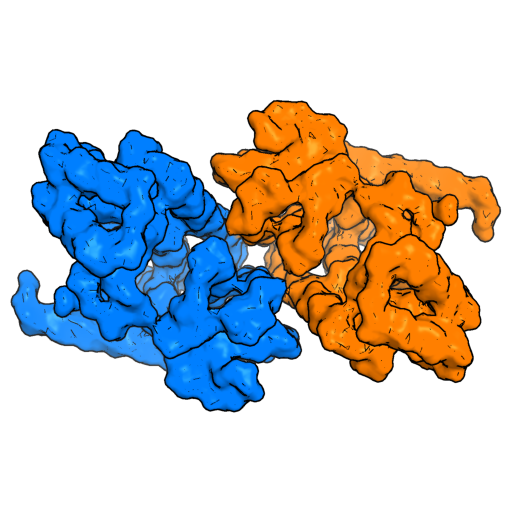 1 96.75 169 ALA B CA 1
ATOM 3799 C C . ALA B 1 169 ? 10.234 -15.289 -0.249 1 96.75 169 ALA B C 1
ATOM 3801 O O . ALA B 1 169 ? 11.359 -15.797 -0.128 1 96.75 169 ALA B O 1
ATOM 3802 N N . ASP B 1 170 ? 9.789 -14.773 -1.381 1 95.31 170 ASP B N 1
ATOM 3803 C CA . ASP B 1 170 ? 10.641 -14.703 -2.564 1 95.31 170 ASP B CA 1
ATOM 3804 C C . ASP B 1 170 ? 11.938 -13.961 -2.26 1 95.31 170 ASP B C 1
ATOM 3806 O O . ASP B 1 170 ? 13.023 -14.43 -2.617 1 95.31 170 ASP B O 1
ATOM 3810 N N . CYS B 1 171 ? 11.867 -12.836 -1.595 1 94.19 171 CYS B N 1
ATOM 3811 C CA . CYS B 1 171 ? 13.039 -12.062 -1.203 1 94.19 171 CYS B CA 1
ATOM 3812 C C . CYS B 1 171 ? 13.93 -12.859 -0.254 1 94.19 171 CYS B C 1
ATOM 3814 O O . CYS B 1 171 ? 15.148 -12.875 -0.408 1 94.19 171 CYS B O 1
ATOM 3816 N N . ALA B 1 172 ? 13.312 -13.508 0.71 1 94.62 172 ALA B N 1
ATOM 3817 C CA . ALA B 1 172 ? 14.062 -14.273 1.702 1 94.62 172 ALA B CA 1
ATOM 3818 C C . ALA B 1 172 ? 14.82 -15.422 1.047 1 94.62 172 ALA B C 1
ATOM 3820 O O . ALA B 1 172 ? 15.922 -15.773 1.477 1 94.62 172 ALA B O 1
ATOM 3821 N N . PHE B 1 173 ? 14.242 -16.078 0.028 1 95.5 173 PHE B N 1
ATOM 3822 C CA . PHE B 1 173 ? 14.852 -17.219 -0.653 1 95.5 173 PHE B CA 1
ATOM 3823 C C . PHE B 1 173 ? 16.141 -16.797 -1.344 1 95.5 173 PHE B C 1
ATOM 3825 O O . PHE B 1 173 ? 17.062 -17.609 -1.49 1 95.5 173 PHE B O 1
ATOM 3832 N N . GLU B 1 174 ? 16.203 -15.578 -1.788 1 89.75 174 GLU B N 1
ATOM 3833 C CA . GLU B 1 174 ? 17.406 -15.094 -2.465 1 89.75 174 GLU B CA 1
ATOM 3834 C C . GLU B 1 174 ? 18.609 -15.086 -1.523 1 89.75 174 GLU B C 1
ATOM 3836 O O . GLU B 1 174 ? 19.75 -15.258 -1.96 1 89.75 174 GLU B O 1
ATOM 3841 N N . GLU B 1 175 ? 18.344 -14.938 -0.262 1 90.38 175 GLU B N 1
ATOM 3842 C CA . GLU B 1 175 ? 19.422 -14.836 0.722 1 90.38 175 GLU B CA 1
ATOM 3843 C C . GLU B 1 175 ? 19.781 -16.203 1.289 1 90.38 175 GLU B C 1
ATOM 3845 O O . GLU B 1 175 ? 20.828 -16.359 1.922 1 90.38 175 GLU B O 1
ATOM 3850 N N . ARG B 1 176 ? 19 -17.141 0.989 1 93.94 176 ARG B N 1
ATOM 3851 C CA . ARG B 1 176 ? 19.234 -18.484 1.496 1 93.94 176 ARG B CA 1
ATOM 3852 C C . ARG B 1 176 ? 20.047 -19.312 0.508 1 93.94 176 ARG B C 1
ATOM 3854 O O . ARG B 1 176 ? 19.953 -19.109 -0.705 1 93.94 176 ARG B O 1
ATOM 3861 N N . GLY B 1 177 ? 20.828 -20.234 1.032 1 94.12 177 GLY B N 1
ATOM 3862 C CA . GLY B 1 177 ? 21.672 -21.094 0.197 1 94.12 177 GLY B CA 1
ATOM 3863 C C . GLY B 1 177 ? 20.875 -22.047 -0.668 1 94.12 177 GLY B C 1
ATOM 3864 O O . GLY B 1 177 ? 19.672 -22.234 -0.45 1 94.12 177 GLY B O 1
ATOM 3865 N N . PRO B 1 178 ? 21.516 -22.562 -1.707 1 94.12 178 PRO B N 1
ATOM 3866 C CA . PRO B 1 178 ? 20.828 -23.438 -2.656 1 94.12 178 PRO B CA 1
ATOM 3867 C C . PRO B 1 178 ? 20.266 -24.688 -1.995 1 94.12 178 PRO B C 1
ATOM 3869 O O . PRO B 1 178 ? 19.328 -25.297 -2.518 1 94.12 178 PRO B O 1
ATOM 3872 N N . ASP B 1 179 ? 20.797 -25.062 -0.822 1 92.19 179 ASP B N 1
ATOM 3873 C CA . ASP B 1 179 ? 20.344 -26.281 -0.146 1 92.19 179 ASP B CA 1
ATOM 3874 C C . ASP B 1 179 ? 19.359 -25.953 0.974 1 92.19 179 ASP B C 1
ATOM 3876 O O . ASP B 1 179 ? 18.953 -26.844 1.72 1 92.19 179 ASP B O 1
ATOM 3880 N N . GLU B 1 180 ? 18.953 -24.734 0.953 1 95.69 180 GLU B N 1
ATOM 3881 C CA . GLU B 1 180 ? 18.203 -24.312 2.135 1 95.69 180 GLU B CA 1
ATOM 3882 C C . GLU B 1 180 ? 16.734 -24.016 1.793 1 95.69 180 GLU B C 1
ATOM 3884 O O . GLU B 1 180 ? 15.953 -23.656 2.67 1 95.69 180 GLU B O 1
ATOM 3889 N N . VAL B 1 181 ? 16.359 -24.109 0.557 1 96.88 181 VAL B N 1
ATOM 3890 C CA . VAL B 1 181 ? 15 -23.844 0.122 1 96.88 181 VAL B CA 1
ATOM 3891 C C . VAL B 1 181 ? 14.375 -25.125 -0.432 1 96.88 181 VAL B C 1
ATOM 3893 O O . VAL B 1 181 ? 14.922 -25.75 -1.344 1 96.88 181 VAL B O 1
ATOM 3896 N N . THR B 1 182 ? 13.25 -25.5 0.122 1 96.81 182 THR B N 1
ATOM 3897 C CA . THR B 1 182 ? 12.594 -26.734 -0.322 1 96.81 182 THR B CA 1
ATOM 3898 C C . THR B 1 182 ? 11.617 -26.438 -1.459 1 96.81 182 THR B C 1
ATOM 3900 O O . THR B 1 182 ? 11.211 -25.297 -1.658 1 96.81 182 THR B O 1
ATOM 3903 N N . LEU B 1 183 ? 11.336 -27.469 -2.168 1 96.81 183 LEU B N 1
ATOM 3904 C CA . LEU B 1 183 ? 10.375 -27.344 -3.26 1 96.81 183 LEU B CA 1
ATOM 3905 C C . LEU B 1 183 ? 9 -26.938 -2.732 1 96.81 183 LEU B C 1
ATOM 3907 O O . LEU B 1 183 ? 8.305 -26.125 -3.354 1 96.81 183 LEU B O 1
ATOM 3911 N N . ASP B 1 184 ? 8.594 -27.469 -1.593 1 97.38 184 ASP B N 1
ATOM 3912 C CA . ASP B 1 184 ? 7.309 -27.125 -0.989 1 97.38 184 ASP B CA 1
ATOM 3913 C C . ASP B 1 184 ? 7.238 -25.641 -0.635 1 97.38 184 ASP B C 1
ATOM 3915 O O . ASP B 1 184 ? 6.211 -25 -0.85 1 97.38 184 ASP B O 1
ATOM 3919 N N . GLU B 1 185 ? 8.312 -25.141 -0.086 1 97.25 185 GLU B N 1
ATOM 3920 C CA . GLU B 1 185 ? 8.375 -23.703 0.216 1 97.25 185 GLU B CA 1
ATOM 3921 C C . GLU B 1 185 ? 8.211 -22.875 -1.049 1 97.25 185 GLU B C 1
ATOM 3923 O O . GLU B 1 185 ? 7.531 -21.844 -1.038 1 97.25 185 GLU B O 1
ATOM 3928 N N . CYS B 1 186 ? 8.812 -23.328 -2.102 1 97.25 186 CYS B N 1
ATOM 3929 C CA . CYS B 1 186 ? 8.758 -22.594 -3.359 1 97.25 186 CYS B CA 1
ATOM 3930 C C . CYS B 1 186 ? 7.355 -22.641 -3.959 1 97.25 186 CYS B C 1
ATOM 3932 O O . CYS B 1 186 ? 6.879 -21.641 -4.508 1 97.25 186 CYS B O 1
ATOM 3934 N N . LEU B 1 187 ? 6.77 -23.797 -3.875 1 97.88 187 LEU B N 1
ATOM 3935 C CA . LEU B 1 187 ? 5.406 -23.922 -4.375 1 97.88 187 LEU B CA 1
ATOM 3936 C C . LEU B 1 187 ? 4.449 -23.016 -3.6 1 97.88 187 LEU B C 1
ATOM 3938 O O . LEU B 1 187 ? 3.588 -22.375 -4.191 1 97.88 187 LEU B O 1
ATOM 3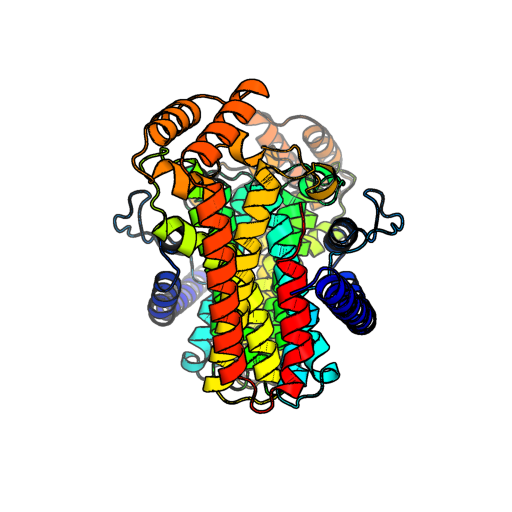942 N N . THR B 1 188 ? 4.602 -22.969 -2.297 1 97.75 188 THR B N 1
ATOM 3943 C CA . THR B 1 188 ? 3.787 -22.109 -1.448 1 97.75 188 THR B CA 1
ATOM 3944 C C . THR B 1 188 ? 4 -20.641 -1.804 1 97.75 188 THR B C 1
ATOM 3946 O O . THR B 1 188 ? 3.039 -19.891 -1.942 1 97.75 188 THR B O 1
ATOM 3949 N N . MET B 1 189 ? 5.234 -20.281 -1.957 1 97.75 189 MET B N 1
ATOM 3950 C CA . MET B 1 189 ? 5.59 -18.922 -2.33 1 97.75 189 MET B CA 1
ATOM 3951 C C . MET B 1 189 ? 4.992 -18.547 -3.684 1 97.75 189 MET B C 1
ATOM 3953 O O . MET B 1 189 ? 4.375 -17.5 -3.828 1 97.75 189 MET B O 1
ATOM 3957 N N . ALA B 1 190 ? 5.105 -19.406 -4.676 1 97.62 190 ALA B N 1
ATOM 3958 C CA . ALA B 1 190 ? 4.605 -19.141 -6.023 1 97.62 190 ALA B CA 1
ATOM 3959 C C . ALA B 1 190 ? 3.082 -19.031 -6.027 1 97.62 190 ALA B C 1
ATOM 3961 O O . ALA B 1 190 ? 2.512 -18.219 -6.762 1 97.62 190 ALA B O 1
ATOM 3962 N N . THR B 1 191 ? 2.453 -19.891 -5.246 1 98 191 THR B N 1
ATOM 3963 C CA . THR B 1 191 ? 1.002 -19.828 -5.125 1 98 191 THR B CA 1
ATOM 3964 C C . THR B 1 191 ? 0.572 -18.484 -4.543 1 98 191 THR B C 1
ATOM 3966 O O . THR B 1 191 ? -0.377 -17.859 -5.031 1 98 191 THR B O 1
ATOM 3969 N N . ALA B 1 192 ? 1.224 -18.047 -3.541 1 98.06 192 ALA B N 1
ATOM 3970 C CA . ALA B 1 192 ? 0.893 -16.781 -2.893 1 98.06 192 ALA B CA 1
ATOM 3971 C C . ALA B 1 192 ? 1.219 -15.594 -3.799 1 98.06 192 ALA B C 1
ATOM 3973 O O . ALA B 1 192 ? 0.432 -14.656 -3.906 1 98.06 192 ALA B O 1
ATOM 3974 N N . LYS B 1 193 ? 2.326 -15.648 -4.469 1 96.38 193 LYS B N 1
ATOM 3975 C CA . LYS B 1 193 ? 2.824 -14.516 -5.242 1 96.38 193 LYS B CA 1
ATOM 3976 C C . LYS B 1 193 ? 2.1 -14.406 -6.582 1 96.38 193 LYS B C 1
ATOM 3978 O O . LYS B 1 193 ? 1.893 -13.305 -7.094 1 96.38 193 LYS B O 1
ATOM 3983 N N . THR B 1 194 ? 1.693 -15.516 -7.16 1 95.12 194 THR B N 1
ATOM 3984 C CA . THR B 1 194 ? 1.125 -15.484 -8.508 1 95.12 194 THR B CA 1
ATOM 3985 C C . THR B 1 194 ? -0.282 -16.078 -8.508 1 95.12 194 THR B C 1
ATOM 3987 O O . THR B 1 194 ? -1.226 -15.445 -8.984 1 95.12 194 THR B O 1
ATOM 3990 N N . GLY B 1 195 ? -0.475 -17.219 -7.941 1 97.5 195 GLY B N 1
ATOM 3991 C CA . GLY B 1 195 ? -1.749 -17.922 -7.961 1 97.5 195 GLY B CA 1
ATOM 3992 C C . GLY B 1 195 ? -2.846 -17.188 -7.211 1 97.5 195 GLY B C 1
ATOM 3993 O O . GLY B 1 195 ? -4 -17.172 -7.641 1 97.5 195 GLY B O 1
ATOM 3994 N N . ALA B 1 196 ? -2.463 -16.531 -6.16 1 98.69 196 ALA B N 1
ATOM 3995 C CA . ALA B 1 196 ? -3.43 -15.938 -5.238 1 98.69 196 ALA B CA 1
ATOM 3996 C C . ALA B 1 196 ? -4.297 -14.898 -5.941 1 98.69 196 ALA B C 1
ATOM 3998 O O . ALA B 1 196 ? -5.52 -14.906 -5.805 1 98.69 196 ALA B O 1
ATOM 3999 N N . LEU B 1 197 ? -3.689 -14.031 -6.703 1 98.75 197 LEU B N 1
ATOM 4000 C CA . LEU B 1 197 ? -4.465 -12.953 -7.309 1 98.75 197 LEU B CA 1
ATOM 4001 C C . LEU B 1 197 ? -5.344 -13.484 -8.438 1 98.75 197 LEU B C 1
ATOM 4003 O O . LEU B 1 197 ? -6.453 -12.984 -8.648 1 98.75 197 LEU B O 1
ATOM 4007 N N . LEU B 1 198 ? -4.902 -14.5 -9.172 1 98.44 198 LEU B N 1
ATOM 4008 C CA . LEU B 1 198 ? -5.742 -15.109 -10.195 1 98.44 198 LEU B CA 1
ATOM 4009 C C . LEU B 1 198 ? -6.93 -15.828 -9.562 1 98.44 198 LEU B C 1
ATOM 4011 O O . LEU B 1 198 ? -8.047 -15.75 -10.078 1 98.44 198 LEU B O 1
ATOM 4015 N N . GLY B 1 199 ? -6.641 -16.531 -8.469 1 98.81 199 GLY B N 1
ATOM 4016 C CA . GLY B 1 199 ? -7.738 -17.109 -7.711 1 98.81 199 GLY B CA 1
ATOM 4017 C C . GLY B 1 199 ? -8.727 -16.062 -7.203 1 98.81 199 GLY B C 1
ATOM 4018 O O . GLY B 1 199 ? -9.938 -16.25 -7.328 1 98.81 199 GLY B O 1
ATOM 4019 N N . CYS B 1 200 ? -8.195 -15.023 -6.652 1 98.94 200 CYS B N 1
ATOM 4020 C CA . CYS B 1 200 ? -9.031 -13.938 -6.148 1 98.94 200 CYS B CA 1
ATOM 4021 C C . CYS B 1 200 ? -9.891 -13.352 -7.266 1 98.94 200 CYS B C 1
ATOM 4023 O O . CYS B 1 200 ? -11.078 -13.07 -7.059 1 98.94 200 CYS B O 1
ATOM 4025 N N . ALA B 1 201 ? -9.305 -13.125 -8.438 1 98.88 201 ALA B N 1
ATOM 4026 C CA . ALA B 1 201 ? -10.047 -12.609 -9.586 1 98.88 201 ALA B CA 1
ATOM 4027 C C . ALA B 1 201 ? -11.258 -13.477 -9.891 1 98.88 201 ALA B C 1
ATOM 4029 O O . ALA B 1 201 ? -12.375 -12.969 -10.023 1 98.88 201 ALA B O 1
ATOM 4030 N N . CYS B 1 202 ? -11.062 -14.766 -9.969 1 98.88 202 CYS B N 1
ATOM 4031 C CA . CYS B 1 202 ? -12.148 -15.695 -10.258 1 98.88 202 CYS B CA 1
ATOM 4032 C C . CYS B 1 202 ? -13.188 -15.695 -9.148 1 98.88 202 CYS B C 1
ATOM 4034 O O . CYS B 1 202 ? -14.391 -15.711 -9.406 1 98.88 202 CYS B O 1
ATOM 4036 N N . ALA B 1 203 ? -12.727 -15.68 -7.926 1 98.94 203 ALA B N 1
ATOM 4037 C CA . ALA B 1 203 ? -13.625 -15.664 -6.777 1 98.94 203 ALA B CA 1
ATOM 4038 C C . ALA B 1 203 ? -14.484 -14.398 -6.773 1 98.94 203 ALA B C 1
ATOM 4040 O O . ALA B 1 203 ? -15.672 -14.445 -6.449 1 98.94 203 ALA B O 1
ATOM 4041 N N . LEU B 1 204 ? -13.891 -13.234 -7.074 1 98.94 204 LEU B N 1
ATOM 4042 C CA . LEU B 1 204 ? -14.664 -11.992 -7.148 1 98.94 204 LEU B CA 1
ATOM 4043 C C . LEU B 1 204 ? -15.75 -12.086 -8.219 1 98.94 204 LEU B C 1
ATOM 4045 O O . LEU B 1 204 ? -16.891 -11.664 -7.992 1 98.94 204 LEU B O 1
ATOM 4049 N N . GLY B 1 205 ? -15.359 -12.648 -9.406 1 98.88 205 GLY B N 1
ATOM 4050 C CA . GLY B 1 205 ? -16.375 -12.875 -10.414 1 98.88 205 GLY B CA 1
ATOM 4051 C C . GLY B 1 205 ? -17.531 -13.719 -9.922 1 98.88 205 GLY B C 1
ATOM 4052 O O . GLY B 1 205 ? -18.703 -13.398 -10.172 1 98.88 205 GLY B O 1
ATOM 4053 N N . ALA B 1 206 ? -17.219 -14.781 -9.211 1 98.81 206 ALA B N 1
ATOM 4054 C CA . ALA B 1 206 ? -18.25 -15.656 -8.648 1 98.81 206 ALA B CA 1
ATOM 4055 C C . ALA B 1 206 ? -19.141 -14.898 -7.66 1 98.81 206 ALA B C 1
ATOM 4057 O O . ALA B 1 206 ? -20.359 -15.047 -7.676 1 98.81 206 ALA B O 1
ATOM 4058 N N . LEU B 1 207 ? -18.531 -14.078 -6.789 1 98.88 207 LEU B N 1
ATOM 4059 C CA . LEU B 1 207 ? -19.297 -13.281 -5.836 1 98.88 207 LEU B CA 1
ATOM 4060 C C . LEU B 1 207 ? -20.266 -12.352 -6.555 1 98.88 207 LEU B C 1
ATOM 4062 O O . LEU B 1 207 ? -21.438 -12.25 -6.168 1 98.88 207 LEU B O 1
ATOM 4066 N N . TYR B 1 208 ? -19.828 -11.695 -7.609 1 98.81 208 TYR B N 1
ATOM 4067 C CA . TYR B 1 208 ? -20.641 -10.727 -8.336 1 98.81 208 TYR B CA 1
ATOM 4068 C C . TYR B 1 208 ? -21.75 -11.43 -9.109 1 98.81 208 TYR B C 1
ATOM 4070 O O . TYR B 1 208 ? -22.719 -10.797 -9.531 1 98.81 208 TYR B O 1
ATOM 4078 N N . ALA B 1 209 ? -21.578 -12.758 -9.32 1 98.19 209 ALA B N 1
ATOM 4079 C CA . ALA B 1 209 ? -22.641 -13.555 -9.93 1 98.19 209 ALA B CA 1
ATOM 4080 C C . ALA B 1 209 ? -23.641 -14.031 -8.883 1 98.19 209 ALA B C 1
ATOM 4082 O O . ALA B 1 209 ? -24.656 -14.664 -9.219 1 98.19 209 ALA B O 1
ATOM 4083 N N . GLY B 1 210 ? -23.375 -13.719 -7.629 1 98.25 210 GLY B N 1
ATOM 4084 C CA . GLY B 1 210 ? -24.25 -14.164 -6.555 1 98.25 210 GLY B CA 1
ATOM 4085 C C . GLY B 1 210 ? -24.094 -15.641 -6.234 1 98.25 210 GLY B C 1
ATOM 4086 O O . GLY B 1 210 ? -25.016 -16.266 -5.707 1 98.25 210 GLY B O 1
ATOM 4087 N N . ALA B 1 211 ? -22.953 -16.203 -6.516 1 97.62 211 ALA B N 1
ATOM 4088 C CA . ALA B 1 211 ? -22.719 -17.625 -6.328 1 97.62 211 ALA B CA 1
ATOM 4089 C C . ALA B 1 211 ? -22.625 -17.984 -4.844 1 97.62 211 ALA B C 1
ATOM 4091 O O . ALA B 1 211 ? -22.297 -17.109 -4.02 1 97.62 211 ALA B O 1
ATOM 4092 N N . GLU B 1 212 ? -22.875 -19.25 -4.531 1 96.81 212 GLU B N 1
ATOM 4093 C CA . GLU B 1 212 ? -22.719 -19.766 -3.172 1 96.81 212 GLU B CA 1
ATOM 4094 C C . GLU B 1 212 ? -21.25 -19.953 -2.822 1 96.81 212 GLU B C 1
ATOM 4096 O O . GLU B 1 212 ? -20.391 -20.016 -3.711 1 96.81 212 GLU B O 1
ATOM 4101 N N . ASP B 1 213 ? -20.984 -20.125 -1.571 1 97.75 213 ASP B N 1
ATOM 4102 C CA . ASP B 1 213 ? -19.625 -20.172 -1.05 1 97.75 213 ASP B CA 1
ATOM 4103 C C . ASP B 1 213 ? -18.828 -21.312 -1.684 1 97.75 213 ASP B C 1
ATOM 4105 O O . ASP B 1 213 ? -17.625 -21.172 -1.938 1 97.75 213 ASP B O 1
ATOM 4109 N N . ARG B 1 214 ? -19.453 -22.391 -1.909 1 97.44 214 ARG B N 1
ATOM 4110 C CA . ARG B 1 214 ? -18.766 -23.547 -2.496 1 97.44 214 ARG B CA 1
ATOM 4111 C C . ARG B 1 214 ? -18.234 -23.219 -3.887 1 97.44 214 ARG B C 1
ATOM 4113 O O . ARG B 1 214 ? -17.109 -23.547 -4.219 1 97.44 214 ARG B O 1
ATOM 4120 N N . ALA B 1 215 ? -19.094 -22.547 -4.676 1 97.88 215 ALA B N 1
ATOM 4121 C CA . ALA B 1 215 ? -18.672 -22.156 -6.023 1 97.88 215 ALA B CA 1
ATOM 4122 C C . ALA B 1 215 ? -17.578 -21.094 -5.973 1 97.88 215 ALA B C 1
ATOM 4124 O O . ALA B 1 215 ? -16.656 -21.109 -6.789 1 97.88 215 ALA B O 1
ATOM 4125 N N . VAL B 1 216 ? -17.688 -20.156 -5.035 1 98.69 216 VAL B N 1
ATOM 4126 C CA . VAL B 1 216 ? -16.672 -19.109 -4.867 1 98.69 216 VAL B CA 1
ATOM 4127 C C . VAL B 1 216 ? -15.328 -19.75 -4.535 1 98.69 216 VAL B C 1
ATOM 4129 O O . VAL B 1 216 ? -14.305 -19.391 -5.125 1 98.69 216 VAL B O 1
ATOM 4132 N N . ARG B 1 217 ? -15.328 -20.734 -3.656 1 98.69 217 ARG B N 1
ATOM 4133 C CA . ARG B 1 217 ? -14.094 -21.422 -3.275 1 98.69 217 ARG B CA 1
ATOM 4134 C C . ARG B 1 217 ? -13.523 -22.203 -4.449 1 98.69 217 ARG B C 1
ATOM 4136 O O . ARG B 1 217 ? -12.305 -22.219 -4.652 1 98.69 217 ARG B O 1
ATOM 4143 N N . ALA B 1 218 ? -14.406 -22.844 -5.156 1 98.69 218 ALA B N 1
ATOM 4144 C CA . ALA B 1 218 ? -13.969 -23.625 -6.316 1 98.69 218 ALA B CA 1
ATOM 4145 C C . ALA B 1 218 ? -13.367 -22.719 -7.383 1 98.69 218 ALA B C 1
ATOM 4147 O O . ALA B 1 218 ? -12.367 -23.062 -8.016 1 98.69 218 ALA B O 1
ATOM 4148 N N . MET B 1 219 ? -13.984 -21.578 -7.621 1 98.75 219 MET B N 1
ATOM 4149 C CA . MET B 1 219 ? -13.453 -20.594 -8.57 1 98.75 219 MET B CA 1
ATOM 4150 C C . MET B 1 219 ? -12.094 -20.078 -8.125 1 98.75 219 MET B C 1
ATOM 4152 O O . MET B 1 219 ? -11.188 -19.922 -8.945 1 98.75 219 MET B O 1
ATOM 4156 N N . ASP B 1 220 ? -11.992 -19.812 -6.84 1 98.88 220 ASP B N 1
ATOM 4157 C CA . ASP B 1 220 ? -10.688 -19.453 -6.293 1 98.88 220 ASP B CA 1
ATOM 4158 C C . ASP B 1 220 ? -9.648 -20.547 -6.578 1 98.88 220 ASP B C 1
ATOM 4160 O O . ASP B 1 220 ? -8.539 -20.25 -7.012 1 98.88 220 ASP B O 1
ATOM 4164 N N . GLY B 1 221 ? -10.031 -21.797 -6.293 1 98.75 221 GLY B N 1
ATOM 4165 C CA . GLY B 1 221 ? -9.148 -22.906 -6.57 1 98.75 221 GLY B CA 1
ATOM 4166 C C . GLY B 1 221 ? -8.734 -23 -8.031 1 98.75 221 GLY B C 1
ATOM 4167 O O . GLY B 1 221 ? -7.562 -23.219 -8.336 1 98.75 221 GLY B O 1
ATOM 4168 N N . PHE B 1 222 ? -9.711 -22.797 -8.945 1 98.62 222 PHE B N 1
ATOM 4169 C CA . PHE B 1 222 ? -9.422 -22.797 -10.375 1 98.62 222 PHE B CA 1
ATOM 4170 C C . PHE B 1 222 ? -8.352 -21.766 -10.711 1 98.62 222 PHE B C 1
ATOM 4172 O O . PHE B 1 222 ? -7.352 -22.094 -11.359 1 98.62 222 PHE B O 1
ATOM 4179 N N . GLY B 1 223 ? -8.539 -20.531 -10.273 1 98.5 223 GLY B N 1
ATOM 4180 C CA . GLY B 1 223 ? -7.59 -19.469 -10.562 1 98.5 223 GLY B CA 1
ATOM 4181 C C . GLY B 1 223 ? -6.211 -19.719 -9.977 1 98.5 223 GLY B C 1
ATOM 4182 O O . GLY B 1 223 ? -5.199 -19.469 -10.633 1 98.5 223 GLY B O 1
ATOM 4183 N N . ARG B 1 224 ? -6.137 -20.203 -8.734 1 98.69 224 ARG B N 1
ATOM 4184 C CA . ARG B 1 224 ? -4.863 -20.453 -8.07 1 98.69 224 ARG B CA 1
ATOM 4185 C C . ARG B 1 224 ? -4.059 -21.531 -8.797 1 98.69 224 ARG B C 1
ATOM 4187 O O . ARG B 1 224 ? -2.859 -21.359 -9.031 1 98.69 224 ARG B O 1
ATOM 4194 N N . GLU B 1 225 ? -4.746 -22.594 -9.164 1 98.44 225 GLU B N 1
ATOM 4195 C CA . GLU B 1 225 ? -4.066 -23.688 -9.859 1 98.44 225 GLU B CA 1
ATOM 4196 C C . GLU B 1 225 ? -3.625 -23.25 -11.258 1 98.44 225 GLU B C 1
ATOM 4198 O O . GLU B 1 225 ? -2.512 -23.562 -11.688 1 98.44 225 GLU B O 1
ATOM 4203 N N . ALA B 1 226 ? -4.488 -22.562 -11.961 1 97.44 226 ALA B N 1
ATOM 4204 C CA . ALA B 1 226 ? -4.105 -22.031 -13.266 1 97.44 226 ALA B CA 1
ATOM 4205 C C . ALA B 1 226 ? -2.932 -21.062 -13.141 1 97.44 226 ALA B C 1
ATOM 4207 O O . ALA B 1 226 ? -2.025 -21.062 -13.977 1 97.44 226 ALA B O 1
ATOM 4208 N N . GLY B 1 227 ? -3.027 -20.234 -12.117 1 97 227 GLY B N 1
ATOM 4209 C CA . GLY B 1 227 ? -1.947 -19.297 -11.859 1 97 227 GLY B CA 1
ATOM 4210 C C . GLY B 1 227 ? -0.62 -19.969 -11.586 1 97 227 GLY B C 1
ATOM 4211 O O . GLY B 1 227 ? 0.426 -19.516 -12.055 1 97 227 GLY B O 1
ATOM 4212 N N . LEU B 1 228 ? -0.641 -21.016 -10.789 1 97.44 228 LEU B N 1
ATOM 4213 C CA . LEU B 1 228 ? 0.586 -21.75 -10.516 1 97.44 228 LEU B CA 1
ATOM 4214 C C . LEU B 1 228 ? 1.125 -22.406 -11.781 1 97.44 228 LEU B C 1
ATOM 4216 O O . LEU B 1 228 ? 2.338 -22.438 -12 1 97.44 228 LEU B O 1
ATOM 4220 N N . SER B 1 229 ? 0.225 -22.953 -12.602 1 97.12 229 SER B N 1
ATOM 4221 C CA . SER B 1 229 ? 0.631 -23.5 -13.891 1 97.12 229 SER B CA 1
ATOM 4222 C C . SER B 1 229 ? 1.306 -22.422 -14.75 1 97.12 229 SER B C 1
ATOM 4224 O O . SER B 1 229 ? 2.355 -22.672 -15.344 1 97.12 229 SER B O 1
ATOM 4226 N N . PHE B 1 230 ? 0.705 -21.297 -14.773 1 94.06 230 PHE B N 1
ATOM 4227 C CA . PHE B 1 230 ? 1.26 -20.156 -15.484 1 94.06 230 PHE B CA 1
ATOM 4228 C C . PHE B 1 230 ? 2.656 -19.828 -14.969 1 94.06 230 PHE B C 1
ATOM 4230 O O . PHE B 1 230 ? 3.57 -19.578 -15.758 1 94.06 230 PHE B O 1
ATOM 4237 N N . GLN B 1 231 ? 2.797 -19.766 -13.68 1 95.06 231 GLN B N 1
ATOM 4238 C CA . GLN B 1 231 ? 4.086 -19.422 -13.086 1 95.06 231 GLN B CA 1
ATOM 4239 C C . GLN B 1 231 ? 5.16 -20.438 -13.484 1 95.06 231 GLN B C 1
ATOM 4241 O O . GLN B 1 231 ? 6.297 -20.062 -13.773 1 95.06 231 GLN B O 1
ATOM 4246 N N . LEU B 1 232 ? 4.84 -21.688 -13.5 1 96.06 232 LEU B N 1
ATOM 4247 C CA . LEU B 1 232 ? 5.766 -22.75 -13.891 1 96.06 232 LEU B CA 1
ATOM 4248 C C . LEU B 1 232 ? 6.246 -22.547 -15.328 1 96.06 232 LEU B C 1
ATOM 4250 O O . LEU B 1 232 ? 7.441 -22.641 -15.602 1 96.06 232 LEU B O 1
ATOM 4254 N N . ILE B 1 233 ? 5.371 -22.188 -16.156 1 93.19 233 ILE B N 1
ATOM 4255 C CA . ILE B 1 233 ? 5.699 -21.969 -17.562 1 93.19 233 ILE B CA 1
ATOM 4256 C C . ILE B 1 233 ? 6.547 -20.703 -17.688 1 93.19 233 ILE B C 1
ATOM 4258 O O . ILE B 1 233 ? 7.52 -20.688 -18.453 1 93.19 233 ILE B O 1
ATOM 4262 N N . ASP B 1 234 ? 6.137 -19.672 -16.922 1 91.06 234 ASP B N 1
ATOM 4263 C CA . ASP B 1 234 ? 6.906 -18.438 -16.938 1 91.06 234 ASP B CA 1
ATOM 4264 C C . ASP B 1 234 ? 8.336 -18.672 -16.469 1 91.06 234 ASP B C 1
ATOM 4266 O O . ASP B 1 234 ? 9.273 -18.062 -16.984 1 91.06 234 ASP B O 1
ATOM 4270 N N . ASP B 1 235 ? 8.531 -19.484 -15.484 1 93.06 235 ASP B N 1
ATOM 4271 C CA . ASP B 1 235 ? 9.867 -19.828 -15.008 1 93.06 235 ASP B CA 1
ATOM 4272 C C . ASP B 1 235 ? 10.68 -20.5 -16.109 1 93.06 235 ASP B C 1
ATOM 4274 O O . ASP B 1 235 ? 11.875 -20.234 -16.25 1 93.06 235 ASP B O 1
ATOM 4278 N N . LEU B 1 236 ? 10.031 -21.359 -16.859 1 93 236 LEU B N 1
ATOM 4279 C CA . LEU B 1 236 ? 10.711 -22.047 -17.953 1 93 236 LEU B CA 1
ATOM 4280 C C . LEU B 1 236 ? 11.133 -21.078 -19.047 1 93 236 LEU B C 1
ATOM 4282 O O . LEU B 1 236 ? 12.266 -21.125 -19.531 1 93 236 LEU B O 1
ATOM 4286 N N . ILE B 1 237 ? 10.258 -20.203 -19.359 1 89.19 237 ILE B N 1
ATOM 4287 C CA . ILE B 1 237 ? 10.539 -19.203 -20.375 1 89.19 237 ILE B CA 1
ATOM 4288 C C . ILE B 1 237 ? 11.672 -18.281 -19.906 1 89.19 237 ILE B C 1
ATOM 4290 O O . ILE B 1 237 ? 12.5 -17.859 -20.719 1 89.19 237 ILE B O 1
ATOM 4294 N N . GLY B 1 238 ? 11.695 -18 -18.688 1 89.06 238 GLY B N 1
ATOM 4295 C CA . GLY B 1 238 ? 12.75 -17.172 -18.125 1 89.06 238 GLY B CA 1
ATOM 4296 C C . GLY B 1 238 ? 14.125 -17.797 -18.234 1 89.06 238 GLY B C 1
ATOM 4297 O O . GLY B 1 238 ? 15.125 -17.078 -18.375 1 89.06 238 GLY B O 1
ATOM 4298 N N . ILE B 1 239 ? 14.211 -19.094 -18.188 1 91.81 239 ILE B N 1
ATOM 4299 C CA . ILE B 1 239 ? 15.484 -19.797 -18.234 1 91.81 239 ILE B CA 1
ATOM 4300 C C . ILE B 1 239 ? 15.852 -20.109 -19.672 1 91.81 239 ILE B C 1
ATOM 4302 O O . ILE B 1 239 ? 17.016 -19.984 -20.078 1 91.81 239 ILE B O 1
ATOM 4306 N N . TRP B 1 240 ? 14.898 -20.453 -20.484 1 90.06 240 TRP B N 1
ATOM 4307 C CA . TRP B 1 240 ? 15.234 -21 -21.797 1 90.06 240 TRP B CA 1
ATOM 4308 C C . TRP B 1 240 ? 14.539 -20.219 -22.906 1 90.06 240 TRP B C 1
ATOM 4310 O O . TRP B 1 240 ? 14.766 -20.469 -24.094 1 90.06 240 TRP B O 1
ATOM 4320 N N . GLY B 1 241 ? 13.664 -19.344 -22.547 1 82.69 241 GLY B N 1
ATOM 4321 C CA . GLY B 1 241 ? 12.852 -18.688 -23.562 1 82.69 241 GLY B CA 1
ATOM 4322 C C . GLY B 1 241 ? 13.609 -17.609 -24.312 1 82.69 241 GLY B C 1
ATOM 4323 O O . GLY B 1 241 ? 14.797 -17.391 -24.078 1 82.69 241 GLY B O 1
ATOM 4324 N N . ASP B 1 242 ? 12.898 -17.062 -25.266 1 77.19 242 ASP B N 1
ATOM 4325 C CA . ASP B 1 242 ? 13.398 -15.969 -26.094 1 77.19 242 ASP B CA 1
ATOM 4326 C C . ASP B 1 242 ? 13.312 -14.633 -25.359 1 77.19 242 ASP B C 1
ATOM 4328 O O . ASP B 1 242 ? 12.242 -14.25 -24.875 1 77.19 242 ASP B O 1
ATOM 4332 N N . PRO B 1 243 ? 14.414 -13.898 -25.297 1 72.38 243 PRO B N 1
ATOM 4333 C CA . PRO B 1 243 ? 14.398 -12.594 -24.641 1 72.38 243 PRO B CA 1
ATOM 4334 C C . PRO B 1 243 ? 13.32 -11.664 -25.188 1 72.38 243 PRO B C 1
ATOM 4336 O O . PRO B 1 243 ? 12.812 -10.805 -24.469 1 72.38 243 PRO B O 1
ATOM 4339 N N . ALA B 1 244 ? 13.055 -11.789 -26.438 1 71.12 244 ALA B N 1
ATOM 4340 C CA . ALA B 1 244 ? 12.039 -10.945 -27.047 1 71.12 244 ALA B CA 1
ATOM 4341 C C . ALA B 1 244 ? 10.68 -11.148 -26.391 1 71.12 244 ALA B C 1
ATOM 4343 O O . ALA B 1 244 ? 9.859 -10.234 -26.344 1 71.12 244 ALA B O 1
ATOM 4344 N N . ARG B 1 245 ? 10.539 -12.234 -25.75 1 70.25 245 ARG B N 1
ATOM 4345 C CA . ARG B 1 245 ? 9.266 -12.562 -25.109 1 70.25 245 ARG B CA 1
ATOM 4346 C C . ARG B 1 245 ? 9.266 -12.141 -23.641 1 70.25 245 ARG B C 1
ATOM 4348 O O . ARG B 1 245 ? 8.25 -11.68 -23.125 1 70.25 245 ARG B O 1
ATOM 4355 N N . THR B 1 246 ? 10.383 -12.211 -23.047 1 68.56 246 THR B N 1
ATOM 4356 C CA . THR B 1 246 ? 10.422 -11.984 -21.609 1 68.56 246 THR B CA 1
ATOM 4357 C C . THR B 1 246 ? 10.672 -10.508 -21.297 1 68.56 246 THR B C 1
ATOM 4359 O O . THR B 1 246 ? 10.359 -10.039 -20.203 1 68.56 246 THR B O 1
ATOM 4362 N N . GLY B 1 247 ? 11.203 -9.828 -22.281 1 70.25 247 GLY B N 1
ATOM 4363 C CA . GLY B 1 247 ? 11.539 -8.43 -22.094 1 70.25 247 GLY B CA 1
ATOM 4364 C C . GLY B 1 247 ? 12.766 -8.227 -21.219 1 70.25 247 GLY B C 1
ATOM 4365 O O . GLY B 1 247 ? 13.141 -7.094 -20.922 1 70.25 247 GLY B O 1
ATOM 4366 N N . LYS B 1 248 ? 13.336 -9.273 -20.656 1 72.81 248 LYS B N 1
ATOM 4367 C CA . LYS B 1 248 ? 14.602 -9.273 -19.938 1 72.81 248 LYS B CA 1
ATOM 4368 C C . LYS B 1 248 ? 15.539 -10.352 -20.469 1 72.81 248 LYS B C 1
ATOM 4370 O O . LYS B 1 248 ? 15.109 -11.25 -21.203 1 72.81 248 LYS B O 1
ATOM 4375 N N . PRO B 1 249 ? 16.953 -10.133 -20.109 1 72.56 249 PRO B N 1
ATOM 4376 C CA . PRO B 1 249 ? 17.891 -11.141 -20.609 1 72.56 249 PRO B CA 1
ATOM 4377 C C . PRO B 1 249 ? 17.562 -12.547 -20.125 1 72.56 249 PRO B C 1
ATOM 4379 O O . PRO B 1 249 ? 17.125 -12.719 -18.984 1 72.56 249 PRO B O 1
ATOM 4382 N N . VAL B 1 250 ? 17.656 -13.453 -21.031 1 75.75 250 VAL B N 1
ATOM 4383 C CA . VAL B 1 250 ? 17.453 -14.859 -20.688 1 75.75 250 VAL B CA 1
ATOM 4384 C C . VAL B 1 250 ? 18.422 -15.258 -19.578 1 75.75 250 VAL B C 1
ATOM 4386 O O . VAL B 1 250 ? 19.609 -14.883 -19.594 1 75.75 250 VAL B O 1
ATOM 4389 N N . GLY B 1 251 ? 17.922 -15.875 -18.578 1 83 251 GLY B N 1
ATOM 4390 C CA . GLY B 1 251 ? 18.766 -16.359 -17.5 1 83 251 GLY B CA 1
ATOM 4391 C C . GLY B 1 251 ? 19 -15.32 -16.422 1 83 251 GLY B C 1
ATOM 4392 O O . GLY B 1 251 ? 19.75 -15.555 -15.477 1 83 251 GLY B O 1
ATOM 4393 N N . ALA B 1 252 ? 18.297 -14.188 -16.578 1 82.31 252 ALA B N 1
ATOM 4394 C CA . ALA B 1 252 ? 18.469 -13.141 -15.57 1 82.31 252 ALA B CA 1
ATOM 4395 C C . ALA B 1 252 ? 18.125 -13.656 -14.172 1 82.31 252 ALA B C 1
ATOM 4397 O O . ALA B 1 252 ? 18.766 -13.289 -13.188 1 82.31 252 ALA B O 1
ATOM 4398 N N . ASP B 1 253 ? 17.188 -14.5 -14.086 1 85.69 253 ASP B N 1
ATOM 4399 C CA . ASP B 1 253 ? 16.766 -15.062 -12.805 1 85.69 253 ASP B CA 1
ATOM 4400 C C . ASP B 1 253 ? 17.828 -16.016 -12.25 1 85.69 253 ASP B C 1
ATOM 4402 O O . ASP B 1 253 ? 18.016 -16.094 -11.039 1 85.69 253 ASP B O 1
ATOM 4406 N N . LEU B 1 254 ? 18.5 -16.672 -13.141 1 92.25 254 LEU B N 1
ATOM 4407 C CA . LEU B 1 254 ? 19.594 -17.531 -12.711 1 92.25 254 LEU B CA 1
ATOM 4408 C C . LEU B 1 254 ? 20.766 -16.688 -12.188 1 92.25 254 LEU B C 1
ATOM 4410 O O . LEU B 1 254 ? 21.328 -17 -11.141 1 92.25 254 LEU B O 1
ATOM 4414 N N . ALA B 1 255 ? 21.078 -15.695 -12.961 1 90.25 255 ALA B N 1
ATOM 4415 C CA . ALA B 1 255 ? 22.156 -14.805 -12.562 1 90.25 255 ALA B CA 1
ATOM 4416 C C . ALA B 1 255 ? 21.891 -14.195 -11.188 1 90.25 255 ALA B C 1
ATOM 4418 O O . ALA B 1 255 ? 22.812 -13.969 -10.406 1 90.25 255 ALA B O 1
ATOM 4419 N N . ALA B 1 256 ? 20.641 -14 -10.93 1 87 256 ALA B N 1
ATOM 4420 C CA . ALA B 1 256 ? 20.234 -13.391 -9.664 1 87 256 ALA B CA 1
ATOM 4421 C C . ALA B 1 256 ? 20.031 -14.445 -8.586 1 87 256 ALA B C 1
ATOM 4423 O O . ALA B 1 256 ? 19.625 -14.133 -7.469 1 87 256 ALA B O 1
ATOM 4424 N N . HIS B 1 257 ? 20.266 -15.664 -8.844 1 92.19 257 HIS B N 1
ATOM 4425 C CA . HIS B 1 257 ? 20.172 -16.797 -7.934 1 92.19 257 HIS B CA 1
ATOM 4426 C C . HIS B 1 257 ? 18.734 -16.984 -7.441 1 92.19 257 HIS B C 1
ATOM 4428 O O . HIS B 1 257 ? 18.516 -17.359 -6.285 1 92.19 257 HIS B O 1
ATOM 4434 N N . LYS B 1 258 ? 17.812 -16.562 -8.305 1 91.38 258 LYS B N 1
ATOM 4435 C CA . LYS B 1 258 ? 16.406 -16.766 -7.938 1 91.38 258 LYS B CA 1
ATOM 4436 C C . LYS B 1 258 ? 16.094 -18.25 -7.777 1 91.38 258 LYS B C 1
ATOM 4438 O O . LYS B 1 258 ? 16.562 -19.078 -8.562 1 91.38 258 LYS B O 1
ATOM 4443 N N . LYS B 1 259 ? 15.344 -18.562 -6.727 1 95.31 259 LYS B N 1
ATOM 4444 C CA . LYS B 1 259 ? 14.906 -19.938 -6.496 1 95.31 259 LYS B CA 1
ATOM 4445 C C . LYS B 1 259 ? 13.57 -20.203 -7.176 1 95.31 259 LYS B C 1
ATOM 4447 O O . LYS B 1 259 ? 12.57 -20.5 -6.508 1 95.31 259 LYS B O 1
ATOM 4452 N N . SER B 1 260 ? 13.625 -20.156 -8.547 1 95.44 260 SER B N 1
ATOM 4453 C CA . SER B 1 260 ? 12.406 -20.484 -9.281 1 95.44 260 SER B CA 1
ATOM 4454 C C . SER B 1 260 ? 12.078 -21.969 -9.172 1 95.44 260 SER B C 1
ATOM 4456 O O . SER B 1 260 ? 12.906 -22.766 -8.719 1 95.44 260 SER B O 1
ATOM 4458 N N . LEU B 1 261 ? 10.93 -22.297 -9.578 1 97.62 261 LEU B N 1
ATOM 4459 C CA . LEU B 1 261 ? 10.414 -23.641 -9.352 1 97.62 261 LEU B CA 1
ATOM 4460 C C . LEU B 1 261 ? 11.273 -24.688 -10.055 1 97.62 261 LEU B C 1
ATOM 4462 O O . LEU B 1 261 ? 11.727 -25.641 -9.438 1 97.62 261 LEU B O 1
ATOM 4466 N N . PRO B 1 262 ? 11.641 -24.531 -11.344 1 97.69 262 PRO B N 1
ATOM 4467 C CA . PRO B 1 262 ? 12.5 -25.547 -11.977 1 97.69 262 PRO B CA 1
ATOM 4468 C C . PRO B 1 262 ? 13.891 -25.609 -11.352 1 97.69 262 PRO B C 1
ATOM 4470 O O . PRO B 1 262 ? 14.5 -26.672 -11.297 1 97.69 262 PRO B O 1
ATOM 4473 N N . VAL B 1 263 ? 14.391 -24.5 -10.891 1 97.88 263 VAL B N 1
ATOM 4474 C CA . VAL B 1 263 ? 15.703 -24.438 -10.266 1 97.88 263 VAL B CA 1
ATOM 4475 C C . VAL B 1 263 ? 15.703 -25.219 -8.953 1 97.88 263 VAL B C 1
ATOM 4477 O O . VAL B 1 263 ? 16.578 -26.047 -8.711 1 97.88 263 VAL B O 1
ATOM 4480 N N . VAL B 1 264 ? 14.711 -24.984 -8.133 1 98.12 264 VAL B N 1
ATOM 4481 C CA . VAL B 1 264 ? 14.664 -25.641 -6.836 1 98.12 264 VAL B CA 1
ATOM 4482 C C . VAL B 1 264 ? 14.359 -27.141 -7.031 1 98.12 264 VAL B C 1
ATOM 4484 O O . VAL B 1 264 ? 14.875 -27.984 -6.293 1 98.12 264 VAL B O 1
ATOM 4487 N N . ALA B 1 265 ? 13.523 -27.453 -8.016 1 98.31 265 ALA B N 1
ATOM 4488 C CA . ALA B 1 265 ? 13.312 -28.859 -8.359 1 98.31 265 ALA B CA 1
ATOM 4489 C C . ALA B 1 265 ? 14.625 -29.531 -8.727 1 98.31 265 ALA B C 1
ATOM 4491 O O . ALA B 1 265 ? 14.875 -30.672 -8.328 1 98.31 265 ALA B O 1
ATOM 4492 N N . ALA B 1 266 ? 15.453 -28.859 -9.461 1 98.38 266 ALA B N 1
ATOM 4493 C CA . ALA B 1 266 ? 16.766 -29.375 -9.836 1 98.38 266 ALA B CA 1
ATOM 4494 C C . ALA B 1 266 ? 17.672 -29.516 -8.617 1 98.38 266 ALA B C 1
ATOM 4496 O O . ALA B 1 266 ? 18.281 -30.562 -8.414 1 98.38 266 ALA B O 1
ATOM 4497 N N . LEU B 1 267 ? 17.719 -28.453 -7.828 1 97.81 267 LEU B N 1
ATOM 4498 C CA . LEU B 1 267 ? 18.609 -28.422 -6.66 1 97.81 267 LEU B CA 1
ATOM 4499 C C . LEU B 1 267 ? 18.266 -29.547 -5.688 1 97.81 267 LEU B C 1
ATOM 4501 O O . LEU B 1 267 ? 19.141 -30.062 -5.004 1 97.81 267 LEU B O 1
ATOM 4505 N N . THR B 1 268 ? 17.031 -29.953 -5.656 1 97.19 268 THR B N 1
ATOM 4506 C CA . THR B 1 268 ? 16.578 -30.938 -4.676 1 97.19 268 THR B CA 1
ATOM 4507 C C . THR B 1 268 ? 16.469 -32.312 -5.309 1 97.19 268 THR B C 1
ATOM 4509 O O . THR B 1 268 ? 15.922 -33.25 -4.703 1 97.19 268 THR B O 1
ATOM 4512 N N . SER B 1 269 ? 16.938 -32.562 -6.473 1 96.62 269 SER B N 1
ATOM 4513 C CA . SER B 1 269 ? 16.766 -33.812 -7.227 1 96.62 269 SER B CA 1
ATOM 4514 C C . SER B 1 269 ? 17.703 -34.906 -6.723 1 96.62 269 SER B C 1
ATOM 4516 O O . SER B 1 269 ? 17.469 -36.094 -6.977 1 96.62 269 SER B O 1
ATOM 4518 N N . GLY B 1 270 ? 18.812 -34.562 -6.066 1 94.88 270 GLY B N 1
ATOM 4519 C CA . GLY B 1 270 ? 19.766 -35.531 -5.566 1 94.88 270 GLY B CA 1
ATOM 4520 C C . GLY B 1 270 ? 20.703 -36.062 -6.641 1 94.88 270 GLY B C 1
ATOM 4521 O O . GLY B 1 270 ? 21.438 -37 -6.41 1 94.88 270 GLY B O 1
ATOM 4522 N N . THR B 1 271 ? 20.734 -35.438 -7.77 1 96.75 271 THR B N 1
ATOM 4523 C CA . THR B 1 271 ? 21.562 -35.875 -8.883 1 96.75 271 THR B CA 1
ATOM 4524 C C . THR B 1 271 ? 22.922 -35.156 -8.844 1 96.75 271 THR B C 1
ATOM 4526 O O . THR B 1 271 ? 23.094 -34.156 -8.141 1 96.75 271 THR B O 1
ATOM 4529 N N . PRO B 1 272 ? 23.859 -35.719 -9.609 1 97.62 272 PRO B N 1
ATOM 4530 C CA . PRO B 1 272 ? 25.141 -35 -9.727 1 97.62 272 PRO B CA 1
ATOM 4531 C C . PRO B 1 272 ? 25 -33.625 -10.312 1 97.62 272 PRO B C 1
ATOM 4533 O O . PRO B 1 272 ? 25.734 -32.688 -9.922 1 97.62 272 PRO B O 1
ATOM 4536 N N . ALA B 1 273 ? 24.094 -33.438 -11.219 1 98.12 273 ALA B N 1
ATOM 4537 C CA . ALA B 1 273 ? 23.859 -32.125 -11.812 1 98.12 273 ALA B CA 1
ATOM 4538 C C . ALA B 1 273 ? 23.344 -31.125 -10.773 1 98.12 273 ALA B C 1
ATOM 4540 O O . ALA B 1 273 ? 23.641 -29.938 -10.852 1 98.12 273 ALA B O 1
ATOM 4541 N N . ALA B 1 274 ? 22.625 -31.672 -9.805 1 97.81 274 ALA B N 1
ATOM 4542 C CA . ALA B 1 274 ? 22.156 -30.828 -8.711 1 97.81 274 ALA B CA 1
ATOM 4543 C C . ALA B 1 274 ? 23.328 -30.234 -7.938 1 97.81 274 ALA B C 1
ATOM 4545 O O . ALA B 1 274 ? 23.281 -29.062 -7.543 1 97.81 274 ALA B O 1
ATOM 4546 N N . ALA B 1 275 ? 24.312 -31.047 -7.73 1 97.5 275 ALA B N 1
ATOM 4547 C CA . ALA B 1 275 ? 25.5 -30.578 -7.016 1 97.5 275 ALA B CA 1
ATOM 4548 C C . ALA B 1 275 ? 26.25 -29.516 -7.82 1 97.5 275 ALA B C 1
ATOM 4550 O O . ALA B 1 275 ? 26.766 -28.547 -7.254 1 97.5 275 ALA B O 1
ATOM 4551 N N . GLU B 1 276 ? 26.328 -29.75 -9.055 1 97.25 276 GLU B N 1
ATOM 4552 C CA . GLU B 1 276 ? 26.938 -28.75 -9.938 1 97.25 276 GLU B CA 1
ATOM 4553 C C . GLU B 1 276 ? 26.188 -27.438 -9.883 1 97.25 276 GLU B C 1
ATOM 4555 O O . GLU B 1 276 ? 26.797 -26.359 -9.789 1 97.25 276 GLU B O 1
ATOM 4560 N N . LEU B 1 277 ? 24.859 -27.531 -9.969 1 97.88 277 LEU B N 1
ATOM 4561 C CA . LEU B 1 277 ? 24.031 -26.328 -9.898 1 97.88 277 LEU B CA 1
ATOM 4562 C C . LEU B 1 277 ? 24.219 -25.609 -8.57 1 97.88 277 LEU B C 1
ATOM 4564 O O . LEU B 1 277 ? 24.344 -24.375 -8.539 1 97.88 277 LEU B O 1
ATOM 4568 N N . ALA B 1 278 ? 24.234 -26.375 -7.488 1 97.62 278 ALA B N 1
ATOM 4569 C CA . ALA B 1 278 ? 24.422 -25.797 -6.16 1 97.62 278 ALA B CA 1
ATOM 4570 C C . ALA B 1 278 ? 25.75 -25.047 -6.07 1 97.62 278 ALA B C 1
ATOM 4572 O O . ALA B 1 278 ? 25.828 -23.969 -5.469 1 97.62 278 ALA B O 1
ATOM 4573 N N . ALA B 1 279 ? 26.781 -25.594 -6.645 1 96.38 279 ALA B N 1
ATOM 4574 C CA . ALA B 1 279 ? 28.094 -24.969 -6.645 1 96.38 279 ALA B CA 1
ATOM 4575 C C . ALA B 1 279 ? 28.078 -23.641 -7.398 1 96.38 279 ALA B C 1
ATOM 4577 O O . ALA B 1 279 ? 28.672 -22.656 -6.961 1 96.38 279 ALA B O 1
ATOM 4578 N N . LEU B 1 280 ? 27.422 -23.641 -8.5 1 95.75 280 LEU B N 1
ATOM 4579 C CA . LEU B 1 280 ? 27.281 -22.406 -9.281 1 95.75 280 LEU B CA 1
ATOM 4580 C C . LEU B 1 280 ? 26.5 -21.359 -8.5 1 95.75 280 LEU B C 1
ATOM 4582 O O . LEU B 1 280 ? 26.844 -20.172 -8.516 1 95.75 280 LEU B O 1
ATOM 4586 N N . TYR B 1 281 ? 25.453 -21.781 -7.746 1 95.5 281 TYR B N 1
ATOM 4587 C CA . TYR B 1 281 ? 24.562 -20.875 -7.023 1 95.5 281 TYR B CA 1
ATOM 4588 C C . TYR B 1 281 ? 25.234 -20.344 -5.762 1 95.5 281 TYR B C 1
ATOM 4590 O O . TYR B 1 281 ? 24.75 -19.375 -5.164 1 95.5 281 TYR B O 1
ATOM 4598 N N . ARG B 1 282 ? 26.281 -20.922 -5.316 1 94.75 282 ARG B N 1
ATOM 4599 C CA . ARG B 1 282 ? 27.016 -20.438 -4.156 1 94.75 282 ARG B CA 1
ATOM 4600 C C . ARG B 1 282 ? 27.984 -19.328 -4.551 1 94.75 282 ARG B C 1
ATOM 4602 O O . ARG B 1 282 ? 28.422 -18.547 -3.697 1 94.75 282 ARG B O 1
ATOM 4609 N N . GLY B 1 283 ? 28.328 -19.266 -5.809 1 91.19 283 GLY B N 1
ATOM 4610 C CA . GLY B 1 283 ? 29.25 -18.234 -6.301 1 91.19 283 GLY B CA 1
ATOM 4611 C C . GLY B 1 283 ? 28.562 -17.219 -7.195 1 91.19 283 GLY B C 1
ATOM 4612 O O . GLY B 1 283 ? 27.391 -17.375 -7.551 1 91.19 283 GLY B O 1
ATOM 4613 N N . PRO B 1 284 ? 29.297 -16.203 -7.508 1 91.31 284 PRO B N 1
ATOM 4614 C CA . PRO B 1 284 ? 28.734 -15.211 -8.438 1 91.31 284 PRO B CA 1
ATOM 4615 C C . PRO B 1 284 ? 28.547 -15.766 -9.844 1 91.31 284 PRO B C 1
ATOM 4617 O O . PRO B 1 284 ? 29.328 -16.625 -10.281 1 91.31 284 PRO B O 1
ATOM 4620 N N . MET B 1 285 ? 27.453 -15.461 -10.414 1 90.69 285 MET B N 1
ATOM 4621 C CA . MET B 1 285 ? 27.188 -15.797 -11.812 1 90.69 285 MET B CA 1
ATOM 4622 C C . MET B 1 285 ? 27.141 -14.539 -12.672 1 90.69 285 MET B C 1
ATOM 4624 O O . MET B 1 285 ? 26.062 -14.008 -12.938 1 90.69 285 MET B O 1
ATOM 4628 N N . THR B 1 286 ? 28.328 -14.156 -13.188 1 90.06 286 THR B N 1
ATOM 4629 C CA . THR B 1 286 ? 28.438 -12.852 -13.844 1 90.06 286 THR B CA 1
ATOM 4630 C C . THR B 1 286 ? 28.672 -13.023 -15.344 1 90.06 286 THR B C 1
ATOM 4632 O O . THR B 1 286 ? 28.641 -12.039 -16.094 1 90.06 286 THR B O 1
ATOM 4635 N N . THR B 1 287 ? 28.859 -14.273 -15.742 1 91.75 287 THR B N 1
ATOM 4636 C CA . THR B 1 287 ? 29.109 -14.508 -17.156 1 91.75 287 THR B CA 1
ATOM 4637 C C . THR B 1 287 ? 27.969 -15.312 -17.797 1 91.75 287 THR B C 1
ATOM 4639 O O . THR B 1 287 ? 27.312 -16.094 -17.109 1 91.75 287 THR B O 1
ATOM 4642 N N . SER B 1 288 ? 27.844 -15.078 -19.078 1 91.56 288 SER B N 1
ATOM 4643 C CA . SER B 1 288 ? 26.844 -15.828 -19.812 1 91.56 288 SER B CA 1
ATOM 4644 C C . SER B 1 288 ? 27.141 -17.328 -19.797 1 91.56 288 SER B C 1
ATOM 4646 O O . SER B 1 288 ? 26.219 -18.141 -19.781 1 91.56 288 SER B O 1
ATOM 4648 N N . ALA B 1 289 ? 28.359 -17.625 -19.734 1 93.88 289 ALA B N 1
ATOM 4649 C CA . ALA B 1 289 ? 28.766 -19.031 -19.719 1 93.88 289 ALA B CA 1
ATOM 4650 C C . ALA B 1 289 ? 28.328 -19.719 -18.422 1 93.88 289 ALA B C 1
ATOM 4652 O O . ALA B 1 289 ? 27.906 -20.875 -18.438 1 93.88 289 ALA B O 1
ATOM 4653 N N . GLU B 1 290 ? 28.484 -19.047 -17.391 1 94.94 290 GLU B N 1
ATOM 4654 C CA . GLU B 1 290 ? 28.047 -19.578 -16.109 1 94.94 290 GLU B CA 1
ATOM 4655 C C . GLU B 1 290 ? 26.531 -19.75 -16.062 1 94.94 290 GLU B C 1
ATOM 4657 O O . GLU B 1 290 ? 26.031 -20.766 -15.547 1 94.94 290 GLU B O 1
ATOM 4662 N N . VAL B 1 291 ? 25.859 -18.844 -16.641 1 95.06 291 VAL B N 1
ATOM 4663 C CA . VAL B 1 291 ? 24.391 -18.891 -16.688 1 95.06 291 VAL B CA 1
ATOM 4664 C C . VAL B 1 291 ? 23.953 -20.062 -17.562 1 95.06 291 VAL B C 1
ATOM 4666 O O . VAL B 1 291 ? 23.016 -20.797 -17.203 1 95.06 291 VAL B O 1
ATOM 4669 N N . ASP B 1 292 ? 24.641 -20.219 -18.641 1 95.06 292 ASP B N 1
ATOM 4670 C CA . ASP B 1 292 ? 24.328 -21.328 -19.531 1 95.06 292 ASP B CA 1
ATOM 4671 C C . ASP B 1 292 ? 24.578 -22.672 -18.844 1 95.06 292 ASP B C 1
ATOM 4673 O O . ASP B 1 292 ? 23.797 -23.609 -19 1 95.06 292 ASP B O 1
ATOM 4677 N N . ARG B 1 293 ? 25.656 -22.719 -18.109 1 96.44 293 ARG B N 1
ATOM 4678 C CA . ARG B 1 293 ? 25.969 -23.938 -17.359 1 96.44 293 ARG B CA 1
ATOM 4679 C C . ARG B 1 293 ? 24.906 -24.234 -16.312 1 96.44 293 ARG B C 1
ATOM 4681 O O . ARG B 1 293 ? 24.547 -25.391 -16.094 1 96.44 293 ARG B O 1
ATOM 4688 N N . ALA B 1 294 ? 24.484 -23.203 -15.711 1 97.44 294 ALA B N 1
ATOM 4689 C CA . ALA B 1 294 ? 23.422 -23.375 -14.719 1 97.44 294 ALA B CA 1
ATOM 4690 C C . ALA B 1 294 ? 22.141 -23.875 -15.367 1 97.44 294 ALA B C 1
ATOM 4692 O O . ALA B 1 294 ? 21.5 -24.797 -14.844 1 97.44 294 ALA B O 1
ATOM 4693 N N . ALA B 1 295 ? 21.781 -23.281 -16.453 1 97 295 ALA B N 1
ATOM 4694 C CA . ALA B 1 295 ? 20.578 -23.719 -17.172 1 97 295 ALA B CA 1
ATOM 4695 C C . ALA B 1 295 ? 20.688 -25.172 -17.578 1 97 295 ALA B C 1
ATOM 4697 O O . ALA B 1 295 ? 19.703 -25.922 -17.469 1 97 295 ALA B O 1
ATOM 4698 N N . ASP B 1 296 ? 21.859 -25.469 -18.062 1 97.81 296 ASP B N 1
ATOM 4699 C CA . ASP B 1 296 ? 22.125 -26.859 -18.453 1 97.81 296 ASP B CA 1
ATOM 4700 C C . ASP B 1 296 ? 22.016 -27.797 -17.25 1 97.81 296 ASP B C 1
ATOM 4702 O O . ASP B 1 296 ? 21.453 -28.891 -17.359 1 97.81 296 ASP B O 1
ATOM 4706 N N . ALA B 1 297 ? 22.578 -27.391 -16.188 1 98.06 297 ALA B N 1
ATOM 4707 C CA . ALA B 1 297 ? 22.516 -28.203 -14.969 1 98.06 297 ALA B CA 1
ATOM 4708 C C . ALA B 1 297 ? 21.078 -28.391 -14.516 1 98.06 297 ALA B C 1
ATOM 4710 O O . ALA B 1 297 ? 20.703 -29.469 -14.047 1 98.06 297 ALA B O 1
ATOM 4711 N N . VAL B 1 298 ? 20.234 -27.359 -14.602 1 98.25 298 VAL B N 1
ATOM 4712 C CA . VAL B 1 298 ? 18.828 -27.469 -14.258 1 98.25 298 VAL B CA 1
ATOM 4713 C C . VAL B 1 298 ? 18.156 -28.516 -15.133 1 98.25 298 VAL B C 1
ATOM 4715 O O . VAL B 1 298 ? 17.375 -29.344 -14.641 1 98.25 298 VAL B O 1
ATOM 4718 N N . ASP B 1 299 ? 18.484 -28.469 -16.375 1 98 299 ASP B N 1
ATOM 4719 C CA . ASP B 1 299 ? 17.891 -29.406 -17.328 1 98 299 ASP B CA 1
ATOM 4720 C C . ASP B 1 299 ? 18.344 -30.828 -17.031 1 98 299 ASP B C 1
ATOM 4722 O O . ASP B 1 299 ? 17.5 -31.734 -16.922 1 98 299 ASP B O 1
ATOM 4726 N N . ARG B 1 300 ? 19.641 -31.016 -16.844 1 98.44 300 ARG B N 1
ATOM 4727 C CA . ARG B 1 300 ? 20.203 -32.344 -16.609 1 98.44 300 ARG B CA 1
ATOM 4728 C C . ARG B 1 300 ? 19.688 -32.906 -15.289 1 98.44 300 ARG B C 1
ATOM 4730 O O . ARG B 1 300 ? 19.516 -34.125 -15.172 1 98.44 300 ARG B O 1
ATOM 4737 N N . ALA B 1 301 ? 19.375 -32.031 -14.391 1 98.38 301 ALA B N 1
ATOM 4738 C CA . ALA B 1 301 ? 18.891 -32.469 -13.086 1 98.38 301 ALA B CA 1
ATOM 4739 C C . ALA B 1 301 ? 17.391 -32.75 -13.117 1 98.38 301 ALA B C 1
ATOM 4741 O O . ALA B 1 301 ? 16.812 -33.219 -12.133 1 98.38 301 ALA B O 1
ATOM 4742 N N . GLY B 1 302 ? 16.766 -32.469 -14.281 1 98.12 302 GLY B N 1
ATOM 4743 C CA . GLY B 1 302 ? 15.359 -32.812 -14.461 1 98.12 302 GLY B CA 1
ATOM 4744 C C . GLY B 1 302 ? 14.422 -31.656 -14.125 1 98.12 302 GLY B C 1
ATOM 4745 O O . GLY B 1 302 ? 13.203 -31.844 -14.102 1 98.12 302 GLY B O 1
ATOM 4746 N N . GLY B 1 303 ? 14.992 -30.5 -13.836 1 98.19 303 GLY B N 1
ATOM 4747 C CA . GLY B 1 303 ? 14.164 -29.359 -13.453 1 98.19 303 GLY B CA 1
ATOM 4748 C C . GLY B 1 303 ? 13.172 -28.969 -14.523 1 98.19 303 GLY B C 1
ATOM 4749 O O . GLY B 1 303 ? 12.023 -28.609 -14.219 1 98.19 303 GLY B O 1
ATOM 4750 N N . ARG B 1 304 ? 13.57 -29 -15.75 1 97.06 304 ARG B N 1
ATOM 4751 C CA . ARG B 1 304 ? 12.703 -28.641 -16.859 1 97.06 304 ARG B CA 1
ATOM 4752 C C . ARG B 1 304 ? 11.539 -29.609 -17 1 97.06 304 ARG B C 1
ATOM 4754 O O . ARG B 1 304 ? 10.383 -29.203 -17.062 1 97.06 304 ARG B O 1
ATOM 4761 N N . ASP B 1 305 ? 11.82 -30.875 -17.016 1 97.38 305 ASP B N 1
ATOM 4762 C CA . ASP B 1 305 ? 10.797 -31.906 -17.141 1 97.38 305 ASP B CA 1
ATOM 4763 C C . ASP B 1 305 ? 9.812 -31.844 -15.977 1 97.38 305 ASP B C 1
ATOM 4765 O O . ASP B 1 305 ? 8.594 -31.953 -16.172 1 97.38 305 ASP B O 1
ATOM 4769 N N . TRP B 1 306 ? 10.383 -31.703 -14.852 1 97.94 306 TRP B N 1
ATOM 4770 C CA . TRP B 1 306 ? 9.531 -31.609 -13.672 1 97.94 306 TRP B CA 1
ATOM 4771 C C . TRP B 1 306 ? 8.547 -30.453 -13.789 1 97.94 306 TRP B C 1
ATOM 4773 O O . TRP B 1 306 ? 7.355 -30.609 -13.516 1 97.94 306 TRP B O 1
ATOM 4783 N N . ALA B 1 307 ? 9.055 -29.25 -14.125 1 97.69 307 ALA B N 1
ATOM 4784 C CA . ALA B 1 307 ? 8.219 -28.062 -14.219 1 97.69 307 ALA B CA 1
ATOM 4785 C C . ALA B 1 307 ? 7.117 -28.25 -15.258 1 97.69 307 ALA B C 1
ATOM 4787 O O . ALA B 1 307 ? 5.98 -27.828 -15.047 1 97.69 307 ALA B O 1
ATOM 4788 N N . GLN B 1 308 ? 7.441 -28.891 -16.359 1 96.25 308 GLN B N 1
ATOM 4789 C CA . GLN B 1 308 ? 6.461 -29.125 -17.422 1 96.25 308 GLN B CA 1
ATOM 4790 C C . GLN B 1 308 ? 5.359 -30.062 -16.938 1 96.25 308 GLN B C 1
ATOM 4792 O O . GLN B 1 308 ? 4.172 -29.812 -17.156 1 96.25 308 GLN B O 1
ATOM 4797 N N . VAL B 1 309 ? 5.777 -31.109 -16.312 1 97.62 309 VAL B N 1
ATOM 4798 C CA . VAL B 1 309 ? 4.82 -32.094 -15.797 1 97.62 309 VAL B CA 1
ATOM 4799 C C . VAL B 1 309 ? 3.963 -31.438 -14.711 1 97.62 309 VAL B C 1
ATOM 4801 O O . VAL B 1 309 ? 2.744 -31.625 -14.688 1 97.62 309 VAL B O 1
ATOM 4804 N N . CYS B 1 310 ? 4.645 -30.719 -13.844 1 97.69 310 CYS B N 1
ATOM 4805 C CA . CYS B 1 310 ? 3.92 -30.047 -12.758 1 97.69 310 CYS B CA 1
ATOM 4806 C C . CYS B 1 310 ? 2.916 -29.047 -13.312 1 97.69 310 CYS B C 1
ATOM 4808 O O . CYS B 1 310 ? 1.794 -28.953 -12.812 1 97.69 310 CYS B O 1
ATOM 4810 N N . ALA B 1 311 ? 3.293 -28.266 -14.312 1 97.19 311 ALA B N 1
ATOM 4811 C CA . ALA B 1 311 ? 2.389 -27.297 -14.93 1 97.19 311 ALA B CA 1
ATOM 4812 C C . ALA B 1 311 ? 1.134 -27.984 -15.461 1 97.19 311 ALA B C 1
ATOM 4814 O O . ALA B 1 311 ? 0.021 -27.484 -15.273 1 97.19 311 ALA B O 1
ATOM 4815 N N . ALA B 1 312 ? 1.314 -29.125 -16.125 1 96.75 312 ALA B N 1
ATOM 4816 C CA . ALA B 1 312 ? 0.192 -29.891 -16.656 1 96.75 312 ALA B CA 1
ATOM 4817 C C . ALA B 1 312 ? -0.706 -30.406 -15.531 1 96.75 312 ALA B C 1
ATOM 4819 O O . ALA B 1 312 ? -1.934 -30.391 -15.656 1 96.75 312 ALA B O 1
ATOM 4820 N N . ASP B 1 313 ? -0.062 -30.891 -14.508 1 97.81 313 ASP B N 1
ATOM 4821 C CA . ASP B 1 313 ? -0.814 -31.375 -13.352 1 97.81 313 ASP B CA 1
ATOM 4822 C C . ASP B 1 313 ? -1.646 -30.266 -12.727 1 97.81 313 ASP B C 1
ATOM 4824 O O . ASP B 1 313 ? -2.805 -30.469 -12.359 1 97.81 313 ASP B O 1
ATOM 4828 N N . ARG B 1 314 ? -1.047 -29.109 -12.516 1 98.06 314 ARG B N 1
ATOM 4829 C CA . ARG B 1 314 ? -1.759 -27.969 -11.953 1 98.06 314 ARG B CA 1
ATOM 4830 C C . ARG B 1 314 ? -2.934 -27.562 -12.836 1 98.06 314 ARG B C 1
ATOM 4832 O O . ARG B 1 314 ? -4.004 -27.219 -12.336 1 98.06 314 ARG B O 1
ATOM 4839 N N . MET B 1 315 ? -2.766 -27.609 -14.133 1 96.94 315 MET B N 1
ATOM 4840 C CA . MET B 1 315 ? -3.855 -27.281 -15.055 1 96.94 315 MET B CA 1
ATOM 4841 C C . MET B 1 315 ? -4.996 -28.281 -14.914 1 96.94 315 MET B C 1
ATOM 4843 O O . MET B 1 315 ? -6.168 -27.906 -14.938 1 96.94 315 MET B O 1
ATOM 4847 N N . ALA B 1 316 ? -4.645 -29.562 -14.805 1 97.31 316 ALA B N 1
ATOM 4848 C CA . ALA B 1 316 ? -5.668 -30.578 -14.602 1 97.31 316 ALA B CA 1
ATOM 4849 C C . ALA B 1 316 ? -6.461 -30.312 -13.328 1 97.31 316 ALA B C 1
ATOM 4851 O O . ALA B 1 316 ? -7.684 -30.484 -13.305 1 97.31 316 ALA B O 1
ATOM 4852 N N . ARG B 1 317 ? -5.797 -29.922 -12.297 1 97.94 317 ARG B N 1
ATOM 4853 C CA . ARG B 1 317 ? -6.465 -29.562 -11.047 1 97.94 317 ARG B CA 1
ATOM 4854 C C . ARG B 1 317 ? -7.355 -28.344 -11.234 1 97.94 317 ARG B C 1
ATOM 4856 O O . ARG B 1 317 ? -8.445 -28.266 -10.664 1 97.94 317 ARG B O 1
ATOM 4863 N N . ALA B 1 318 ? -6.824 -27.344 -11.977 1 97.81 318 ALA B N 1
ATOM 4864 C CA . ALA B 1 318 ? -7.629 -26.156 -12.281 1 97.81 318 ALA B CA 1
ATOM 4865 C C . ALA B 1 318 ? -8.945 -26.547 -12.945 1 97.81 318 ALA B C 1
ATOM 4867 O O . ALA B 1 318 ? -10.016 -26.078 -12.547 1 97.81 318 ALA B O 1
ATOM 4868 N N . VAL B 1 319 ? -8.883 -27.453 -13.914 1 95.5 319 VAL B N 1
ATOM 4869 C CA . VAL B 1 319 ? -10.062 -27.891 -14.656 1 95.5 319 VAL B CA 1
ATOM 4870 C C . VAL B 1 319 ? -11.023 -28.609 -13.711 1 95.5 319 VAL B C 1
ATOM 4872 O O . VAL B 1 319 ? -12.242 -28.453 -13.82 1 95.5 319 VAL B O 1
ATOM 4875 N N . HIS B 1 320 ? -10.461 -29.375 -12.828 1 96.56 320 HIS B N 1
ATOM 4876 C CA . HIS B 1 320 ? -11.281 -30.078 -11.836 1 96.56 320 HIS B CA 1
ATOM 4877 C C . HIS B 1 320 ? -12.047 -29.094 -10.961 1 96.56 320 HIS B C 1
ATOM 4879 O O . HIS B 1 320 ? -13.242 -29.25 -10.727 1 96.56 320 HIS B O 1
ATOM 4885 N N . HIS B 1 321 ? -11.406 -28.047 -10.422 1 97.62 321 HIS B N 1
ATOM 4886 C CA . HIS B 1 321 ? -12.062 -27.016 -9.641 1 97.62 321 HIS B CA 1
ATOM 4887 C C . HIS B 1 321 ? -13.164 -26.328 -10.453 1 97.62 321 HIS B C 1
ATOM 4889 O O . HIS B 1 321 ? -14.25 -26.062 -9.93 1 97.62 321 HIS B O 1
ATOM 4895 N N . LEU B 1 322 ? -12.812 -26.062 -11.703 1 97.12 322 LEU B N 1
ATOM 4896 C CA . LEU B 1 322 ? -13.773 -25.391 -12.562 1 97.12 322 LEU B CA 1
ATOM 4897 C C . LEU B 1 322 ? -15.031 -26.219 -12.75 1 97.12 322 LEU B C 1
ATOM 4899 O O . LEU B 1 322 ? -16.141 -25.688 -12.742 1 97.12 322 LEU B O 1
ATOM 4903 N N . SER B 1 323 ? -14.914 -27.547 -12.906 1 95.25 323 SER B N 1
ATOM 4904 C CA . SER B 1 323 ? -16.047 -28.453 -13.086 1 95.25 323 SER B CA 1
ATOM 4905 C C . SER B 1 323 ? -16.938 -28.469 -11.844 1 95.25 323 SER B C 1
ATOM 4907 O O . SER B 1 323 ? -18.141 -28.734 -11.945 1 95.25 323 SER B O 1
ATOM 4909 N N . ARG B 1 324 ? -16.359 -28.141 -10.711 1 94.69 324 ARG B N 1
ATOM 4910 C CA . ARG B 1 324 ? -17.125 -28.109 -9.461 1 94.69 324 ARG B CA 1
ATOM 4911 C C . ARG B 1 324 ? -17.859 -26.781 -9.312 1 94.69 324 ARG B C 1
ATOM 4913 O O . ARG B 1 324 ? -18.891 -26.703 -8.648 1 94.69 324 ARG B O 1
ATOM 4920 N N . ALA B 1 325 ? -17.344 -25.812 -9.914 1 95.25 325 ALA B N 1
ATOM 4921 C CA . ALA B 1 325 ? -17.891 -24.469 -9.742 1 95.25 325 ALA B CA 1
ATOM 4922 C C . ALA B 1 325 ? -19.031 -24.203 -10.719 1 95.25 325 ALA B C 1
ATOM 4924 O O . ALA B 1 325 ? -20.031 -23.578 -10.359 1 95.25 325 ALA B O 1
ATOM 4925 N N . VAL B 1 326 ? -18.797 -24.672 -11.922 1 92.38 326 VAL B N 1
ATOM 4926 C CA . VAL B 1 326 ? -19.719 -24.297 -12.992 1 92.38 326 VAL B CA 1
ATOM 4927 C C . VAL B 1 326 ? -20.688 -25.453 -13.25 1 92.38 326 VAL B C 1
ATOM 4929 O O . VAL B 1 326 ? -20.281 -26.547 -13.656 1 92.38 326 VAL B O 1
ATOM 4932 N N . PRO B 1 327 ? -21.891 -25.219 -13.117 1 80.88 327 PRO B N 1
ATOM 4933 C CA . PRO B 1 327 ? -22.922 -26.266 -13.273 1 80.88 327 PRO B CA 1
ATOM 4934 C C . PRO B 1 327 ? -23 -26.797 -14.703 1 80.88 327 PRO B C 1
ATOM 4936 O O . PRO B 1 327 ? -23.141 -28.016 -14.906 1 80.88 327 PRO B O 1
ATOM 4939 N N . GLU B 1 328 ? -22.984 -25.906 -15.641 1 84.25 328 GLU B N 1
ATOM 4940 C CA . GLU B 1 328 ? -23.094 -26.266 -17.047 1 84.25 328 GLU B CA 1
ATOM 4941 C C . GLU B 1 328 ? -21.75 -26.156 -17.766 1 84.25 328 GLU B C 1
ATOM 4943 O O . GLU B 1 328 ? -21.188 -25.078 -17.859 1 84.25 328 GLU B O 1
ATOM 4948 N N . PRO B 1 329 ? -21.25 -27.156 -18.266 1 78.56 329 PRO B N 1
ATOM 4949 C CA . PRO B 1 329 ? -19.922 -27.172 -18.891 1 78.56 329 PRO B CA 1
ATOM 4950 C C . PRO B 1 329 ? -19.766 -26.109 -19.969 1 78.56 329 PRO B C 1
ATOM 4952 O O . PRO B 1 329 ? -18.688 -25.562 -20.156 1 78.56 329 PRO B O 1
ATOM 4955 N N . GLY B 1 330 ? -20.906 -25.844 -20.672 1 80.38 330 GLY B N 1
ATOM 4956 C CA . GLY B 1 330 ? -20.844 -24.828 -21.703 1 80.38 330 GLY B CA 1
ATOM 4957 C C . GLY B 1 330 ? -20.484 -23.453 -21.172 1 80.38 330 GLY B C 1
ATOM 4958 O O . GLY B 1 330 ? -19.938 -22.625 -21.891 1 80.38 330 GLY B O 1
ATOM 4959 N N . GLY B 1 331 ? -20.656 -23.266 -19.938 1 85.88 331 GLY B N 1
ATOM 4960 C CA . GLY B 1 331 ? -20.375 -21.984 -19.312 1 85.88 331 GLY B CA 1
ATOM 4961 C C . GLY B 1 331 ? -18.922 -21.812 -18.922 1 85.88 331 GLY B C 1
ATOM 4962 O O . GLY B 1 331 ? -18.484 -20.703 -18.609 1 85.88 331 GLY B O 1
ATOM 4963 N N . ALA B 1 332 ? -18.172 -22.859 -19.016 1 91.5 332 ALA B N 1
ATOM 4964 C CA . ALA B 1 332 ? -16.797 -22.844 -18.531 1 91.5 332 ALA B CA 1
ATOM 4965 C C . ALA B 1 332 ? -15.828 -22.516 -19.672 1 91.5 332 ALA B C 1
ATOM 4967 O O . ALA B 1 332 ? -14.625 -22.344 -19.422 1 91.5 332 ALA B O 1
ATOM 4968 N N . GLY B 1 333 ? -16.25 -22.406 -20.875 1 93.5 333 GLY B N 1
ATOM 4969 C CA . GLY B 1 333 ? -15.406 -22.297 -22.062 1 93.5 333 GLY B CA 1
ATOM 4970 C C . GLY B 1 333 ? -14.461 -21.125 -22.031 1 93.5 333 GLY B C 1
ATOM 4971 O O . GLY B 1 333 ? -13.273 -21.266 -22.328 1 93.5 333 GLY B O 1
ATOM 4972 N N . ASP B 1 334 ? -14.984 -19.969 -21.672 1 94.88 334 ASP B N 1
ATOM 4973 C CA . ASP B 1 334 ? -14.156 -18.766 -21.625 1 94.88 334 ASP B CA 1
ATOM 4974 C C . ASP B 1 334 ? -13.023 -18.922 -20.625 1 94.88 334 ASP B C 1
ATOM 4976 O O . ASP B 1 334 ? -11.883 -18.531 -20.891 1 94.88 334 ASP B O 1
ATOM 4980 N N . LEU B 1 335 ? -13.344 -19.484 -19.453 1 96.94 335 LEU B N 1
ATOM 4981 C CA . LEU B 1 335 ? -12.336 -19.641 -18.406 1 96.94 335 LEU B CA 1
ATOM 4982 C C . LEU B 1 335 ? -11.266 -20.641 -18.828 1 96.94 335 LEU B C 1
ATOM 4984 O O . LEU B 1 335 ? -10.078 -20.422 -18.594 1 96.94 335 LEU B O 1
ATOM 4988 N N . LEU B 1 336 ? -11.688 -21.656 -19.469 1 94.75 336 LEU B N 1
ATOM 4989 C CA . LEU B 1 336 ? -10.742 -22.656 -19.953 1 94.75 336 LEU B CA 1
ATOM 4990 C C . LEU B 1 336 ? -9.844 -22.062 -21.047 1 94.75 336 LEU B C 1
ATOM 4992 O O . LEU B 1 336 ? -8.641 -22.312 -21.062 1 94.75 336 LEU B O 1
ATOM 4996 N N . ALA B 1 337 ? -10.438 -21.297 -21.906 1 94.38 337 ALA B N 1
ATOM 4997 C CA . ALA B 1 337 ? -9.672 -20.656 -22.969 1 94.38 337 ALA B CA 1
ATOM 4998 C C . ALA B 1 337 ? -8.617 -19.719 -22.391 1 94.38 337 ALA B C 1
ATOM 5000 O O . ALA B 1 337 ? -7.484 -19.672 -22.859 1 94.38 337 ALA B O 1
ATOM 5001 N N . LEU B 1 338 ? -8.969 -18.984 -21.391 1 94.62 338 LEU B N 1
ATOM 5002 C CA . LEU B 1 338 ? -8.047 -18.062 -20.75 1 94.62 338 LEU B CA 1
ATOM 5003 C C . LEU B 1 338 ? -6.914 -18.812 -20.047 1 94.62 338 LEU B C 1
ATOM 5005 O O . LEU B 1 338 ? -5.746 -18.438 -20.172 1 94.62 338 LEU B O 1
ATOM 5009 N N . ALA B 1 339 ? -7.309 -19.844 -19.297 1 93.5 339 ALA B N 1
ATOM 5010 C CA . ALA B 1 339 ? -6.309 -20.641 -18.594 1 93.5 339 ALA B CA 1
ATOM 5011 C C . ALA B 1 339 ? -5.301 -21.25 -19.562 1 93.5 339 ALA B C 1
ATOM 5013 O O . ALA B 1 339 ? -4.094 -21.234 -19.312 1 93.5 339 ALA B O 1
ATOM 5014 N N . GLU B 1 340 ? -5.781 -21.719 -20.672 1 90.81 340 GLU B N 1
ATOM 5015 C CA . GLU B 1 340 ? -4.918 -22.312 -21.672 1 90.81 340 GLU B CA 1
ATOM 5016 C C . GLU B 1 340 ? -4.035 -21.266 -22.344 1 90.81 340 GLU B C 1
ATOM 5018 O O . GLU B 1 340 ? -2.873 -21.531 -22.656 1 90.81 340 GLU B O 1
ATOM 5023 N N . PHE B 1 341 ? -4.582 -20.188 -22.516 1 87 341 PHE B N 1
ATOM 5024 C CA . PHE B 1 341 ? -3.852 -19.094 -23.141 1 87 341 PHE B CA 1
ATOM 5025 C C . PHE B 1 341 ? -2.641 -18.688 -22.297 1 87 341 PHE B C 1
ATOM 5027 O O . PHE B 1 341 ? -1.561 -18.438 -22.828 1 87 341 PHE B O 1
ATOM 5034 N N . VAL B 1 342 ? -2.828 -18.656 -21.031 1 81.5 342 VAL B N 1
ATOM 5035 C CA . VAL B 1 342 ? -1.752 -18.172 -20.172 1 81.5 342 VAL B CA 1
ATOM 5036 C C . VAL B 1 342 ? -0.704 -19.266 -19.984 1 81.5 342 VAL B C 1
ATOM 5038 O O . VAL B 1 342 ? 0.436 -18.984 -19.609 1 81.5 342 VAL B O 1
ATOM 5041 N N . THR B 1 343 ? -1.028 -20.531 -20.266 1 81.44 343 THR B N 1
ATOM 5042 C CA . THR B 1 343 ? -0.106 -21.641 -20.031 1 81.44 343 THR B CA 1
ATOM 5043 C C . THR B 1 343 ? 0.549 -22.078 -21.344 1 81.44 343 THR B C 1
ATOM 5045 O O . THR B 1 343 ? 1.576 -22.75 -21.344 1 81.44 343 THR B O 1
ATOM 5048 N N . ARG B 1 344 ? -0.179 -21.875 -22.531 1 70.12 344 ARG B N 1
ATOM 5049 C CA . ARG B 1 344 ? 0.358 -22.328 -23.812 1 70.12 344 ARG B CA 1
ATOM 5050 C C . ARG B 1 344 ? 1.416 -21.359 -24.328 1 70.12 344 ARG B C 1
ATOM 5052 O O . ARG B 1 344 ? 1.91 -21.516 -25.453 1 70.12 344 ARG B O 1
ATOM 5059 N N . ARG B 1 345 ? 1.955 -20.531 -23.5 1 57.16 345 ARG B N 1
ATOM 5060 C CA . ARG B 1 345 ? 2.982 -19.672 -24.094 1 57.16 345 ARG B CA 1
ATOM 5061 C C . ARG B 1 345 ? 4.129 -20.5 -24.656 1 57.16 345 ARG B C 1
ATOM 5063 O O . ARG B 1 345 ? 4.824 -21.203 -23.922 1 57.16 345 ARG B O 1
ATOM 5070 N N . THR B 1 346 ? 3.809 -21.219 -25.797 1 45.19 346 THR B N 1
ATOM 5071 C CA . THR B 1 346 ? 4.742 -22.016 -26.594 1 45.19 346 THR B CA 1
ATOM 5072 C C . THR B 1 346 ? 6.125 -21.359 -26.609 1 45.19 346 THR B C 1
ATOM 5074 O O . THR B 1 346 ? 6.246 -20.141 -26.516 1 45.19 346 THR B O 1
ATOM 5077 N N . SER B 1 347 ? 7.336 -22.344 -26.609 1 39.59 347 SER B N 1
ATOM 5078 C CA . SER B 1 347 ? 8.766 -22.156 -26.859 1 39.59 347 SER B CA 1
ATOM 5079 C C . SER B 1 347 ? 9 -21.125 -27.953 1 39.59 347 SER B C 1
ATOM 5081 O O . SER B 1 347 ? 8.211 -21.016 -28.891 1 39.59 347 SER B O 1
#

Solvent-accessible surface area (backbone atoms only — not comparable to full-atom values): 33016 Å² total; per-residue (Å²): 131,53,76,64,53,49,54,50,38,46,49,49,26,52,50,49,32,50,53,36,45,68,66,39,44,64,56,41,50,52,56,48,65,66,42,60,70,72,44,21,55,50,51,34,30,68,34,22,43,20,40,97,87,64,46,82,40,88,46,70,74,63,76,52,58,53,30,32,38,13,32,35,31,7,42,33,58,73,23,59,38,81,82,35,40,54,57,18,39,22,51,45,30,42,53,50,19,50,49,41,42,46,31,60,61,67,64,43,54,60,50,89,76,33,72,23,53,36,68,73,67,30,64,55,54,24,48,39,35,20,54,29,33,39,24,48,20,47,21,46,25,34,66,41,84,55,89,39,19,45,61,40,37,23,50,51,22,51,39,49,36,39,29,32,51,12,50,52,46,54,57,52,46,51,76,44,56,64,88,68,58,51,55,67,60,40,51,53,26,44,30,25,52,47,1,34,58,35,6,48,26,17,21,42,10,21,38,62,27,66,51,53,69,68,32,24,52,21,26,21,46,18,21,23,26,33,26,36,15,25,48,38,44,50,48,50,39,42,55,70,31,59,37,87,74,67,50,46,68,55,25,51,52,58,45,64,43,48,67,42,63,33,49,29,44,5,47,68,52,79,40,73,34,10,54,53,35,38,56,50,58,74,44,87,41,90,44,72,65,51,38,50,50,39,52,48,21,23,45,73,27,39,5,54,60,50,32,55,52,48,22,52,51,27,38,52,50,12,52,53,25,39,61,68,37,30,89,51,70,83,40,42,52,63,52,51,25,44,49,46,49,60,47,55,70,69,132,132,52,76,63,53,49,53,51,38,45,49,50,28,51,52,47,32,50,53,36,44,68,66,38,44,65,56,42,50,51,56,48,64,66,42,61,70,74,43,22,54,50,48,35,30,68,35,22,44,19,40,97,87,65,46,81,40,87,45,71,74,63,77,52,57,53,31,32,39,13,32,37,32,8,40,34,58,72,22,60,37,81,80,34,39,56,57,18,38,21,52,46,33,41,52,51,19,50,52,40,42,45,32,60,62,68,63,42,53,59,49,88,77,33,71,22,54,35,67,73,66,30,62,54,54,25,49,40,34,21,53,30,32,40,24,47,20,47,22,47,25,35,66,42,83,54,90,38,20,44,62,40,38,24,50,51,22,51,39,48,36,40,30,33,50,12,49,51,47,54,57,53,47,51,75,43,55,65,88,67,57,52,55,66,59,39,51,52,26,44,32,25,52,46,2,36,58,38,5,47,26,17,22,43,10,20,38,61,26,67,52,54,69,68,32,24,52,22,27,22,46,17,22,24,26,32,25,36,16,25,49,37,44,51,48,48,39,42,57,69,33,58,37,88,75,68,48,45,67,57,26,49,51,58,44,62,43,49,66,42,64,34,48,30,44,4,47,69,54,78,39,73,34,10,52,53,33,39,57,50,59,75,46,88,41,88,44,71,65,51,37,50,49,40,50,48,21,23,46,74,26,40,5,53,60,50,32,54,53,48,23,52,51,28,38,53,51,13,53,53,24,40,62,70,37,28,89,49,71,81,40,43,51,62,52,51,26,43,49,46,48,60,47,56,71,70,133

Radius of gyration: 26.79 Å; Cα contacts (8 Å, |Δi|>4): 1240; chains: 2; bounding box: 55×76×71 Å

pLDDT: mean 93.18, std 10.3, range [38.97, 98.94]

Sequence (694 aa):
MTSTDAATEGHEAAALLERTRRLVDPHLRSAVESLPGGIRRIAMYHFGWENADGTPAAGQAGKAIRPALVLAATRALGGDPERAVRAAVAVELAHNFTLLHDDVIDEDTTRRHRPTAWAVFGVPDAIITGDAMLALAQRLLAEDTHPAAQRASARLSTCVIELCAGQQADCAFEERGPDEVTLDECLTMATAKTGALLGCACALGALYAGAEDRAVRAMDGFGREAGLSFQLIDDLIGIWGDPARTGKPVGADLAAHKKSLPVVAALTSGTPAAAELAALYRGPMTTSAEVDRAADAVDRAGGRDWAQVCAADRMARAVHHLSRAVPEPGGAGDLLALAEFVTRRTSMTSTDAATEGHEAAALLERTRRLVDPHLRSAVESLPGGIRRIAMYHFGWENADGTPAAGQAGKAIRPALVLAATRALGGDPERAVRAAVAVELAHNFTLLHDDVIDEDTTRRHRPTAWAVFGVPDAIITGDAMLALAQRLLAEDTHPAAQRASARLSTCVIELCAGQQADCAFEERGPDEVTLDECLTMATAKTGALLGCACALGALYAGAEDRAVRAMDGFGREAGLSFQLIDDLIGIWGDPARTGKPVGADLAAHKKSLPVVAALTSGTPAAAELAALYRGPMTTSAEVDRAADAVDRAGGRDWAQVCAADRMARAVHHLSRAVPEPGGAGDLLALAEFVTRRTS

Foldseek 3Di:
DDPVVLVVLLVLLLVLLVVLCVLQVVVLLVLLCVDDDLLSQLVCVQQQQAPLVGHGGDDHNDSLLLLSLLLLLLQLLPHHSSLCSLVSSLLSLLVSLCVLVLCLVVVPQDDPLHGHSCVRPNDVSSNVSSVVSNVSSLVSLVPRPQPLSVVLSVLVVVLSVLLVVLSVLQSVVLVDALLGDALVSQLSSQLSNFQSSQLSSSLSSCSSSVHDPLLSVLSSLLSSLLRSLLQLLLVVCQQDNDCVVNVDDRLPCVQSLGPGNLLSLLCPLPDPLNVVLSVLSVDHDDDPVSSVSNSVSSVVSCSNVVSNVSSVVSNVSSVVSLCRNRVDPVSCSNVNSSSCNSNPPDD/DDPVVLVVLLVLLLVLLVVLCVQQVVVLLVLLCVDDDLLSQLVCVQQQQAPLVGHGGDDHNDSLLLLSLLLLLLQLLPHHSSLCSLVSSLLSLLVSLCVLVLCLVVVPQDDPLHGHSCNSPNDVSSNVSSVVSNVSSLVSLVPRPQPLSVVLSVLVVVLSVLLVVLSVLQSVVLVDALVGDALVSQLSSQLSNFQSSQLSSSLSSCSSSVHDPLLSVLSSLLSSLLRSLLQLLLVVCQQDNDCVVRVDDRLPCVQSLGPGNLLSLLCPLPDPLNVVLSVLSVDGDDDPVSSVSNSVSSVVSCSNVVSNVSSVVSNVSSVVSLPRNRVDPVSCSNVNSSSCNSNPPDD

Secondary structure (DSSP, 8-state):
--HHHHHHHHHHHHHHHHHHHHHHHHHHHHHHHTS-HHHHHHHHHHTTSB-TTS-B--------HHHHHHHHHHHHTT--GGGGHHHHHHHHHHHHHHHHHHHHHTT--EETTEE-HHHHH-HHHHHHHHHHHHHHHHHHHHH--STTHHHHHHHHHHHHHHHHHHHHHHHHHHHS-TTS--HHHHHHHHIIIIIHHHHHHHHHHHHHTT--HHHHHHHHHHHHHHHHHHHHHHHHHHHHS-HHHHSS-TTHHHHTT---HHHHHHHTS-SHHHHHHHHHHHS---SHHHHHHHHHHHHHTTHHHHHHHHHHHHHHHHHHHHHHH-SSGGGGHHHHHHHHHHH----/--HHHHHHHHHHHHHHHHHHHHHHHHHHHHHHHTS-HHHHHHHHHHTTSB-TTS-B--------HHHHHHHHHHHHTT--GGGGHHHHHHHHHHHHHHHHHHHHHTT--EETTEE-HHHHH-HHHHHHHHHHHHHHHHHHHHH--STTHHHHHHHHHHHHHHHHHHHHHHHHHHHS-TTS--HHHHHHHHIIIIIHHHHHHHHHHHHHTT--HHHHHHHHHHHHHHHHHHHHHHHHHHHHS-HHHHSS-TTHHHHTT---HHHHHHHTS-SHHHHHHHHHHHS---SHHHHHHHHHHHHHTTHHHHHHHHHHHHHHHHHHHHHHH-SSGGGGHHHHHHHHHHH----

InterPro domains:
  IPR000092 Polyprenyl synthetase-like [PF00348] (60-296)
  IPR000092 Polyprenyl synthetase-like [cd00685] (62-345)
  IPR008949 Isoprenoid synthase domain superfamily [G3DSA:1.10.600.10] (11-346)
  IPR008949 Isoprenoid synthase domain superfamily [SSF48576] (57-346)
  IPR033749 Polyprenyl synthetase, conserved site [PS00723] (99-113)

Organism: Streptomyces microflavus (NCBI:txid1919)